Protein AF-0000000074569581 (afdb_homodimer)

Foldseek 3Di:
DPCPCPPDDDPDDDDPPPDPPDPPPVPDDPPDDPDCPDPVVLVQLQLPPPLLVFDFFAFDPLVQVVVVQDDPRHGDGGLVSLLVLLVQLVVLLVVCQVLLQVLCVVSSHQSLLLSLLLCLQCSSVVQADPQQAGVPDRQFGASNGDGVVVDDAFDGRSDSRRSNVSSVQLVVLLSVLCVLCVPDDSSLSNLRSQLCSAQNDDSVLSVDPDDSLCNHPRSRRSRSSSSSSSSVCVVNRGD/DCCPPPDDPPPPPDDPPPPVVDDDDDDDDPDDDPDPPPPVVVPPLQLPPPLLVFDFFAFDPLVQVVVVQDDPRHGDGGLVSLLVLLVQLQVLLVVCQVLLQVLCVVSSHQSLLLSLLLCLQCSSVVQADPQQAGVPDRQFGASNGDGVVVDDAFDGRRDSRRSNVSSVQLVVLLVVLCVLCVPDDSSLSNLRSQLCSAQNDDSVLSVDPDDSLCNHPRSRRSRSSSSSSSSVCVVNRGD

Sequence (478 aa):
MLLIFCVGCFLVVQKRKLLSGLWRKMTALTAGSQRAATEEEEEHFTEYRNLEEMRTTGVSAVTATANNLTREGDLVLGVEGSEILAKKDLKPMSKYRNQIMNVGRKLRLHPALIAAMISKQSNAGQQLKPDGHGMHDANSYGLMQINRKFHAVKGEPFSEDHIDEGSTYLIHLIKTVTNWRPDWSREQHLKGALVCYMVGLEKEKLNYDGELDQQTPTRDFANDVIARAQFYAENGFRVMLLIFCVGCFLVVQKRKLLSGLWRKMTALTAGSQRAATEEEEEHFTEYRNLEEMRTTGVSAVTATANNLTREGDLVLGVEGSEILAKKDLKPMSKYRNQIMNVGRKLRLHPALIAAMISKQSNAGQQLKPDGHGMHDANSYGLMQINRKFHAVKGEPFSEDHIDEGSTYLIHLIKTVTNWRPDWSREQHLKGALVCYMVGLEKEKLNYDGELDQQTPTRDFANDVIARAQFYAENGFRV

Organism: Oryzias latipes (NCBI:txid8090)

Nearest PDB structures (foldseek):
  3mgw-assembly1_A  TM=9.226E-01  e=6.865E-15  Salmo salar
  4g9s-assembly1_A  TM=9.545E-01  e=2.019E-14  Salmo salar
  1lsp-assembly1_A  TM=9.592E-01  e=5.640E-14  Cygnus atratus
  3gxr-assembly3_C  TM=9.230E-01  e=1.100E-13  Gadus morhua
  3gxr-assembly2_B  TM=9.025E-01  e=3.405E-13  Gadus morhua

Secondary structure (DSSP, 8-state):
---------------S-STTSTTSGGGSS---------HHHHHTTTS-TTGGG-----B-HHHHHHTT-EETTEE--HHHHHHHHHHHHHHHHGGGHHHHHHHHHHHT--HHHHHHHHHHHHTTTTTB-TTSBBSS-TTEETTTTEETTTS---S-TTSHHHHHHHHHHHHHHHHHHHHH-TTS-HHHHHHHHHHHHHH---GGGGG-SS-GGGGSTTS-HHHHHHHHHHHHHTTT---/----------GGGS-TTSTT--S-S-S-----------HHHHHTTTT-TTGGG-----B-HHHHHHTT-EETTEE--HHHHHHHHHHHTHHHHGGGHHHHHHHHHHHT--HHHHHHHHHHHHTTTTTB-TTSBBSS-TTEETTTTEETTTS---S-TTSHHHHHHHHHHHHHHHHHHHHH-TTS-HHHHHHHHHHHHHH---GGGGG-SS-GGGGSTTS-HHHHHHHHHHHHHTTT---

Radius of gyration: 30.78 Å; Cα contacts (8 Å, |Δi|>4): 684; chains: 2; bounding box: 85×134×86 Å

pLDDT: mean 83.78, std 27.01, range [18.11, 98.94]

Solvent-accessible surface area (backbone atoms only — not comparable to full-atom values): 26585 Å² total; per-residue (Å²): 138,84,80,78,79,74,85,75,89,70,93,76,76,85,89,89,70,71,87,79,58,78,83,63,61,88,72,62,72,92,67,69,86,74,77,78,78,56,78,72,62,66,74,52,67,63,25,55,88,56,53,78,73,52,88,59,60,9,28,26,69,57,47,18,59,77,63,66,33,59,58,97,86,37,75,38,48,22,45,64,30,18,39,52,55,41,56,70,25,45,68,58,33,57,82,44,44,68,48,41,48,50,42,14,62,75,67,47,30,41,26,11,52,56,51,13,44,20,35,72,58,12,47,38,48,71,49,40,42,94,86,21,26,34,75,86,40,82,49,22,36,26,31,60,38,46,47,50,71,38,37,78,84,46,72,53,41,87,33,53,54,24,54,41,50,45,51,50,50,49,44,25,35,30,31,41,40,35,68,75,40,72,86,54,52,71,63,53,24,48,38,52,18,44,37,24,73,72,70,47,80,47,77,72,65,73,67,50,90,62,67,63,31,66,74,38,98,52,42,15,59,31,28,21,32,50,31,18,12,41,49,29,40,74,62,82,29,57,131,137,83,76,78,77,83,73,78,90,62,74,80,73,67,79,76,65,67,72,70,83,58,84,75,96,83,88,76,69,94,67,75,77,80,76,73,80,56,76,72,68,68,60,66,72,60,26,56,89,57,53,79,75,51,88,60,60,8,27,25,68,58,47,19,58,76,64,68,34,58,58,98,88,36,75,39,48,22,46,63,31,17,37,53,55,42,56,69,25,45,69,58,35,59,81,43,42,67,47,42,47,51,42,15,62,74,67,46,29,40,26,11,52,56,52,14,43,19,35,72,58,12,47,38,48,70,49,40,41,96,85,22,26,36,75,86,39,82,47,23,36,26,32,59,38,48,45,50,70,38,35,78,84,46,70,52,40,88,34,53,54,26,52,40,50,45,51,49,51,49,44,26,35,30,30,42,40,34,69,76,40,73,86,55,53,71,64,53,23,48,39,51,17,44,37,25,72,73,70,47,80,48,76,71,64,74,67,51,90,61,67,65,30,66,73,37,99,49,42,16,59,32,26,22,32,51,29,18,12,41,48,29,40,75,62,81,30,58,134

InterPro domains:
  IPR002152 Glycoside hydrolase, family 23 [PR00749] (47-67)
  IPR002152 Glycoside hydrolase, family 23 [PR00749] (175-191)
  IPR002152 Glycoside hydrolase, family 23 [PR00749] (216-236)
  IPR023346 Lysozyme-like domain superfamily [SSF53955] (61-236)

Structure (mmCIF, N/CA/C/O backbone):
data_AF-0000000074569581-model_v1
#
loop_
_entity.id
_entity.type
_entity.pdbx_description
1 polymer 'Lysozyme g'
#
loop_
_atom_site.group_PDB
_atom_site.id
_atom_site.type_symbol
_atom_site.label_atom_id
_atom_site.label_alt_id
_atom_site.label_comp_id
_atom_site.label_asym_id
_atom_site.label_entity_id
_atom_site.label_seq_id
_atom_site.pdbx_PDB_ins_code
_atom_site.Cartn_x
_atom_site.Cartn_y
_atom_site.Cartn_z
_atom_site.occupancy
_atom_site.B_iso_or_equiv
_atom_site.auth_seq_id
_atom_site.auth_comp_id
_atom_site.auth_asym_id
_atom_site.auth_atom_id
_atom_site.pdbx_PDB_model_num
ATOM 1 N N . MET A 1 1 ? -17.172 -89.312 19.578 1 25.06 1 MET A N 1
ATOM 2 C CA . MET A 1 1 ? -18.453 -88.625 19.719 1 25.06 1 MET A CA 1
ATOM 3 C C . MET A 1 1 ? -18.328 -87.125 19.422 1 25.06 1 MET A C 1
ATOM 5 O O . MET A 1 1 ? -17.922 -86.312 20.281 1 25.06 1 MET A O 1
ATOM 9 N N . LEU A 1 2 ? -17.766 -86.688 18.312 1 29.28 2 LEU A N 1
ATOM 10 C CA . LEU A 1 2 ? -17.078 -85.5 17.672 1 29.28 2 LEU A CA 1
ATOM 11 C C . LEU A 1 2 ? -18.062 -84.375 17.391 1 29.28 2 LEU A C 1
ATOM 13 O O . LEU A 1 2 ? -18.953 -84.5 16.562 1 29.28 2 LEU A O 1
ATOM 17 N N . LEU A 1 3 ? -18.438 -83.562 18.422 1 24.75 3 LEU A N 1
ATOM 18 C CA . LEU A 1 3 ? -19.578 -82.688 18.578 1 24.75 3 LEU A CA 1
ATOM 19 C C . LEU A 1 3 ? -19.422 -81.438 17.703 1 24.75 3 LEU A C 1
ATOM 21 O O . LEU A 1 3 ? -18.469 -80.688 17.859 1 24.75 3 LEU A O 1
ATOM 25 N N . ILE A 1 4 ? -19.797 -81.375 16.406 1 27.77 4 ILE A N 1
ATOM 26 C CA . ILE A 1 4 ? -19.828 -80.5 15.266 1 27.77 4 ILE A CA 1
ATOM 27 C C . ILE A 1 4 ? -20.641 -79.25 15.617 1 27.77 4 ILE A C 1
ATOM 29 O O . ILE A 1 4 ? -21.859 -79.312 15.75 1 27.77 4 ILE A O 1
ATOM 33 N N . PHE A 1 5 ? -20.141 -78.375 16.531 1 22.52 5 PHE A N 1
ATOM 34 C CA . PHE A 1 5 ? -20.969 -77.312 17.172 1 22.52 5 PHE A CA 1
ATOM 35 C C . PHE A 1 5 ? -21.375 -76.25 16.172 1 22.52 5 PHE A C 1
ATOM 37 O O . PHE A 1 5 ? -20.516 -75.625 15.555 1 22.52 5 PHE A O 1
ATOM 44 N N . CYS A 1 6 ? -22.531 -76.25 15.516 1 21.89 6 CYS A N 1
ATOM 45 C CA . CYS A 1 6 ? -23.281 -75.562 14.508 1 21.89 6 CYS A CA 1
ATOM 46 C C . CYS A 1 6 ? -23.625 -74.125 15 1 21.89 6 CYS A C 1
ATOM 48 O O . CYS A 1 6 ? -24.75 -73.875 15.43 1 21.89 6 CYS A O 1
ATOM 50 N N . VAL A 1 7 ? -22.703 -73.5 15.758 1 23.77 7 VAL A N 1
ATOM 51 C CA . VAL A 1 7 ? -23.25 -72.438 16.531 1 23.77 7 VAL A CA 1
ATOM 52 C C . VAL A 1 7 ? -23.828 -71.375 15.586 1 23.77 7 VAL A C 1
ATOM 54 O O . VAL A 1 7 ? -23.125 -70.875 14.727 1 23.77 7 VAL A O 1
ATOM 57 N N . GLY A 1 8 ? -25.125 -71.188 15.477 1 20.27 8 GLY A N 1
ATOM 58 C CA . GLY A 1 8 ? -26.203 -70.625 14.672 1 20.27 8 GLY A CA 1
ATOM 59 C C . GLY A 1 8 ? -26.125 -69.125 14.562 1 20.27 8 GLY A C 1
ATOM 60 O O . GLY A 1 8 ? -26.188 -68.562 13.461 1 20.27 8 GLY A O 1
ATOM 61 N N . CYS A 1 9 ? -26.625 -68.312 15.617 1 19.41 9 CYS A N 1
ATOM 62 C CA . CYS A 1 9 ? -27.828 -67.5 15.508 1 19.41 9 CYS A CA 1
ATOM 63 C C . CYS A 1 9 ? -27.516 -66.188 14.898 1 19.41 9 CYS A C 1
ATOM 65 O O . CYS A 1 9 ? -26.344 -65.75 14.844 1 19.41 9 CYS A O 1
ATOM 67 N N . PHE A 1 10 ? -28.234 -65 15.359 1 20.02 10 PHE A N 1
ATOM 68 C CA . PHE A 1 10 ? -29.297 -64 15.125 1 20.02 10 PHE A CA 1
ATOM 69 C C . PHE A 1 10 ? -28.75 -62.594 15.109 1 20.02 10 PHE A C 1
ATOM 71 O O . PHE A 1 10 ? -29.5 -61.625 15.008 1 20.02 10 PHE A O 1
ATOM 78 N N . LEU A 1 11 ? -27.531 -62.344 15.625 1 22.34 11 LEU A N 1
ATOM 79 C CA . LEU A 1 11 ? -27.484 -61 16.234 1 22.34 11 LEU A CA 1
ATOM 80 C C . LEU A 1 11 ? -27.609 -59.938 15.172 1 22.34 11 LEU A C 1
ATOM 82 O O . LEU A 1 11 ? -26.672 -59.719 14.383 1 22.34 11 LEU A O 1
ATOM 86 N N . VAL A 1 12 ? -28.828 -59.719 14.734 1 21.09 12 VAL A N 1
ATOM 87 C CA . VAL A 1 12 ? -29.406 -59 13.609 1 21.09 12 VAL A CA 1
ATOM 88 C C . VAL A 1 12 ? -28.938 -57.531 13.633 1 21.09 12 VAL A C 1
ATOM 90 O O . VAL A 1 12 ? -28.375 -57.031 12.648 1 21.09 12 VAL A O 1
ATOM 93 N N . VAL A 1 13 ? -29.75 -56.531 13.992 1 20.22 13 VAL A N 1
ATOM 94 C CA . VAL A 1 13 ? -30.469 -55.406 13.383 1 20.22 13 VAL A CA 1
ATOM 95 C C . VAL A 1 13 ? -29.859 -54.094 13.828 1 20.22 13 VAL A C 1
ATOM 97 O O . VAL A 1 13 ? -30.188 -53.031 13.281 1 20.22 13 VAL A O 1
ATOM 100 N N . GLN A 1 14 ? -29.281 -54 14.992 1 18.7 14 GLN A N 1
ATOM 101 C CA . GLN A 1 14 ? -29.547 -52.75 15.68 1 18.7 14 GLN A CA 1
ATOM 102 C C . GLN A 1 14 ? -28.953 -51.562 14.914 1 18.7 14 GLN A C 1
ATOM 104 O O . GLN A 1 14 ? -27.953 -51.719 14.211 1 18.7 14 GLN A O 1
ATOM 109 N N . LYS A 1 15 ? -29.172 -50.062 15.43 1 23.56 15 LYS A N 1
ATOM 110 C CA . LYS A 1 15 ? -29.578 -48.75 14.914 1 23.56 15 LYS A CA 1
ATOM 111 C C . LYS A 1 15 ? -28.438 -48.062 14.195 1 23.56 15 LYS A C 1
ATOM 113 O O . LYS A 1 15 ? -27.281 -48.156 14.609 1 23.56 15 LYS A O 1
ATOM 118 N N . ARG A 1 16 ? -28.656 -47.25 13.055 1 22.89 16 ARG A N 1
ATOM 119 C CA . ARG A 1 16 ? -28.328 -46.25 12.039 1 22.89 16 ARG A CA 1
ATOM 120 C C . ARG A 1 16 ? -27.734 -45 12.68 1 22.89 16 ARG A C 1
ATOM 122 O O . ARG A 1 16 ? -27.297 -44.094 11.977 1 22.89 16 ARG A O 1
ATOM 129 N N . LYS A 1 17 ? -28.312 -44.594 13.914 1 26 17 LYS A N 1
ATOM 130 C CA . LYS A 1 17 ? -28.547 -43.188 14.281 1 26 17 LYS A CA 1
ATOM 131 C C . LYS A 1 17 ? -27.25 -42.5 14.625 1 26 17 LYS A C 1
ATOM 133 O O . LYS A 1 17 ? -27.25 -41.344 15.086 1 26 17 LYS A O 1
ATOM 138 N N . LEU A 1 18 ? -26.219 -43.094 14.898 1 23.47 18 LEU A N 1
ATOM 139 C CA . LEU A 1 18 ? -25.172 -42.5 15.719 1 23.47 18 LEU A CA 1
ATOM 140 C C . LEU A 1 18 ? -24.625 -41.219 15.07 1 23.47 18 LEU A C 1
ATOM 142 O O . LEU A 1 18 ? -24.359 -40.219 15.75 1 23.47 18 LEU A O 1
ATOM 146 N N . LEU A 1 19 ? -23.906 -41.375 13.984 1 24.7 19 LEU A N 1
ATOM 147 C CA . LEU A 1 19 ? -22.812 -40.469 13.68 1 24.7 19 LEU A CA 1
ATOM 148 C C . LEU A 1 19 ? -23.344 -39.125 13.164 1 24.7 19 LEU A C 1
ATOM 150 O O . LEU A 1 19 ? -22.562 -38.25 12.773 1 24.7 19 LEU A O 1
ATOM 154 N N . SER A 1 20 ? -24.625 -39.031 12.781 1 25.5 20 SER A N 1
ATOM 155 C CA . SER A 1 20 ? -25.172 -37.938 11.992 1 25.5 20 SER A CA 1
ATOM 156 C C . SER A 1 20 ? -25.391 -36.688 12.852 1 25.5 20 SER A C 1
ATOM 158 O O . SER A 1 20 ? -25.547 -35.594 12.32 1 25.5 20 SER A O 1
ATOM 160 N N . GLY A 1 21 ? -25.688 -36.781 14.164 1 24.55 21 GLY A N 1
ATOM 161 C CA . GLY A 1 21 ? -26.453 -35.875 14.977 1 24.55 21 GLY A CA 1
ATOM 162 C C . GLY A 1 21 ? -25.656 -34.625 15.391 1 24.55 21 GLY A C 1
ATOM 163 O O . GLY A 1 21 ? -26.234 -33.625 15.75 1 24.55 21 GLY A O 1
ATOM 164 N N . LEU A 1 22 ? -24.469 -34.875 15.93 1 25.2 22 LEU A N 1
ATOM 165 C CA . LEU A 1 22 ? -23.969 -33.938 16.938 1 25.2 22 LEU A CA 1
ATOM 166 C C . LEU A 1 22 ? -23.594 -32.594 16.297 1 25.2 22 LEU A C 1
ATOM 168 O O . LEU A 1 22 ? -23.172 -31.672 17 1 25.2 22 LEU A O 1
ATOM 172 N N . TRP A 1 23 ? -23.359 -32.562 14.969 1 21.59 23 TRP A N 1
ATOM 173 C CA . TRP A 1 23 ? -22.734 -31.375 14.398 1 21.59 23 TRP A CA 1
ATOM 174 C C . TRP A 1 23 ? -23.688 -30.172 14.484 1 21.59 23 TRP A C 1
ATOM 176 O O . TRP A 1 23 ? -23.281 -29.031 14.266 1 21.59 23 TRP A O 1
ATOM 186 N N . ARG A 1 24 ? -24.984 -30.453 14.609 1 22.48 24 ARG A N 1
ATOM 187 C CA . ARG A 1 24 ? -26.016 -29.453 14.336 1 22.48 24 ARG A CA 1
ATOM 188 C C . ARG A 1 24 ? -26.125 -28.453 15.477 1 22.48 24 ARG A C 1
ATOM 190 O O . ARG A 1 24 ? -26.484 -27.297 15.258 1 22.48 24 ARG A O 1
ATOM 197 N N . LYS A 1 25 ? -26.297 -29 16.75 1 25.88 25 LYS A N 1
ATOM 198 C CA . LYS A 1 25 ? -27.078 -28.281 17.75 1 25.88 25 LYS A CA 1
ATOM 199 C C . LYS A 1 25 ? -26.344 -27.031 18.234 1 25.88 25 LYS A C 1
ATOM 201 O O . LYS A 1 25 ? -26.953 -26.094 18.734 1 25.88 25 LYS A O 1
ATOM 206 N N . MET A 1 26 ? -25.078 -27.297 18.531 1 25.58 26 MET A N 1
ATOM 207 C CA . MET A 1 26 ? -24.641 -26.281 19.484 1 25.58 26 MET A CA 1
ATOM 208 C C . MET A 1 26 ? -24.641 -24.891 18.844 1 25.58 26 MET A C 1
ATOM 210 O O . MET A 1 26 ? -23.984 -23.984 19.344 1 25.58 26 MET A O 1
ATOM 214 N N . THR A 1 27 ? -25.031 -24.812 17.547 1 23.28 27 THR A N 1
ATOM 215 C CA . THR A 1 27 ? -24.969 -23.562 16.781 1 23.28 27 THR A CA 1
ATOM 216 C C . THR A 1 27 ? -26.031 -22.578 17.266 1 23.28 27 THR A C 1
ATOM 218 O O . THR A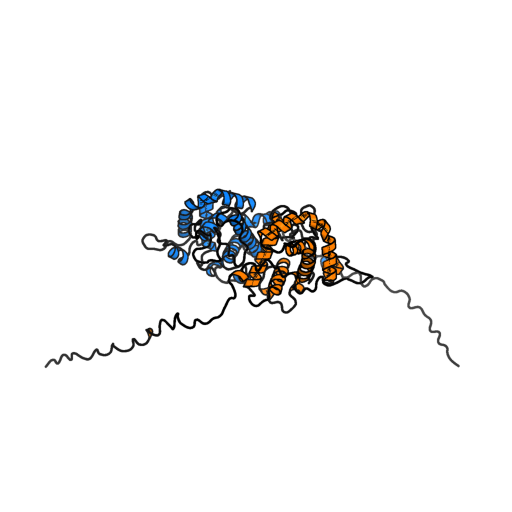 1 27 ? -26.203 -21.516 16.672 1 23.28 27 THR A O 1
ATOM 221 N N . ALA A 1 28 ? -27 -23.062 18.047 1 25.28 28 ALA A N 1
ATOM 222 C CA . ALA A 1 28 ? -28.234 -22.297 18.125 1 25.28 28 ALA A CA 1
ATOM 223 C C . ALA A 1 28 ? -27.984 -20.891 18.672 1 25.28 28 ALA A C 1
ATOM 225 O O . ALA A 1 28 ? -28.5 -19.906 18.141 1 25.28 28 ALA A O 1
ATOM 226 N N . LEU A 1 29 ? -27.906 -20.797 20.016 1 25.7 29 LEU A N 1
ATOM 227 C CA . LEU A 1 29 ? -28.656 -19.859 20.828 1 25.7 29 LEU A CA 1
ATOM 228 C C . LEU A 1 29 ? -28.062 -18.453 20.734 1 25.7 29 LEU A C 1
ATOM 230 O O . LEU A 1 29 ? -28.797 -17.469 20.672 1 25.7 29 LEU A O 1
ATOM 234 N N . THR A 1 30 ? -26.828 -18.234 21.266 1 26.94 30 THR A N 1
ATOM 235 C CA . THR A 1 30 ? -26.578 -16.906 21.797 1 26.94 30 THR A CA 1
ATOM 236 C C . THR A 1 30 ? -26.359 -15.898 20.672 1 26.94 30 THR A C 1
ATOM 238 O O . THR A 1 30 ? -25.25 -15.766 20.156 1 26.94 30 THR A O 1
ATOM 241 N N . ALA A 1 31 ? -27.219 -15.953 19.688 1 29.91 31 ALA A N 1
ATOM 242 C CA . ALA A 1 31 ? -27.406 -15.086 18.516 1 29.91 31 ALA A CA 1
ATOM 243 C C . ALA A 1 31 ? -27.688 -13.648 18.953 1 29.91 31 ALA A C 1
ATOM 245 O O . ALA A 1 31 ? -28.797 -13.141 18.734 1 29.91 31 ALA A O 1
ATOM 246 N N . GLY A 1 32 ? -27.438 -13.219 20.156 1 28.16 32 GLY A N 1
ATOM 247 C CA . GLY A 1 32 ? -28.047 -11.945 20.531 1 28.16 32 GLY A CA 1
ATOM 248 C C . GLY A 1 32 ? -27.781 -10.844 19.531 1 28.16 32 GLY A C 1
ATOM 249 O O . GLY A 1 32 ? -26.953 -11.008 18.625 1 28.16 32 GLY A O 1
ATOM 250 N N . SER A 1 33 ? -28.312 -9.516 19.781 1 28.94 33 SER A N 1
ATOM 251 C CA . SER A 1 33 ? -28.625 -8.258 19.125 1 28.94 33 SER A CA 1
ATOM 252 C C . SER A 1 33 ? -27.359 -7.559 18.641 1 28.94 33 SER A C 1
ATOM 254 O O . SER A 1 33 ? -26.75 -6.793 19.391 1 28.94 33 SER A O 1
ATOM 256 N N . GLN A 1 34 ? -26.312 -8.18 18.234 1 30.66 34 GLN A N 1
ATOM 257 C CA . GLN A 1 34 ? -25.266 -7.254 17.812 1 30.66 34 GLN A CA 1
ATOM 258 C C . GLN A 1 34 ? -25.812 -6.242 16.797 1 30.66 34 GLN A C 1
ATOM 260 O O . GLN A 1 34 ? -26.297 -6.625 15.734 1 30.66 34 GLN A O 1
ATOM 265 N N . ARG A 1 35 ? -26.203 -4.953 17.094 1 34.16 35 ARG A N 1
ATOM 266 C CA . ARG A 1 35 ? -26.484 -3.752 16.312 1 34.16 35 ARG A CA 1
ATOM 267 C C . ARG A 1 35 ? -25.672 -3.742 15.016 1 34.16 35 ARG A C 1
ATOM 269 O O . ARG A 1 35 ? -24.469 -4.027 15.023 1 34.16 35 ARG A O 1
ATOM 276 N N . ALA A 1 36 ? -26.312 -3.641 13.789 1 31.23 36 ALA A N 1
ATOM 277 C CA . ALA A 1 36 ? -26 -3.406 12.383 1 31.23 36 ALA A CA 1
ATOM 278 C C . ALA A 1 36 ? -24.906 -2.34 12.242 1 31.23 36 ALA A C 1
ATOM 280 O O . ALA A 1 36 ? -25.156 -1.157 12.484 1 31.23 36 ALA A O 1
ATOM 281 N N . ALA A 1 37 ? -23.781 -2.352 12.781 1 40.56 37 ALA A N 1
ATOM 282 C CA . ALA A 1 37 ? -22.812 -1.428 12.211 1 40.56 37 ALA A CA 1
ATOM 283 C C . ALA A 1 37 ? -22.984 -1.316 10.703 1 40.56 37 ALA A C 1
ATOM 285 O O . ALA A 1 37 ? -22.703 -2.268 9.969 1 40.56 37 ALA A O 1
ATOM 286 N N . THR A 1 38 ? -23.984 -0.636 9.984 1 36.38 38 THR A N 1
ATOM 287 C CA . THR A 1 38 ? -24.438 -0.593 8.602 1 36.38 38 THR A CA 1
ATOM 288 C C . THR A 1 38 ? -23.266 -0.561 7.637 1 36.38 38 THR A C 1
ATOM 290 O O . THR A 1 38 ? -22.219 0.038 7.938 1 36.38 38 THR A O 1
ATOM 293 N N . GLU A 1 39 ? -23.078 -1.376 6.586 1 40.56 39 GLU A N 1
ATOM 294 C CA . GLU A 1 39 ? -22.328 -1.482 5.34 1 40.56 39 GLU A CA 1
ATOM 295 C C . GLU A 1 39 ? -21.922 -0.106 4.816 1 40.56 39 GLU A C 1
ATOM 297 O O . GLU A 1 39 ? -20.828 0.074 4.301 1 40.56 39 GLU A O 1
ATOM 302 N N . GLU A 1 40 ? -22.875 0.946 4.887 1 43.94 40 GLU A N 1
ATOM 303 C CA . GLU A 1 40 ? -22.734 2.316 4.398 1 43.94 40 GLU A CA 1
ATOM 304 C C . GLU A 1 40 ? -21.688 3.078 5.195 1 43.94 40 GLU A C 1
ATOM 306 O O . GLU A 1 40 ? -20.953 3.902 4.637 1 43.94 40 GLU A O 1
ATOM 311 N N . GLU A 1 41 ? -21.594 2.9 6.441 1 46.44 41 GLU A N 1
ATOM 312 C CA . GLU A 1 41 ? -20.688 3.639 7.309 1 46.44 41 GLU A CA 1
ATOM 313 C C . GLU A 1 41 ? -19.234 3.262 7.031 1 46.44 41 GLU A C 1
ATOM 315 O O . GLU A 1 41 ? -18.344 4.105 7.121 1 46.44 41 GLU A O 1
ATOM 320 N N . GLU A 1 42 ? -18.938 2.053 6.734 1 49.44 42 GLU A N 1
ATOM 321 C CA . GLU A 1 42 ? -17.594 1.55 6.512 1 49.44 42 GLU A CA 1
ATOM 322 C C . GLU A 1 42 ? -16.984 2.135 5.238 1 49.44 42 GLU A C 1
ATOM 324 O O . GLU A 1 42 ? -15.781 2.398 5.184 1 49.44 42 GLU A O 1
ATOM 329 N N . GLU A 1 43 ? -17.875 2.379 4.148 1 52.72 43 GLU A N 1
ATOM 330 C CA . GLU A 1 43 ? -17.391 2.885 2.869 1 52.72 43 GLU A CA 1
ATOM 331 C C . GLU A 1 43 ? -16.828 4.293 3.01 1 52.72 43 GLU A C 1
ATOM 333 O O . GLU A 1 43 ? -15.938 4.691 2.254 1 52.72 43 GLU A O 1
ATOM 338 N N . HIS A 1 44 ? -17.219 5.047 4.148 1 64.31 44 HIS A N 1
ATOM 339 C CA . HIS A 1 44 ? -16.641 6.371 3.943 1 64.31 44 HIS A CA 1
ATOM 340 C C . HIS A 1 44 ? -15.648 6.711 5.047 1 64.31 44 HIS A C 1
ATOM 342 O O . HIS A 1 44 ? -15.68 7.812 5.602 1 64.31 44 HIS A O 1
ATOM 348 N N . PHE A 1 45 ? -14.969 5.715 5.527 1 74.44 45 PHE A N 1
ATOM 349 C CA . PHE A 1 45 ? -14.117 5.883 6.699 1 74.44 45 PHE A CA 1
ATOM 350 C C . PHE A 1 45 ? -12.914 6.77 6.379 1 74.44 45 PHE A C 1
ATOM 352 O O . PHE A 1 45 ? -12.422 7.488 7.246 1 74.44 45 PHE A O 1
ATOM 359 N N . THR A 1 46 ? -12.586 6.961 5.16 1 84.38 46 THR A N 1
ATOM 360 C CA . THR A 1 46 ? -11.375 7.688 4.816 1 84.38 46 THR A CA 1
ATOM 361 C C . THR A 1 46 ? -11.703 9.086 4.301 1 84.38 46 THR A C 1
ATOM 363 O O . THR A 1 46 ? -10.797 9.875 4.023 1 84.38 46 THR A O 1
ATOM 366 N N . GLU A 1 47 ? -12.969 9.445 4.324 1 88.62 47 GLU A N 1
ATOM 367 C CA . GLU A 1 47 ? -13.336 10.734 3.746 1 88.62 47 GLU A CA 1
ATOM 368 C C . GLU A 1 47 ? -13.016 11.883 4.707 1 88.62 47 GLU A C 1
ATOM 370 O O . GLU A 1 47 ? -12.641 12.969 4.273 1 88.62 47 GLU A O 1
ATOM 375 N N . TYR A 1 48 ? -13.125 11.547 6.074 1 89.62 48 TYR A N 1
ATOM 376 C CA . TYR A 1 48 ? -12.828 12.461 7.168 1 89.62 48 TYR A CA 1
ATOM 377 C C . TYR A 1 48 ? -13.5 13.82 6.945 1 89.62 48 TYR A C 1
ATOM 379 O O . TYR A 1 48 ? -12.844 14.859 7.016 1 89.62 48 TYR A O 1
ATOM 387 N N . ARG A 1 49 ? -14.734 13.82 6.887 1 83.81 49 ARG A N 1
ATOM 388 C CA . ARG A 1 49 ? -15.547 15.023 6.75 1 83.81 49 ARG A CA 1
ATOM 389 C C . ARG A 1 49 ? -15.547 15.836 8.039 1 83.81 49 ARG A C 1
ATOM 391 O O . ARG A 1 49 ? -15.883 17.016 8.031 1 83.81 49 ARG A O 1
ATOM 398 N N . ASN A 1 50 ? -15.078 15.258 9.109 1 87.38 50 ASN A N 1
ATOM 399 C CA . ASN A 1 50 ? -15.109 15.906 10.414 1 87.38 50 ASN A CA 1
ATOM 400 C C . ASN A 1 50 ? -13.727 16.391 10.836 1 87.38 50 ASN A C 1
ATOM 402 O O . ASN A 1 50 ? -13.438 16.516 12.023 1 87.38 50 ASN A O 1
ATOM 406 N N . LEU A 1 51 ? -12.859 16.656 9.922 1 92.56 51 LEU A N 1
ATOM 407 C CA . LEU A 1 51 ? -11.492 17.094 10.18 1 92.56 51 LEU A CA 1
ATOM 408 C C . LEU A 1 51 ? -11.469 18.281 11.125 1 92.56 51 LEU A C 1
ATOM 410 O O . LEU A 1 51 ? -10.602 18.375 12 1 92.56 51 LEU A O 1
ATOM 414 N N . GLU A 1 52 ? -12.375 19.156 10.961 1 92.12 52 GLU A N 1
ATOM 415 C CA . GLU A 1 52 ? -12.406 20.406 11.719 1 92.12 52 GLU A CA 1
ATOM 416 C C . GLU A 1 52 ? -12.711 20.156 13.195 1 92.12 52 GLU A C 1
ATOM 418 O O . GLU A 1 52 ? -12.406 20.984 14.047 1 92.12 52 GLU A O 1
ATOM 423 N N . GLU A 1 53 ? -13.219 19.016 13.5 1 94 53 GLU A N 1
ATOM 424 C CA . GLU A 1 53 ? -13.617 18.688 14.867 1 94 53 GLU A CA 1
ATOM 425 C C . GLU A 1 53 ? -12.523 17.906 15.586 1 94 53 GLU A C 1
ATOM 427 O O . GLU A 1 53 ? -12.602 17.672 16.797 1 94 53 GLU A O 1
ATOM 432 N N . MET A 1 54 ? -11.539 17.562 14.906 1 96.38 54 MET A N 1
ATOM 433 C CA . MET A 1 54 ? -10.508 16.734 15.508 1 96.38 54 MET A CA 1
ATOM 434 C C . MET A 1 54 ? -9.578 17.547 16.391 1 96.38 54 MET A C 1
ATOM 436 O O . MET A 1 54 ? -9.234 18.688 16.047 1 96.38 54 MET A O 1
ATOM 440 N N . ARG A 1 55 ? -9.227 16.938 17.5 1 97.56 55 ARG A N 1
ATOM 441 C CA . ARG A 1 55 ? -8.266 17.594 18.391 1 97.56 55 ARG A CA 1
ATOM 442 C C . ARG A 1 55 ? -6.844 17.438 17.859 1 97.56 55 ARG A C 1
ATOM 444 O O . ARG A 1 55 ? -6.477 16.375 17.359 1 97.56 55 ARG A O 1
ATOM 451 N N . THR A 1 56 ? -6.02 18.484 17.984 1 98.5 56 THR A N 1
ATOM 452 C CA . THR A 1 56 ? -4.617 18.453 17.578 1 98.5 56 THR A CA 1
ATOM 453 C C . THR A 1 56 ? -3.787 19.422 18.422 1 98.5 56 THR A C 1
ATOM 455 O O . THR A 1 56 ? -4.277 20.484 18.812 1 98.5 56 THR A O 1
ATOM 458 N N . THR A 1 57 ? -2.523 19.094 18.609 1 98.44 57 THR A N 1
ATOM 459 C CA . THR A 1 57 ? -1.617 19.938 19.375 1 98.44 57 THR A CA 1
ATOM 460 C C . THR A 1 57 ? -0.726 20.766 18.453 1 98.44 57 THR A C 1
ATOM 462 O O . THR A 1 57 ? -0.009 21.656 18.906 1 98.44 57 THR A O 1
ATOM 465 N N . GLY A 1 58 ? -0.786 20.484 17.141 1 98.75 58 GLY A N 1
ATOM 466 C CA . GLY A 1 58 ? -0.036 21.266 16.172 1 98.75 58 GLY A CA 1
ATOM 467 C C . GLY A 1 58 ? 1.46 21.031 16.234 1 98.75 58 GLY A C 1
ATOM 468 O O . GLY A 1 58 ? 1.903 19.922 16.562 1 98.75 58 GLY A O 1
ATOM 469 N N . VAL A 1 59 ? 2.246 22 15.859 1 98.62 59 VAL A N 1
ATOM 470 C CA . VAL A 1 59 ? 3.684 21.844 15.672 1 98.62 59 VAL A CA 1
ATOM 471 C C . VAL A 1 59 ? 4.375 21.719 17.031 1 98.62 59 VAL A C 1
ATOM 473 O O . VAL A 1 59 ? 3.982 22.375 18 1 98.62 59 VAL A O 1
ATOM 476 N N . SER A 1 60 ? 5.371 20.953 17.062 1 98.5 60 SER A N 1
ATOM 477 C CA . SER A 1 60 ? 6.258 20.812 18.203 1 98.5 60 SER A CA 1
ATOM 478 C C . SER A 1 60 ? 7.379 21.844 18.172 1 98.5 60 SER A C 1
ATOM 480 O O . SER A 1 60 ? 7.508 22.594 17.203 1 98.5 60 SER A O 1
ATOM 482 N N . ALA A 1 61 ? 8.156 21.828 19.25 1 97.81 61 ALA A N 1
ATOM 483 C CA . ALA A 1 61 ? 9.32 22.703 19.312 1 97.81 61 ALA A CA 1
ATOM 484 C C . ALA A 1 61 ? 10.352 22.328 18.25 1 97.81 61 ALA A C 1
ATOM 486 O O . ALA A 1 61 ? 11.039 23.188 17.703 1 97.81 61 ALA A O 1
ATOM 487 N N . VAL A 1 62 ? 10.445 21.078 17.953 1 96.94 62 VAL A N 1
ATOM 488 C CA . VAL A 1 62 ? 11.406 20.609 16.953 1 96.94 62 VAL A CA 1
ATOM 489 C C . VAL A 1 62 ? 11.07 21.219 15.594 1 96.94 62 VAL A C 1
ATOM 491 O O . VAL A 1 62 ? 11.938 21.797 14.945 1 96.94 62 VAL A O 1
ATOM 494 N N . THR A 1 63 ? 9.758 21.156 15.195 1 97.88 63 THR A N 1
ATOM 495 C CA . THR A 1 63 ? 9.328 21.703 13.914 1 97.88 63 THR A CA 1
ATOM 496 C C . THR A 1 63 ? 9.453 23.219 13.906 1 97.88 63 THR A C 1
ATOM 498 O O . THR A 1 63 ? 9.922 23.812 12.93 1 97.88 63 THR A O 1
ATOM 501 N N . ALA A 1 64 ? 9.086 23.844 14.984 1 98.31 64 ALA A N 1
ATOM 502 C CA . ALA A 1 64 ? 9.156 25.297 15.055 1 98.31 64 ALA A CA 1
ATOM 503 C C . ALA A 1 64 ? 10.602 25.781 14.93 1 98.31 64 ALA A C 1
ATOM 505 O O . ALA A 1 64 ? 10.883 26.75 14.219 1 98.31 64 ALA A O 1
ATOM 506 N N . THR A 1 65 ? 11.469 25.094 15.609 1 97 65 THR A N 1
ATOM 507 C CA . THR A 1 65 ? 12.883 25.453 15.562 1 97 65 THR A CA 1
ATOM 508 C C . THR A 1 65 ? 13.453 25.25 14.164 1 97 65 THR A C 1
ATOM 510 O O . THR A 1 65 ? 14.125 26.125 13.617 1 97 65 THR A O 1
ATOM 513 N N . ALA A 1 66 ? 13.094 24.125 13.547 1 94.44 66 ALA A N 1
ATOM 514 C CA . ALA A 1 66 ? 13.617 23.781 12.227 1 94.44 66 ALA A CA 1
ATOM 515 C C . ALA A 1 66 ? 13.141 24.766 11.172 1 94.44 66 ALA A C 1
ATOM 517 O O . ALA A 1 66 ? 13.797 24.969 10.148 1 94.44 66 ALA A O 1
ATOM 518 N N . ASN A 1 67 ? 11.992 25.453 11.469 1 96.75 67 ASN A N 1
ATOM 519 C CA . ASN A 1 67 ? 11.406 26.375 10.5 1 96.75 67 ASN A CA 1
ATOM 520 C C . ASN A 1 67 ? 11.586 27.828 10.93 1 96.75 67 ASN A C 1
ATOM 522 O O . ASN A 1 67 ? 10.977 28.734 10.344 1 96.75 67 ASN A O 1
ATOM 526 N N . ASN A 1 68 ? 12.352 28.031 11.977 1 96.19 68 ASN A N 1
ATOM 527 C CA . ASN A 1 68 ? 12.578 29.359 12.523 1 96.19 68 ASN A CA 1
ATOM 528 C C . ASN A 1 68 ? 11.266 30.094 12.781 1 96.19 68 ASN A C 1
ATOM 530 O O . ASN A 1 68 ? 11.109 31.25 12.383 1 96.19 68 ASN A O 1
ATOM 534 N N . LEU A 1 69 ? 10.367 29.391 13.352 1 97.75 69 LEU A N 1
ATOM 535 C CA . LEU A 1 69 ? 9.047 29.953 13.641 1 97.75 69 LEU A CA 1
ATOM 536 C C . LEU A 1 69 ? 9.062 30.703 14.969 1 97.75 69 LEU A C 1
ATOM 538 O O . LEU A 1 69 ? 8.773 30.125 16.016 1 97.75 69 LEU A O 1
ATOM 542 N N . THR A 1 70 ? 9.312 31.984 14.953 1 96.88 70 THR A N 1
ATOM 543 C CA . THR A 1 70 ? 9.414 32.781 16.156 1 96.88 70 THR A CA 1
ATOM 544 C C . THR A 1 70 ? 8.602 34.062 16.031 1 96.88 70 THR A C 1
ATOM 546 O O . THR A 1 70 ? 8.336 34.531 14.922 1 96.88 70 THR A O 1
ATOM 549 N N . ARG A 1 71 ? 8.094 34.531 17.094 1 96.69 71 ARG A N 1
ATOM 550 C CA . ARG A 1 71 ? 7.453 35.812 17.281 1 96.69 71 ARG A CA 1
ATOM 551 C C . ARG A 1 71 ? 7.98 36.531 18.516 1 96.69 71 ARG A C 1
ATOM 553 O O . ARG A 1 71 ? 7.875 36 19.625 1 96.69 71 ARG A O 1
ATOM 560 N N . GLU A 1 72 ? 8.672 37.719 18.297 1 95.56 72 GLU A N 1
ATOM 561 C CA . GLU A 1 72 ? 9.273 38.5 19.359 1 95.56 72 GLU A CA 1
ATOM 562 C C . GLU A 1 72 ? 10.258 37.688 20.172 1 95.56 72 GLU A C 1
ATOM 564 O O . GLU A 1 72 ? 10.234 37.688 21.406 1 95.56 72 GLU A O 1
ATOM 569 N N . GLY A 1 73 ? 10.945 36.719 19.469 1 94 73 GLY A N 1
ATOM 570 C CA . GLY A 1 73 ? 12.047 35.969 20.078 1 94 73 GLY A CA 1
ATOM 571 C C . GLY A 1 73 ? 11.633 34.625 20.625 1 94 73 GLY A C 1
ATOM 572 O O . GLY A 1 73 ? 12.484 33.812 20.953 1 94 73 GLY A O 1
ATOM 573 N N . ASP A 1 74 ? 10.352 34.406 20.672 1 97.38 74 ASP A N 1
ATOM 574 C CA . ASP A 1 74 ? 9.867 33.156 21.219 1 97.38 74 ASP A CA 1
ATOM 575 C C . ASP A 1 74 ? 9.367 32.219 20.109 1 97.38 74 ASP A C 1
ATOM 577 O O . ASP A 1 74 ? 8.805 32.688 19.109 1 97.38 74 ASP A O 1
ATOM 581 N N . LEU A 1 75 ? 9.578 30.891 20.312 1 97.94 75 LEU A N 1
ATOM 582 C CA . LEU A 1 75 ? 9.039 29.922 19.359 1 97.94 75 LEU A CA 1
ATOM 583 C C . LEU A 1 75 ? 7.516 29.984 19.312 1 97.94 75 LEU A C 1
ATOM 585 O O . LEU A 1 75 ? 6.875 30.109 20.359 1 97.94 75 LEU A O 1
ATOM 589 N N . VAL A 1 76 ? 6.898 29.969 18.141 1 98.5 76 VAL A N 1
ATOM 590 C CA . VAL A 1 76 ? 5.457 29.797 18 1 98.5 76 VAL A CA 1
ATOM 591 C C . VAL A 1 76 ? 5.125 28.312 17.844 1 98.5 76 VAL A C 1
ATOM 593 O O . VAL A 1 76 ? 5.5 27.688 16.859 1 98.5 76 VAL A O 1
ATOM 596 N N . LEU A 1 77 ? 4.453 27.734 18.797 1 98.44 77 LEU A N 1
ATOM 597 C CA . LEU A 1 77 ? 4.148 26.312 18.859 1 98.44 77 LEU A CA 1
ATOM 598 C C . LEU A 1 77 ? 2.664 26.062 18.609 1 98.44 77 LEU A C 1
ATOM 600 O O . LEU A 1 77 ? 1.902 27 18.375 1 98.44 77 LEU A O 1
ATOM 604 N N . GLY A 1 78 ? 2.273 24.812 18.562 1 98.5 78 GLY A N 1
ATOM 605 C CA . GLY A 1 78 ? 0.87 24.438 18.578 1 98.5 78 GLY A CA 1
ATOM 606 C C . GLY A 1 78 ? 0.171 24.703 17.25 1 98.5 78 GLY A C 1
ATOM 607 O O . GLY A 1 78 ? 0.811 24.75 16.203 1 98.5 78 GLY A O 1
ATOM 608 N N . VAL A 1 79 ? -1.076 24.75 17.344 1 98.81 79 VAL A N 1
ATOM 609 C CA . VAL A 1 79 ? -1.938 24.922 16.188 1 98.81 79 VAL A CA 1
ATOM 610 C C . VAL A 1 79 ? -1.58 26.219 15.453 1 98.81 79 VAL A C 1
ATOM 612 O O . VAL A 1 79 ? -1.57 26.266 14.227 1 98.81 79 VAL A O 1
ATOM 615 N N . GLU A 1 80 ? -1.263 27.203 16.203 1 98.69 80 GLU A N 1
ATOM 616 C CA . GLU A 1 80 ? -0.879 28.469 15.594 1 98.69 80 GLU A CA 1
ATOM 617 C C . GLU A 1 80 ? 0.346 28.297 14.703 1 98.69 80 GLU A C 1
ATOM 619 O O . GLU A 1 80 ? 0.389 28.828 13.586 1 98.69 80 GLU A O 1
ATOM 624 N N . GLY A 1 81 ? 1.356 27.625 15.195 1 98.88 81 GLY A N 1
ATOM 625 C CA . GLY A 1 81 ? 2.533 27.359 14.383 1 98.88 81 GLY A CA 1
ATOM 626 C C . GLY A 1 81 ? 2.223 26.594 13.109 1 98.88 81 GLY A C 1
ATOM 627 O O . GLY A 1 81 ? 2.73 26.938 12.039 1 98.88 81 GLY A O 1
ATOM 628 N N . SER A 1 82 ? 1.403 25.562 13.18 1 98.94 82 SER A N 1
ATOM 629 C CA . SER A 1 82 ? 0.987 24.797 12.008 1 98.94 82 SER A CA 1
ATOM 630 C C . SER A 1 82 ? 0.314 25.703 10.977 1 98.94 82 SER A C 1
ATOM 632 O O . SER A 1 82 ? 0.57 25.578 9.773 1 98.94 82 SER A O 1
ATOM 634 N N . GLU A 1 83 ? -0.576 26.562 11.492 1 98.81 83 GLU A N 1
ATOM 635 C CA . GLU A 1 83 ? -1.305 27.453 10.602 1 98.81 83 GLU A CA 1
ATOM 636 C C . GLU A 1 83 ? -0.355 28.406 9.867 1 98.81 83 GLU A C 1
ATOM 638 O O . GLU A 1 83 ? -0.534 28.672 8.68 1 98.81 83 GLU A O 1
ATOM 643 N N . ILE A 1 84 ? 0.6 28.906 10.586 1 98.81 84 ILE A N 1
ATOM 644 C CA . ILE A 1 84 ? 1.568 29.812 9.977 1 98.81 84 ILE A CA 1
ATOM 645 C C . ILE A 1 84 ? 2.328 29.078 8.867 1 98.81 84 ILE A C 1
ATOM 647 O 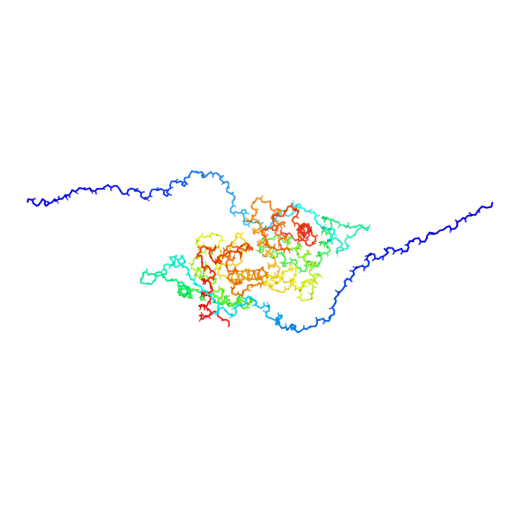O . ILE A 1 84 ? 2.494 29.609 7.766 1 98.81 84 ILE A O 1
ATOM 651 N N . LEU A 1 85 ? 2.762 27.891 9.133 1 98.75 85 LEU A N 1
ATOM 652 C CA . LEU A 1 85 ? 3.508 27.109 8.148 1 98.75 85 LEU A CA 1
ATOM 653 C C . LEU A 1 85 ? 2.621 26.75 6.961 1 98.75 85 LEU A C 1
ATOM 655 O O . LEU A 1 85 ? 3.057 26.812 5.809 1 98.75 85 LEU A O 1
ATOM 659 N N . ALA A 1 86 ? 1.402 26.344 7.219 1 98.88 86 ALA A N 1
ATOM 660 C CA . ALA A 1 86 ? 0.462 26.031 6.145 1 98.88 86 ALA A CA 1
ATOM 661 C C . ALA A 1 86 ? 0.183 27.25 5.285 1 98.88 86 ALA A C 1
ATOM 663 O O . ALA A 1 86 ? 0.084 27.156 4.062 1 98.88 86 ALA A O 1
ATOM 664 N N . LYS A 1 87 ? -0.009 28.359 5.957 1 98.88 87 LYS A N 1
ATOM 665 C CA . LYS A 1 87 ? -0.253 29.609 5.242 1 98.88 87 LYS A CA 1
ATOM 666 C C . LYS A 1 87 ? 0.926 29.969 4.344 1 98.88 87 LYS A C 1
ATOM 668 O O . LYS A 1 87 ? 0.736 30.438 3.217 1 98.88 87 LYS A O 1
ATOM 673 N N . LYS A 1 88 ? 2.09 29.797 4.816 1 98.56 88 LYS A N 1
ATOM 674 C CA . LYS A 1 88 ? 3.289 30.047 4.02 1 98.56 88 LYS A CA 1
ATOM 675 C C . LYS A 1 88 ? 3.287 29.203 2.75 1 98.56 88 LYS A C 1
ATOM 677 O O . LYS A 1 88 ? 3.762 29.656 1.702 1 98.56 88 LYS A O 1
ATOM 682 N N . ASP A 1 89 ? 2.746 28 2.803 1 98.69 89 ASP A N 1
ATOM 683 C CA . ASP A 1 89 ? 2.76 27.047 1.687 1 98.69 89 ASP A CA 1
ATOM 684 C C . ASP A 1 89 ? 1.562 27.281 0.766 1 98.69 89 ASP A C 1
ATOM 686 O O . ASP A 1 89 ? 1.463 26.656 -0.294 1 98.69 89 ASP A O 1
ATOM 690 N N . LEU A 1 90 ? 0.642 28.172 1.156 1 98.69 90 LEU A N 1
ATOM 691 C CA . LEU A 1 90 ? -0.629 28.281 0.451 1 98.69 90 LEU A CA 1
ATOM 692 C C . LEU A 1 90 ? -0.409 28.703 -1 1 98.69 90 LEU A C 1
ATOM 694 O O . LEU A 1 90 ? -1.022 28.141 -1.91 1 98.69 90 LEU A O 1
ATOM 698 N N . LYS A 1 91 ? 0.412 29.641 -1.285 1 98.31 91 LYS A N 1
ATOM 699 C CA . LYS A 1 91 ? 0.629 30.109 -2.648 1 98.31 91 LYS A CA 1
ATOM 700 C C . LYS A 1 91 ? 1.272 29.031 -3.512 1 98.31 91 LYS A C 1
ATOM 702 O O . LYS A 1 91 ? 0.75 28.688 -4.574 1 98.31 91 LYS A O 1
ATOM 707 N N . PRO A 1 92 ? 2.359 28.453 -3.086 1 98.56 92 PRO A N 1
ATOM 708 C CA . PRO A 1 92 ? 2.902 27.344 -3.893 1 98.56 92 PRO A CA 1
ATOM 709 C C . PRO A 1 92 ? 1.922 26.188 -4.047 1 98.56 92 PRO A C 1
ATOM 711 O O . PRO A 1 92 ? 1.922 25.5 -5.074 1 98.56 92 PRO A O 1
ATOM 714 N N . MET A 1 93 ? 1.092 25.984 -3.084 1 98.81 93 MET A N 1
ATOM 715 C CA . MET A 1 93 ? 0.126 24.891 -3.086 1 98.81 93 MET A CA 1
ATOM 716 C C . MET A 1 93 ? -0.905 25.078 -4.191 1 98.81 93 MET A C 1
ATOM 718 O O . MET A 1 93 ? -1.452 24.094 -4.707 1 98.81 93 MET A O 1
ATOM 722 N N . SER A 1 94 ? -1.136 26.312 -4.523 1 98.19 94 SER A N 1
ATOM 723 C CA . SER A 1 94 ? -2.148 26.609 -5.527 1 98.19 94 SER A CA 1
ATOM 724 C C . SER A 1 94 ? -1.819 25.953 -6.859 1 98.19 94 SER A C 1
ATOM 726 O O . SER A 1 94 ? -2.721 25.625 -7.641 1 98.19 94 SER A O 1
ATOM 728 N N . LYS A 1 95 ? -0.533 25.672 -7.141 1 98.06 95 LYS A N 1
ATOM 729 C CA . LYS A 1 95 ? -0.095 25 -8.359 1 98.06 95 LYS A CA 1
ATOM 730 C C . LYS A 1 95 ? -0.683 23.594 -8.453 1 98.06 95 LYS A C 1
ATOM 732 O O . LYS A 1 95 ? -0.825 23.047 -9.547 1 98.06 95 LYS A O 1
ATOM 737 N N . TYR A 1 96 ? -1.034 23.047 -7.312 1 98.69 96 TYR A N 1
ATOM 738 C CA . TYR A 1 96 ? -1.438 21.641 -7.258 1 98.69 96 TYR A CA 1
ATOM 739 C C . TYR A 1 96 ? -2.916 21.516 -6.91 1 98.69 96 TYR A C 1
ATOM 741 O O . TYR A 1 96 ? -3.414 20.406 -6.695 1 98.69 96 TYR A O 1
ATOM 749 N N . ARG A 1 97 ? -3.631 22.594 -6.781 1 98.62 97 ARG A N 1
ATOM 750 C CA . ARG A 1 97 ? -4.992 22.578 -6.262 1 98.62 97 ARG A CA 1
ATOM 751 C C . ARG A 1 97 ? -5.887 21.656 -7.086 1 98.62 97 ARG A C 1
ATOM 753 O O . ARG A 1 97 ? -6.617 20.844 -6.531 1 98.62 97 ARG A O 1
ATOM 760 N N . ASN A 1 98 ? -5.895 21.781 -8.398 1 98.62 98 ASN A N 1
ATOM 761 C CA . ASN A 1 98 ? -6.762 20.953 -9.234 1 98.62 98 ASN A CA 1
ATOM 762 C C . ASN A 1 98 ? -6.434 19.484 -9.086 1 98.62 98 ASN A C 1
ATOM 764 O O . ASN A 1 98 ? -7.332 18.641 -9 1 98.62 98 ASN A O 1
ATOM 768 N N . GLN A 1 99 ? -5.117 19.156 -9.125 1 98.81 99 GLN A N 1
ATOM 769 C CA . GLN A 1 99 ? -4.699 17.766 -8.938 1 98.81 99 GLN A CA 1
ATOM 770 C C . GLN A 1 99 ? -5.18 17.234 -7.594 1 98.81 99 GLN A C 1
ATOM 772 O O . GLN A 1 99 ? -5.684 16.109 -7.516 1 98.81 99 GLN A O 1
ATOM 777 N N . ILE A 1 100 ? -5.066 18.031 -6.539 1 98.88 100 ILE A N 1
ATOM 778 C CA . ILE A 1 100 ? -5.445 17.641 -5.184 1 98.88 100 ILE A CA 1
ATOM 779 C C . ILE A 1 100 ? -6.953 17.406 -5.113 1 98.88 100 ILE A C 1
ATOM 781 O O . ILE A 1 100 ? -7.414 16.406 -4.582 1 98.88 100 ILE A O 1
ATOM 785 N N . MET A 1 101 ? -7.684 18.312 -5.684 1 98.69 101 MET A N 1
ATOM 786 C CA . MET A 1 101 ? -9.141 18.203 -5.676 1 98.69 101 MET A CA 1
ATOM 787 C C . MET A 1 101 ? -9.594 16.969 -6.461 1 98.69 101 MET A C 1
ATOM 789 O O . MET A 1 101 ? -10.5 16.266 -6.031 1 98.69 101 MET A O 1
ATOM 793 N N . ASN A 1 102 ? -9.016 16.75 -7.594 1 98.5 102 ASN A N 1
ATOM 794 C CA . ASN A 1 102 ? -9.367 15.602 -8.414 1 98.5 102 ASN A CA 1
ATOM 795 C C . ASN A 1 102 ? -9.086 14.289 -7.688 1 98.5 102 ASN A C 1
ATOM 797 O O . ASN A 1 102 ? -9.938 13.391 -7.676 1 98.5 102 ASN A O 1
ATOM 801 N N . VAL A 1 103 ? -7.922 14.203 -7.098 1 98.12 103 VAL A N 1
ATOM 802 C CA . VAL A 1 103 ? -7.559 12.984 -6.383 1 98.12 103 VAL A CA 1
ATOM 803 C C . VAL A 1 103 ? -8.484 12.797 -5.18 1 98.12 103 VAL A C 1
ATOM 805 O O . VAL A 1 103 ? -8.945 11.688 -4.914 1 98.12 103 VAL A O 1
ATOM 808 N N . GLY A 1 104 ? -8.734 13.906 -4.445 1 97.62 104 GLY A N 1
ATOM 809 C CA . GLY A 1 104 ? -9.656 13.828 -3.326 1 97.62 104 GLY A CA 1
ATOM 810 C C . GLY A 1 104 ? -11.023 13.289 -3.717 1 97.62 104 GLY A C 1
ATOM 811 O O . GLY A 1 104 ? -11.57 12.414 -3.039 1 97.62 104 GLY A O 1
ATOM 812 N N . ARG A 1 105 ? -11.547 13.75 -4.781 1 96.12 105 ARG A N 1
ATOM 813 C CA . ARG A 1 105 ? -12.844 13.297 -5.27 1 96.12 105 ARG A CA 1
ATOM 814 C C . ARG A 1 105 ? -12.797 11.836 -5.695 1 96.12 105 ARG A C 1
ATOM 816 O O . ARG A 1 105 ? -13.656 11.047 -5.32 1 96.12 105 ARG A O 1
ATOM 823 N N . LYS A 1 106 ? -11.781 11.539 -6.445 1 95.31 106 LYS A N 1
ATOM 824 C CA . LYS A 1 106 ? -11.625 10.188 -6.98 1 95.31 106 LYS A CA 1
ATOM 825 C C . LYS A 1 106 ? -11.531 9.156 -5.859 1 95.31 106 LYS A C 1
ATOM 827 O O . LYS A 1 106 ? -12.117 8.078 -5.949 1 95.31 106 LYS A O 1
ATOM 832 N N . LEU A 1 107 ? -10.82 9.484 -4.82 1 96.25 107 LEU A N 1
ATOM 833 C CA . LEU A 1 107 ? -10.5 8.523 -3.764 1 96.25 107 LEU A CA 1
ATOM 834 C C . LEU A 1 107 ? -11.422 8.719 -2.564 1 96.25 107 LEU A C 1
ATOM 836 O O . LEU A 1 107 ? -11.344 7.969 -1.588 1 96.25 107 LEU A O 1
ATOM 840 N N . ARG A 1 108 ? -12.289 9.711 -2.633 1 94.62 108 ARG A N 1
ATOM 841 C CA . ARG A 1 108 ? -13.125 10.07 -1.496 1 94.62 108 ARG A CA 1
ATOM 842 C C . ARG A 1 108 ? -12.289 10.312 -0.246 1 94.62 108 ARG A C 1
ATOM 844 O O . ARG A 1 108 ? -12.57 9.75 0.815 1 94.62 108 ARG A O 1
ATOM 851 N N . LEU A 1 109 ? -11.25 11.07 -0.412 1 96.75 109 LEU A N 1
ATOM 852 C CA . LEU A 1 109 ? -10.367 11.555 0.642 1 96.75 109 LEU A CA 1
ATOM 853 C C . LEU A 1 109 ? -10.406 13.078 0.729 1 96.75 109 LEU A C 1
ATOM 855 O O . LEU A 1 109 ? -10.328 13.758 -0.292 1 96.75 109 LEU A O 1
ATOM 859 N N . HIS A 1 110 ? -10.594 13.594 1.909 1 97.5 110 HIS A N 1
ATOM 860 C CA . HIS A 1 110 ? -10.703 15.039 2.057 1 97.5 110 HIS A CA 1
ATOM 861 C C . HIS A 1 110 ? -9.508 15.75 1.434 1 97.5 110 HIS A C 1
ATOM 863 O O . HIS A 1 110 ? -8.367 15.516 1.831 1 97.5 110 HIS A O 1
ATOM 869 N N . PRO A 1 111 ? -9.727 16.641 0.512 1 98.25 111 PRO A N 1
ATOM 870 C CA . PRO A 1 111 ? -8.602 17.297 -0.171 1 98.25 111 PRO A CA 1
ATOM 871 C C . PRO A 1 111 ? -7.703 18.078 0.784 1 98.25 111 PRO A C 1
ATOM 873 O O . PRO A 1 111 ? -6.496 18.172 0.557 1 98.25 111 PRO A O 1
ATOM 876 N N . ALA A 1 112 ? -8.258 18.578 1.842 1 98.69 112 ALA A N 1
ATOM 877 C CA . ALA A 1 112 ? -7.461 19.312 2.812 1 98.69 112 ALA A CA 1
ATOM 878 C C . ALA A 1 112 ? -6.41 18.422 3.463 1 98.69 112 ALA A C 1
ATOM 880 O O . ALA A 1 112 ? -5.32 18.891 3.809 1 98.69 112 ALA A O 1
ATOM 881 N N . LEU A 1 113 ? -6.766 17.172 3.645 1 98.69 113 LEU A N 1
ATOM 882 C CA . LEU A 1 113 ? -5.805 16.234 4.207 1 98.69 113 LEU A CA 1
ATOM 883 C C . LEU A 1 113 ? -4.656 15.984 3.234 1 98.69 113 LEU A C 1
ATOM 885 O O . LEU A 1 113 ? -3.496 15.898 3.645 1 98.69 113 LEU A O 1
ATOM 889 N N . ILE A 1 114 ? -4.922 15.898 1.923 1 98.88 114 ILE A N 1
ATOM 890 C CA . ILE A 1 114 ? -3.9 15.727 0.896 1 98.88 114 ILE A CA 1
ATOM 891 C C . ILE A 1 114 ? -2.992 16.953 0.862 1 98.88 114 ILE A C 1
ATOM 893 O O . ILE A 1 114 ? -1.766 16.828 0.864 1 98.88 114 ILE A O 1
ATOM 897 N N . ALA A 1 115 ? -3.604 18.109 0.897 1 98.94 115 ALA A N 1
ATOM 898 C CA . ALA A 1 115 ? -2.834 19.344 0.908 1 98.94 115 ALA A CA 1
ATOM 899 C C . ALA A 1 115 ? -1.928 19.422 2.133 1 98.94 115 ALA A C 1
ATOM 901 O O . ALA A 1 115 ? -0.767 19.812 2.029 1 98.94 115 ALA A O 1
ATOM 902 N N . ALA A 1 116 ? -2.475 19.031 3.244 1 98.94 116 ALA A N 1
ATOM 903 C CA . ALA A 1 116 ? -1.713 19.078 4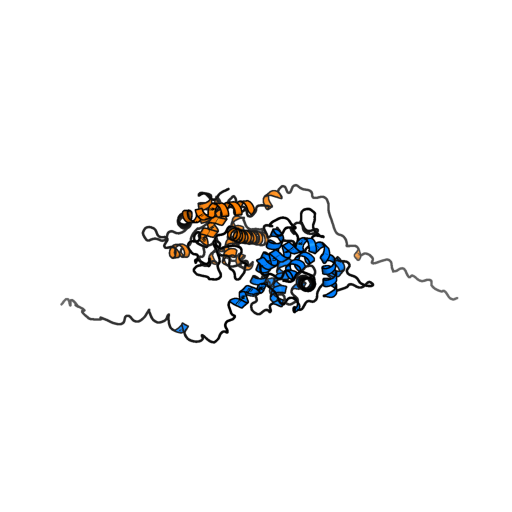.488 1 98.94 116 ALA A CA 1
ATOM 904 C C . ALA A 1 116 ? -0.508 18.141 4.426 1 98.94 116 ALA A C 1
ATOM 906 O O . ALA A 1 116 ? 0.583 18.5 4.883 1 98.94 116 ALA A O 1
ATOM 907 N N . MET A 1 117 ? -0.688 16.953 3.871 1 98.88 117 MET A N 1
ATOM 908 C CA . MET A 1 117 ? 0.416 16.016 3.686 1 98.88 117 MET A CA 1
ATOM 909 C C . MET A 1 117 ? 1.497 16.625 2.795 1 98.88 117 MET A C 1
ATOM 911 O O . MET A 1 117 ? 2.686 16.531 3.107 1 98.88 117 MET A O 1
ATOM 915 N N . ILE A 1 118 ? 1.09 17.219 1.742 1 98.94 118 ILE A N 1
ATOM 916 C CA . ILE A 1 118 ? 2.031 17.828 0.814 1 98.94 118 ILE A CA 1
ATOM 917 C C . ILE A 1 118 ? 2.768 18.969 1.51 1 98.94 118 ILE A C 1
ATOM 919 O O . ILE A 1 118 ? 3.982 19.125 1.356 1 98.94 118 ILE A O 1
ATOM 923 N N . SER A 1 119 ? 2.062 19.734 2.285 1 98.88 119 SER A N 1
ATOM 924 C CA . SER A 1 119 ? 2.66 20.828 3.041 1 98.88 119 SER A CA 1
ATOM 925 C C . SER A 1 119 ? 3.689 20.328 4.043 1 98.88 119 SER A C 1
ATOM 927 O O . SER A 1 119 ? 4.832 20.781 4.062 1 98.88 119 SER A O 1
ATOM 929 N N . LYS A 1 120 ? 3.338 19.312 4.812 1 98.62 120 LYS A N 1
ATOM 930 C CA . LYS A 1 120 ? 4.207 18.781 5.852 1 98.62 120 LYS A CA 1
ATOM 931 C C . LYS A 1 120 ? 5.41 18.062 5.246 1 98.62 120 LYS A C 1
ATOM 933 O O . LYS A 1 120 ? 6.527 18.156 5.766 1 98.62 120 LYS A O 1
ATOM 938 N N . GLN A 1 121 ? 5.199 17.391 4.133 1 97.94 121 GLN A N 1
ATOM 939 C CA . GLN A 1 121 ? 6.203 16.469 3.596 1 97.94 121 GLN A CA 1
ATOM 940 C C . GLN A 1 121 ? 7.207 17.219 2.717 1 97.94 121 GLN A C 1
ATOM 942 O O . GLN A 1 121 ? 8.383 16.844 2.668 1 97.94 121 GLN A O 1
ATOM 947 N N . SER A 1 122 ? 6.762 18.359 2.016 1 98.12 122 SER A N 1
ATOM 948 C CA . SER A 1 122 ? 7.664 18.938 1.024 1 98.12 122 SER A CA 1
ATOM 949 C C . SER A 1 122 ? 7.547 20.453 0.986 1 98.12 122 SER A C 1
ATOM 951 O O . SER A 1 122 ? 8.133 21.109 0.12 1 98.12 122 SER A O 1
ATOM 953 N N . ASN A 1 123 ? 6.773 21.031 1.919 1 98.12 123 ASN A N 1
ATOM 954 C CA . ASN A 1 123 ? 6.48 22.453 1.836 1 98.12 123 ASN A CA 1
ATOM 955 C C . ASN A 1 123 ? 5.957 22.844 0.456 1 98.12 123 ASN A C 1
ATOM 957 O O . ASN A 1 123 ? 6.461 23.781 -0.162 1 98.12 123 ASN A O 1
ATOM 961 N N . ALA A 1 124 ? 4.961 22.078 0.014 1 98.56 124 ALA A N 1
ATOM 962 C CA . ALA A 1 124 ? 4.355 22.281 -1.299 1 98.56 124 ALA A CA 1
ATOM 963 C C . ALA A 1 124 ? 5.41 22.266 -2.398 1 98.56 124 ALA A C 1
ATOM 965 O O . ALA A 1 124 ? 5.395 23.094 -3.299 1 98.56 124 ALA A O 1
ATOM 966 N N . GLY A 1 125 ? 6.352 21.375 -2.301 1 97.81 125 GLY A N 1
ATOM 967 C CA . GLY A 1 125 ? 7.34 21.156 -3.344 1 97.81 125 GLY A CA 1
ATOM 968 C C . GLY A 1 125 ? 8.578 22 -3.186 1 97.81 125 GLY A C 1
ATOM 969 O O . GLY A 1 125 ? 9.586 21.781 -3.867 1 97.81 125 GLY A O 1
ATOM 970 N N . GLN A 1 126 ? 8.594 22.875 -2.275 1 96.88 126 GLN A N 1
ATOM 971 C CA . GLN A 1 126 ? 9.688 23.828 -2.125 1 96.88 126 GLN A CA 1
ATOM 972 C C . GLN A 1 126 ? 10.922 23.156 -1.517 1 96.88 126 GLN A C 1
ATOM 974 O O . GLN A 1 126 ? 12.031 23.688 -1.62 1 96.88 126 GLN A O 1
ATOM 979 N N . GLN A 1 127 ? 10.781 22.062 -0.866 1 95.19 127 GLN A N 1
ATOM 980 C CA . GLN A 1 127 ? 11.898 21.359 -0.24 1 95.19 127 GLN A CA 1
ATOM 981 C C . GLN A 1 127 ? 12.273 20.109 -1.036 1 95.19 127 GLN A C 1
ATOM 983 O O . GLN A 1 127 ? 12.609 19.078 -0.456 1 95.19 127 GLN A O 1
ATOM 988 N N . LEU A 1 128 ? 12.078 20.125 -2.297 1 96.81 128 LEU A N 1
ATOM 989 C CA . LEU A 1 128 ? 12.484 19.047 -3.186 1 96.81 128 LEU A CA 1
ATOM 990 C C . LEU A 1 128 ? 13.656 19.469 -4.062 1 96.81 128 LEU A C 1
ATOM 992 O O . LEU A 1 128 ? 13.742 20.625 -4.484 1 96.81 128 LEU A O 1
ATOM 996 N N . LYS A 1 129 ? 14.523 18.562 -4.316 1 94.88 129 LYS A N 1
ATOM 997 C CA . LYS A 1 129 ? 15.523 18.75 -5.367 1 94.88 129 LYS A CA 1
ATOM 998 C C . LYS A 1 129 ? 14.875 18.75 -6.75 1 94.88 129 LYS A C 1
ATOM 1000 O O . LYS A 1 129 ? 13.734 18.328 -6.906 1 94.88 129 LYS A O 1
ATOM 1005 N N . PRO A 1 130 ? 15.625 19.219 -7.723 1 91.81 130 PRO A N 1
ATOM 1006 C CA . PRO A 1 130 ? 15.047 19.297 -9.07 1 91.81 130 PRO A CA 1
ATOM 1007 C C . PRO A 1 130 ? 14.594 17.938 -9.594 1 91.81 130 PRO A C 1
ATOM 1009 O O . PRO A 1 130 ? 13.641 17.859 -10.375 1 91.81 130 PRO A O 1
ATOM 1012 N N . ASP A 1 131 ? 15.227 16.906 -9.094 1 92.81 131 ASP A N 1
ATOM 1013 C CA . ASP A 1 131 ? 14.883 15.578 -9.578 1 92.81 131 ASP A CA 1
ATOM 1014 C C . ASP A 1 131 ? 13.719 14.984 -8.781 1 92.81 131 ASP A C 1
ATOM 1016 O O . ASP A 1 131 ? 13.336 13.836 -8.984 1 92.81 131 ASP A O 1
ATOM 1020 N N . GLY A 1 132 ? 13.227 15.672 -7.898 1 95.38 132 GLY A N 1
ATOM 1021 C CA . GLY A 1 132 ? 12.016 15.281 -7.191 1 95.38 132 GLY A CA 1
ATOM 1022 C C . GLY A 1 132 ? 12.289 14.602 -5.867 1 95.38 132 GLY A C 1
ATOM 1023 O O . GLY A 1 132 ? 11.367 14.32 -5.098 1 95.38 132 GLY A O 1
ATOM 1024 N N . HIS A 1 133 ? 13.555 14.336 -5.574 1 94.62 133 HIS A N 1
ATOM 1025 C CA . HIS A 1 133 ? 13.906 13.703 -4.309 1 94.62 133 HIS A CA 1
ATOM 1026 C C . HIS A 1 133 ? 13.938 14.719 -3.174 1 94.62 133 HIS A C 1
ATOM 1028 O O . HIS A 1 133 ? 14.094 15.922 -3.414 1 94.62 133 HIS A O 1
ATOM 1034 N N . GLY A 1 134 ? 13.711 14.227 -1.964 1 93.5 134 GLY A N 1
ATOM 1035 C CA . GLY A 1 134 ? 13.805 15.086 -0.795 1 93.5 134 GLY A CA 1
ATOM 1036 C C . GLY A 1 134 ? 15.188 15.672 -0.596 1 93.5 134 GLY A C 1
ATOM 1037 O O . GLY A 1 134 ? 16.172 15.117 -1.083 1 93.5 134 GLY A O 1
ATOM 1038 N N . MET A 1 135 ? 15.211 16.672 0.158 1 89 135 MET A N 1
ATOM 1039 C CA . MET A 1 135 ? 16.469 17.391 0.389 1 89 135 MET A CA 1
ATOM 1040 C C . MET A 1 135 ? 17.375 16.594 1.328 1 89 135 MET A C 1
ATOM 1042 O O . MET A 1 135 ? 18.594 16.609 1.177 1 89 135 MET A O 1
ATOM 1046 N N . HIS A 1 136 ? 16.75 15.828 2.193 1 85 136 HIS A N 1
ATOM 1047 C CA . HIS A 1 136 ? 17.547 15.234 3.258 1 85 136 HIS A CA 1
ATOM 1048 C C . HIS A 1 136 ? 17.594 13.719 3.133 1 85 136 HIS A C 1
ATOM 1050 O O . HIS A 1 136 ? 18.391 13.062 3.812 1 85 136 HIS A O 1
ATOM 1056 N N . ASP A 1 137 ? 16.797 13.125 2.398 1 88.94 137 ASP A N 1
ATOM 1057 C CA . ASP A 1 137 ? 16.75 11.68 2.209 1 88.94 137 ASP A CA 1
ATOM 1058 C C . ASP A 1 137 ? 16.531 11.32 0.739 1 88.94 137 ASP A C 1
ATOM 1060 O O . ASP A 1 137 ? 15.445 11.531 0.194 1 88.94 137 ASP A O 1
ATOM 1064 N N . ALA A 1 138 ? 17.453 10.695 0.187 1 90.31 138 ALA A N 1
ATOM 1065 C CA . ALA A 1 138 ? 17.438 10.391 -1.241 1 90.31 138 ALA A CA 1
ATOM 1066 C C . ALA A 1 138 ? 16.375 9.344 -1.565 1 90.31 138 ALA A C 1
ATOM 1068 O O . ALA A 1 138 ? 15.992 9.172 -2.727 1 90.31 138 ALA A O 1
ATOM 1069 N N . ASN A 1 139 ? 15.898 8.68 -0.553 1 93.81 139 ASN A N 1
ATOM 1070 C CA . ASN A 1 139 ? 14.883 7.664 -0.803 1 93.81 139 ASN A CA 1
ATOM 1071 C C . ASN A 1 139 ? 13.477 8.273 -0.82 1 93.81 139 ASN A C 1
ATOM 1073 O O . ASN A 1 139 ? 12.523 7.621 -1.253 1 93.81 139 ASN A O 1
ATOM 1077 N N . SER A 1 140 ? 13.359 9.484 -0.346 1 95.81 140 SER A N 1
ATOM 1078 C CA . SER A 1 140 ? 12.062 10.164 -0.327 1 95.81 140 SER A CA 1
ATOM 1079 C C . SER A 1 140 ? 11.789 10.867 -1.652 1 95.81 140 SER A C 1
ATOM 1081 O O . SER A 1 140 ? 12.648 11.57 -2.178 1 95.81 140 SER A O 1
ATOM 1083 N N . TYR A 1 141 ? 10.555 10.68 -2.207 1 97.69 141 TYR A N 1
ATOM 1084 C CA . TYR A 1 141 ? 10.312 11.109 -3.58 1 97.69 141 TYR A CA 1
ATOM 1085 C C . TYR A 1 141 ? 9 11.867 -3.688 1 97.69 141 TYR A C 1
ATOM 1087 O O . TYR A 1 141 ? 7.961 11.391 -3.213 1 97.69 141 TYR A O 1
ATOM 1095 N N . GLY A 1 142 ? 9.031 13.109 -4.254 1 98.44 142 GLY A N 1
ATOM 1096 C CA . GLY A 1 142 ? 7.859 13.828 -4.727 1 98.44 142 GLY A CA 1
ATOM 1097 C C . GLY A 1 142 ? 7.168 14.625 -3.635 1 98.44 142 GLY A C 1
ATOM 1098 O O . GLY A 1 142 ? 7.68 14.734 -2.52 1 98.44 142 GLY A O 1
ATOM 1099 N N . LEU A 1 143 ? 6.023 15.156 -3.992 1 98.62 143 LEU A N 1
ATOM 1100 C CA . LEU A 1 143 ? 5.25 16.062 -3.154 1 98.62 143 LEU A CA 1
ATOM 1101 C C . LEU A 1 143 ? 4.867 15.398 -1.837 1 98.62 143 LEU A C 1
ATOM 1103 O O . LEU A 1 143 ? 4.863 16.047 -0.787 1 98.62 143 LEU A O 1
ATOM 1107 N N . MET A 1 144 ? 4.578 14.078 -1.935 1 98.62 144 MET A N 1
ATOM 1108 C CA . MET A 1 144 ? 4.113 13.398 -0.728 1 98.62 144 MET A CA 1
ATOM 1109 C C . MET A 1 144 ? 5.211 12.508 -0.148 1 98.62 144 MET A C 1
ATOM 1111 O O . MET A 1 144 ? 4.941 11.672 0.716 1 98.62 144 MET A O 1
ATOM 1115 N N . GLN A 1 145 ? 6.41 12.672 -0.69 1 97.75 145 GLN A N 1
ATOM 1116 C CA . GLN A 1 145 ? 7.645 12.078 -0.188 1 97.75 145 GLN A CA 1
ATOM 1117 C C . GLN A 1 145 ? 7.48 10.578 0.039 1 97.75 145 GLN A C 1
ATOM 1119 O O . GLN A 1 145 ? 7.801 10.07 1.116 1 97.75 145 GLN A O 1
ATOM 1124 N N . ILE A 1 146 ? 7.074 9.883 -0.986 1 97.56 146 ILE A N 1
ATOM 1125 C CA . ILE A 1 146 ? 6.977 8.422 -0.979 1 97.56 146 ILE A CA 1
ATOM 1126 C C . ILE A 1 146 ? 8.375 7.812 -0.908 1 97.56 146 ILE A C 1
ATOM 1128 O O . ILE A 1 146 ? 9.281 8.234 -1.631 1 97.56 146 ILE A O 1
ATOM 1132 N N . ASN A 1 147 ? 8.617 6.863 0.014 1 96.12 147 ASN A N 1
ATOM 1133 C CA . ASN A 1 147 ? 9.922 6.238 0.213 1 96.12 147 ASN A CA 1
ATOM 1134 C C . ASN A 1 147 ? 10.164 5.125 -0.802 1 96.12 147 ASN A C 1
ATOM 1136 O O . ASN A 1 147 ? 9.516 4.078 -0.753 1 96.12 147 ASN A O 1
ATOM 1140 N N . ARG A 1 148 ? 11.055 5.273 -1.641 1 94.62 148 ARG A N 1
ATOM 1141 C CA . ARG A 1 148 ? 11.305 4.391 -2.773 1 94.62 148 ARG A CA 1
ATOM 1142 C C . ARG A 1 148 ? 11.867 3.053 -2.309 1 94.62 148 ARG A C 1
ATOM 1144 O O . ARG A 1 148 ? 11.867 2.076 -3.061 1 94.62 148 ARG A O 1
ATOM 1151 N N . LYS A 1 149 ? 12.375 2.965 -1.104 1 93.5 149 LYS A N 1
ATOM 1152 C CA . LYS A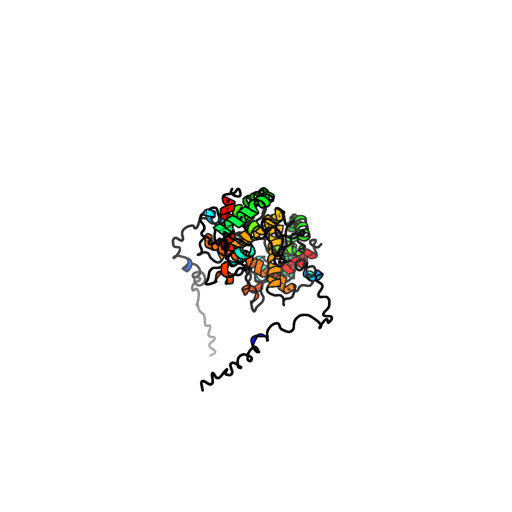 1 149 ? 12.844 1.691 -0.569 1 93.5 149 LYS A CA 1
ATOM 1153 C C . LYS A 1 149 ? 11.688 0.71 -0.395 1 93.5 149 LYS A C 1
ATOM 1155 O O . LYS A 1 149 ? 11.891 -0.506 -0.433 1 93.5 149 LYS A O 1
ATOM 1160 N N . PHE A 1 150 ? 10.469 1.254 -0.294 1 95.56 150 PHE A N 1
ATOM 1161 C CA . PHE A 1 150 ? 9.328 0.409 0.056 1 95.56 150 PHE A CA 1
ATOM 1162 C C . PHE A 1 150 ? 8.258 0.467 -1.026 1 95.56 150 PHE A C 1
ATOM 1164 O O . PHE A 1 150 ? 7.309 -0.32 -1.011 1 95.56 150 PHE A O 1
ATOM 1171 N N . HIS A 1 151 ? 8.414 1.424 -1.932 1 95.88 151 HIS A N 1
ATOM 1172 C CA . HIS A 1 151 ? 7.359 1.642 -2.916 1 95.88 151 HIS A CA 1
ATOM 1173 C C . HIS A 1 151 ? 7.938 1.773 -4.32 1 95.88 151 HIS A C 1
ATOM 1175 O O . HIS A 1 151 ? 9.039 2.301 -4.5 1 95.88 151 HIS A O 1
ATOM 1181 N N . ALA A 1 152 ? 7.195 1.297 -5.328 1 93.75 152 ALA A N 1
ATOM 1182 C CA . ALA A 1 152 ? 7.406 1.744 -6.699 1 93.75 152 ALA A CA 1
ATOM 1183 C C . ALA A 1 152 ? 6.809 3.129 -6.926 1 93.75 152 ALA A C 1
ATOM 1185 O O . ALA A 1 152 ? 5.594 3.312 -6.816 1 93.75 152 ALA A O 1
ATOM 1186 N N . VAL A 1 153 ? 7.59 4.07 -7.23 1 93.69 153 VAL A N 1
ATOM 1187 C CA . VAL A 1 153 ? 7.09 5.434 -7.363 1 93.69 153 VAL A CA 1
ATOM 1188 C C . VAL A 1 153 ? 6.332 5.582 -8.68 1 93.69 153 VAL A C 1
ATOM 1190 O O . VAL A 1 153 ? 6.73 5.012 -9.695 1 93.69 153 VAL A O 1
ATOM 1193 N N . LYS A 1 154 ? 5.262 6.367 -8.633 1 94.19 154 LYS A N 1
ATOM 1194 C CA . LYS A 1 154 ? 4.406 6.562 -9.805 1 94.19 154 LYS A CA 1
ATOM 1195 C C . LYS A 1 154 ? 4.402 8.023 -10.242 1 94.19 154 LYS A C 1
ATOM 1197 O O . LYS A 1 154 ? 4.18 8.922 -9.422 1 94.19 154 LYS A O 1
ATOM 1202 N N . GLY A 1 155 ? 4.613 8.227 -11.57 1 93.94 155 GLY A N 1
ATOM 1203 C CA . GLY A 1 155 ? 4.52 9.562 -12.141 1 93.94 155 GLY A CA 1
ATOM 1204 C C . GLY A 1 155 ? 5.695 10.453 -11.773 1 93.94 155 GLY A C 1
ATOM 1205 O O . GLY A 1 155 ? 6.602 10.031 -11.055 1 93.94 155 GLY A O 1
ATOM 1206 N N . GLU A 1 156 ? 5.656 11.672 -12.297 1 97 156 GLU A N 1
ATOM 1207 C CA . GLU A 1 156 ? 6.629 12.695 -11.953 1 97 156 GLU A CA 1
ATOM 1208 C C . GLU A 1 156 ? 6.387 13.234 -10.547 1 97 156 GLU A C 1
ATOM 1210 O O . GLU A 1 156 ? 5.281 13.125 -10.016 1 97 156 GLU A O 1
ATOM 1215 N N . PRO A 1 157 ? 7.395 13.781 -9.938 1 97.44 157 PRO A N 1
ATOM 1216 C CA . PRO A 1 157 ? 7.328 14.148 -8.523 1 97.44 157 PRO A CA 1
ATOM 1217 C C . PRO A 1 157 ? 6.227 15.164 -8.227 1 97.44 157 PRO A C 1
ATOM 1219 O O . PRO A 1 157 ? 5.734 15.242 -7.098 1 97.44 157 PRO A O 1
ATOM 1222 N N . PHE A 1 158 ? 5.758 15.953 -9.234 1 97.75 158 PHE A N 1
ATOM 1223 C CA . PHE A 1 158 ? 4.762 17 -9.016 1 97.75 158 PHE A CA 1
ATOM 1224 C C . PHE A 1 158 ? 3.439 16.625 -9.68 1 97.75 158 PHE A C 1
ATOM 1226 O O . PHE A 1 158 ? 2.529 17.453 -9.766 1 97.75 158 PHE A O 1
ATOM 1233 N N . SER A 1 159 ? 3.268 15.422 -10.055 1 98.12 159 SER A N 1
ATOM 1234 C CA . SER A 1 159 ? 2.168 15.008 -10.922 1 98.12 159 SER A CA 1
ATOM 1235 C C . SER A 1 159 ? 0.972 14.531 -10.102 1 98.12 159 SER A C 1
ATOM 1237 O O . SER A 1 159 ? 1.113 14.195 -8.93 1 98.12 159 SER A O 1
ATOM 1239 N N . GLU A 1 160 ? -0.146 14.516 -10.734 1 98.62 160 GLU A N 1
ATOM 1240 C CA . GLU A 1 160 ? -1.366 13.969 -10.148 1 98.62 160 GLU A CA 1
ATOM 1241 C C . GLU A 1 160 ? -1.203 12.484 -9.828 1 98.62 160 GLU A C 1
ATOM 1243 O O . GLU A 1 160 ? -1.712 12.008 -8.812 1 98.62 160 GLU A O 1
ATOM 1248 N N . ASP A 1 161 ? -0.479 11.758 -10.711 1 97.44 161 ASP A N 1
ATOM 1249 C CA . ASP A 1 161 ? -0.225 10.336 -10.469 1 97.44 161 ASP A CA 1
ATOM 1250 C C . ASP A 1 161 ? 0.524 10.133 -9.156 1 97.44 161 ASP A C 1
ATOM 1252 O O . ASP A 1 161 ? 0.245 9.188 -8.414 1 97.44 161 ASP A O 1
ATOM 1256 N N . HIS A 1 162 ? 1.465 10.984 -8.875 1 97.94 162 HIS A N 1
ATOM 1257 C CA . HIS A 1 162 ? 2.213 10.891 -7.621 1 97.94 162 HIS A CA 1
ATOM 1258 C C . HIS A 1 162 ? 1.315 11.18 -6.422 1 97.94 162 HIS A C 1
ATOM 1260 O O . HIS A 1 162 ? 1.363 10.461 -5.422 1 97.94 162 HIS A O 1
ATOM 1266 N N . ILE A 1 163 ? 0.497 12.219 -6.551 1 98.75 163 ILE A N 1
ATOM 1267 C CA . ILE A 1 163 ? -0.425 12.562 -5.473 1 98.75 163 ILE A CA 1
ATOM 1268 C C . ILE A 1 163 ? -1.409 11.414 -5.246 1 98.75 163 ILE A C 1
ATOM 1270 O O . ILE A 1 163 ? -1.717 11.07 -4.105 1 98.75 163 ILE A O 1
ATOM 1274 N N . ASP A 1 164 ? -1.888 10.828 -6.336 1 98.31 164 ASP A N 1
ATOM 1275 C CA . ASP A 1 164 ? -2.781 9.68 -6.25 1 98.31 164 ASP A CA 1
ATOM 1276 C C . ASP A 1 164 ? -2.109 8.516 -5.523 1 98.31 164 ASP A C 1
ATOM 1278 O O . ASP A 1 164 ? -2.723 7.875 -4.668 1 98.31 164 ASP A O 1
ATOM 1282 N N . GLU A 1 165 ? -0.852 8.234 -5.832 1 97.44 165 GLU A N 1
ATOM 1283 C CA . GLU A 1 165 ? -0.106 7.164 -5.18 1 97.44 165 GLU A CA 1
ATOM 1284 C C . GLU A 1 165 ? -0.005 7.398 -3.674 1 97.44 165 GLU A C 1
ATOM 1286 O O . GLU A 1 165 ? -0.334 6.512 -2.881 1 97.44 165 GLU A O 1
ATOM 1291 N N . GLY A 1 166 ? 0.454 8.602 -3.307 1 98.38 166 GLY A N 1
ATOM 1292 C CA . GLY A 1 166 ? 0.594 8.922 -1.894 1 98.38 166 GLY A CA 1
ATOM 1293 C C . GLY A 1 166 ? -0.719 8.859 -1.136 1 98.38 166 GLY A C 1
ATOM 1294 O O . GLY A 1 166 ? -0.771 8.359 -0.012 1 98.38 166 GLY A O 1
ATOM 1295 N N . SER A 1 167 ? -1.808 9.32 -1.735 1 98.56 167 SER A N 1
ATOM 1296 C CA . SER A 1 167 ? -3.127 9.32 -1.111 1 98.56 167 SER A CA 1
ATOM 1297 C C . SER A 1 167 ? -3.674 7.898 -0.983 1 98.56 167 SER A C 1
ATOM 1299 O O . SER A 1 167 ? -4.293 7.559 0.026 1 98.56 167 SER A O 1
ATOM 1301 N N . THR A 1 168 ? -3.418 7.109 -1.991 1 97.62 168 THR A N 1
ATOM 1302 C CA . THR A 1 168 ? -3.83 5.711 -1.947 1 97.62 168 THR A CA 1
ATOM 1303 C C . THR A 1 168 ? -3.119 4.973 -0.815 1 97.62 168 THR A C 1
ATOM 1305 O O . THR A 1 168 ? -3.736 4.18 -0.102 1 97.62 168 THR A O 1
ATOM 1308 N N . TYR A 1 169 ? -1.837 5.23 -0.655 1 98.19 169 TYR A N 1
ATOM 1309 C CA . TYR A 1 169 ? -1.095 4.613 0.438 1 98.19 169 TYR A CA 1
ATOM 1310 C C . TYR A 1 169 ? -1.637 5.062 1.788 1 98.19 169 TYR A C 1
ATOM 1312 O O . TYR A 1 169 ? -1.798 4.25 2.701 1 98.19 169 TYR A O 1
ATOM 1320 N N . LEU A 1 170 ? -1.92 6.371 1.926 1 98.5 170 LEU A N 1
ATOM 1321 C CA . LEU A 1 170 ? -2.494 6.883 3.166 1 98.5 170 LEU A CA 1
ATOM 1322 C C . LEU A 1 170 ? -3.807 6.176 3.488 1 98.5 170 LEU A C 1
ATOM 1324 O O . LEU A 1 170 ? -4.047 5.789 4.637 1 98.5 170 LEU A O 1
ATOM 1328 N N . ILE A 1 171 ? -4.68 5.984 2.52 1 98.12 171 ILE A N 1
ATOM 1329 C CA . ILE A 1 171 ? -5.945 5.289 2.723 1 98.12 171 ILE A CA 1
ATOM 1330 C C . ILE A 1 171 ? -5.676 3.859 3.191 1 98.12 171 ILE A C 1
ATOM 1332 O O . ILE A 1 171 ? -6.344 3.361 4.102 1 98.12 171 ILE A O 1
ATOM 1336 N N . HIS A 1 172 ? -4.672 3.201 2.57 1 97.69 172 HIS A N 1
ATOM 1337 C CA . HIS A 1 172 ? -4.301 1.862 3.012 1 97.69 172 HIS A CA 1
ATOM 1338 C C . HIS A 1 172 ? -3.916 1.856 4.488 1 97.69 172 HIS A C 1
ATOM 1340 O O . HIS A 1 172 ? -4.32 0.964 5.234 1 97.69 172 HIS A O 1
ATOM 1346 N N . LEU A 1 173 ? -3.148 2.85 4.902 1 98.25 173 LEU A N 1
ATOM 1347 C CA . LEU A 1 173 ? -2.75 2.957 6.305 1 98.25 173 LEU A CA 1
ATOM 1348 C C . LEU A 1 173 ? -3.965 3.17 7.199 1 98.25 173 LEU A C 1
ATOM 1350 O O . LEU A 1 173 ? -4.098 2.523 8.242 1 98.25 173 LEU A O 1
ATOM 1354 N N . ILE A 1 174 ? -4.855 4.055 6.84 1 98.12 174 ILE A N 1
ATOM 1355 C CA . ILE A 1 174 ? -6.043 4.359 7.633 1 98.12 174 ILE A CA 1
ATOM 1356 C C . ILE A 1 174 ? -6.898 3.104 7.785 1 98.12 174 ILE A C 1
ATOM 1358 O O . ILE A 1 174 ? -7.285 2.74 8.898 1 98.12 174 ILE A O 1
ATOM 1362 N N . LYS A 1 175 ? -7.133 2.445 6.738 1 97.25 175 LYS A N 1
ATOM 1363 C CA . LYS A 1 175 ? -7.98 1.257 6.77 1 97.25 175 LYS A CA 1
ATOM 1364 C C . LYS A 1 175 ? -7.332 0.138 7.578 1 97.25 175 LYS A C 1
ATOM 1366 O O . LYS A 1 175 ? -8.008 -0.564 8.336 1 97.25 175 LYS A O 1
ATOM 1371 N N . THR A 1 176 ? -6.059 -0.046 7.43 1 97.19 176 THR A N 1
ATOM 1372 C CA . THR A 1 176 ? -5.352 -1.093 8.164 1 97.19 176 THR A CA 1
ATOM 1373 C C . THR A 1 176 ? -5.371 -0.808 9.664 1 97.19 176 THR A C 1
ATOM 1375 O O . THR A 1 176 ? -5.707 -1.684 10.461 1 97.19 176 THR A O 1
ATOM 1378 N N . VAL A 1 177 ? -5.078 0.439 10.055 1 97.5 177 VAL A N 1
ATOM 1379 C CA . VAL A 1 177 ? -5.094 0.83 11.461 1 97.5 177 VAL A CA 1
ATOM 1380 C C . VAL A 1 177 ? -6.5 0.663 12.031 1 97.5 177 VAL A C 1
ATOM 1382 O O . VAL A 1 177 ? -6.668 0.214 13.164 1 97.5 177 VAL A O 1
ATOM 1385 N N . THR A 1 178 ? -7.492 1.013 11.273 1 96.88 178 THR A N 1
ATOM 1386 C CA . THR A 1 178 ? -8.883 0.854 11.695 1 96.88 178 THR A CA 1
ATOM 1387 C C . THR A 1 178 ? -9.195 -0.613 11.969 1 96.88 178 THR A C 1
ATOM 1389 O O . THR A 1 178 ? -9.828 -0.94 12.969 1 96.88 178 THR A O 1
ATOM 1392 N N . ASN A 1 179 ? -8.734 -1.472 11.109 1 95.06 179 ASN A N 1
ATOM 1393 C CA . ASN A 1 179 ? -9 -2.895 11.281 1 95.06 179 ASN A CA 1
ATOM 1394 C C . ASN A 1 179 ? -8.211 -3.471 12.453 1 95.06 179 ASN A C 1
ATOM 1396 O O . ASN A 1 179 ? -8.688 -4.371 13.148 1 95.06 179 ASN A O 1
ATOM 1400 N N . TRP A 1 180 ? -7.008 -2.953 12.664 1 95.5 180 TRP A N 1
ATOM 1401 C CA . TRP A 1 180 ? -6.176 -3.426 13.766 1 95.5 180 TRP A CA 1
ATOM 1402 C C . TRP A 1 180 ? -6.711 -2.926 15.102 1 95.5 180 TRP A C 1
ATOM 1404 O O . TRP A 1 180 ? -6.531 -3.582 16.125 1 95.5 180 TRP A O 1
ATOM 1414 N N . ARG A 1 181 ? -7.301 -1.709 15.086 1 96.94 181 ARG A N 1
ATOM 1415 C CA . ARG A 1 181 ? -7.785 -1.06 16.297 1 96.94 181 ARG A CA 1
ATOM 1416 C C . ARG A 1 181 ? -9.258 -0.67 16.156 1 96.94 181 ARG A C 1
ATOM 1418 O O . ARG A 1 181 ? -9.594 0.516 16.188 1 96.94 181 ARG A O 1
ATOM 1425 N N . PRO A 1 182 ? -10.156 -1.657 16.203 1 95.69 182 PRO A N 1
ATOM 1426 C CA . PRO A 1 182 ? -11.57 -1.359 15.984 1 95.69 182 PRO A CA 1
ATOM 1427 C C . PRO A 1 182 ? -12.195 -0.583 17.141 1 95.69 182 PRO A C 1
ATOM 1429 O O . PRO A 1 182 ? -13.266 0.007 16.984 1 95.69 182 PRO A O 1
ATOM 1432 N N . ASP A 1 183 ? -11.484 -0.472 18.266 1 96.75 183 ASP A N 1
ATOM 1433 C CA . ASP A 1 183 ? -11.992 0.193 19.453 1 96.75 183 ASP A CA 1
ATOM 1434 C C . ASP A 1 183 ? -11.609 1.671 19.469 1 96.75 183 ASP A C 1
ATOM 1436 O O . ASP A 1 183 ? -12.07 2.428 20.328 1 96.75 183 ASP A O 1
ATOM 1440 N N . TRP A 1 184 ? -10.82 2.145 18.562 1 96 184 TRP A N 1
ATOM 1441 C CA . TRP A 1 184 ? -10.367 3.531 18.5 1 96 184 TRP A CA 1
ATOM 1442 C C . TRP A 1 184 ? -11.406 4.422 17.828 1 96 184 TRP A C 1
ATOM 1444 O O . TRP A 1 184 ? -12.234 3.941 17.062 1 96 184 TRP A O 1
ATOM 1454 N N . SER A 1 185 ? -11.266 5.73 18.203 1 95.12 185 SER A N 1
ATOM 1455 C CA . SER A 1 185 ? -12.062 6.73 17.5 1 95.12 185 SER A CA 1
ATOM 1456 C C . SER A 1 185 ? -11.5 7 16.109 1 95.12 185 SER A C 1
ATOM 1458 O O . SER A 1 185 ? -10.359 6.637 15.812 1 95.12 185 SER A O 1
ATOM 1460 N N . ARG A 1 186 ? -12.234 7.691 15.273 1 94.81 186 ARG A N 1
ATOM 1461 C CA . ARG A 1 186 ? -11.797 8.078 13.945 1 94.81 186 ARG A CA 1
ATOM 1462 C C . ARG A 1 186 ? -10.555 8.961 14.016 1 94.81 186 ARG A C 1
ATOM 1464 O O . ARG A 1 186 ? -9.656 8.852 13.18 1 94.81 186 ARG A O 1
ATOM 1471 N N . GLU A 1 187 ? -10.57 9.828 14.945 1 96.19 187 GLU A N 1
ATOM 1472 C CA . GLU A 1 187 ? -9.406 10.672 15.18 1 96.19 187 GLU A CA 1
ATOM 1473 C C . GLU A 1 187 ? -8.164 9.844 15.484 1 96.19 187 GLU A C 1
ATOM 1475 O O . GLU A 1 187 ? -7.098 10.078 14.914 1 96.19 187 GLU A O 1
ATOM 1480 N N . GLN A 1 188 ? -8.344 8.875 16.344 1 96.5 188 GLN A N 1
ATOM 1481 C CA . GLN A 1 188 ? -7.234 7.996 16.703 1 96.5 188 GLN A CA 1
ATOM 1482 C C . GLN A 1 188 ? -6.777 7.172 15.5 1 96.5 188 GLN A C 1
ATOM 1484 O O . GLN A 1 188 ? -5.578 6.949 15.312 1 96.5 188 GLN A O 1
ATOM 1489 N N . HIS A 1 189 ? -7.691 6.742 14.695 1 97.25 189 HIS A N 1
ATOM 1490 C CA . HIS A 1 189 ? -7.359 6.008 13.484 1 97.25 189 HIS A CA 1
ATOM 1491 C C . HIS A 1 189 ? -6.512 6.852 12.539 1 97.25 189 HIS A C 1
ATOM 1493 O O . HIS A 1 189 ? -5.496 6.383 12.023 1 97.25 189 HIS A O 1
ATOM 1499 N N . LEU A 1 190 ? -6.922 8.094 12.312 1 98.25 190 LEU A N 1
ATOM 1500 C CA . LEU A 1 190 ? -6.176 8.969 11.414 1 98.25 190 LEU A CA 1
ATOM 1501 C C . LEU A 1 190 ? -4.785 9.258 11.977 1 98.25 190 LEU A C 1
ATOM 1503 O O . LEU A 1 190 ? -3.793 9.188 11.25 1 98.25 190 LEU A O 1
ATOM 1507 N N . LYS A 1 191 ? -4.723 9.539 13.25 1 98.38 191 LYS A N 1
ATOM 1508 C CA . LYS A 1 191 ? -3.428 9.836 13.859 1 98.38 191 LYS A CA 1
ATOM 1509 C C . LYS A 1 191 ? -2.496 8.633 13.789 1 98.38 191 LYS A C 1
ATOM 1511 O O . LYS A 1 191 ? -1.308 8.773 13.492 1 98.38 191 LYS A O 1
ATOM 1516 N N . GLY A 1 192 ? -3.041 7.449 14.102 1 98.38 192 GLY A N 1
ATOM 1517 C CA . GLY A 1 192 ? -2.244 6.242 13.953 1 98.38 192 GLY A CA 1
ATOM 1518 C C . GLY A 1 192 ? -1.723 6.035 12.547 1 98.38 192 GLY A C 1
ATOM 1519 O O . GLY A 1 192 ? -0.552 5.699 12.352 1 98.38 192 GLY A O 1
ATOM 1520 N N . ALA A 1 193 ? -2.57 6.266 11.547 1 98.56 193 ALA A N 1
ATOM 1521 C CA . ALA A 1 193 ? -2.191 6.105 10.148 1 98.56 193 ALA A CA 1
ATOM 1522 C C . ALA A 1 193 ? -1.103 7.102 9.758 1 98.56 193 ALA A C 1
ATOM 1524 O O . ALA A 1 193 ? -0.144 6.742 9.07 1 98.56 193 ALA A O 1
ATOM 1525 N N . LEU A 1 194 ? -1.25 8.305 10.188 1 98.75 194 LEU A N 1
ATOM 1526 C CA . LEU A 1 194 ? -0.277 9.344 9.875 1 98.75 194 LEU A CA 1
ATOM 1527 C C . LEU A 1 194 ? 1.076 9.031 10.5 1 98.75 194 LEU A C 1
ATOM 1529 O O . LEU A 1 194 ? 2.117 9.219 9.867 1 98.75 194 LEU A O 1
ATOM 1533 N N . VAL A 1 195 ? 1.064 8.547 11.727 1 98.62 195 VAL A N 1
ATOM 1534 C CA . VAL A 1 195 ? 2.312 8.133 12.359 1 98.62 195 VAL A CA 1
ATOM 1535 C C . VAL A 1 195 ? 2.93 6.973 11.578 1 98.62 195 VAL A C 1
ATOM 1537 O O . VAL A 1 195 ? 4.133 6.973 11.305 1 98.62 195 VAL A O 1
ATOM 1540 N N . CYS A 1 196 ? 2.139 6.047 11.18 1 97.94 196 CYS A N 1
ATOM 1541 C CA . CYS A 1 196 ? 2.633 4.91 10.406 1 97.94 196 CYS A CA 1
ATOM 1542 C C . CYS A 1 196 ? 3.172 5.359 9.055 1 97.94 196 CYS A C 1
ATOM 1544 O O . CYS A 1 196 ? 4.125 4.777 8.539 1 97.94 196 CYS A O 1
ATOM 1546 N N . TYR A 1 197 ? 2.596 6.391 8.469 1 98.06 197 TYR A N 1
ATOM 1547 C CA . TYR A 1 197 ? 3.119 6.953 7.227 1 98.06 197 TYR A CA 1
ATOM 1548 C C . TYR A 1 197 ? 4.578 7.359 7.387 1 98.06 197 TYR A C 1
ATOM 1550 O O . TYR A 1 197 ? 5.383 7.195 6.465 1 98.06 197 TYR A O 1
ATOM 1558 N N . MET A 1 198 ? 4.898 7.766 8.547 1 96.62 198 MET A N 1
ATOM 1559 C CA . MET A 1 198 ? 6.223 8.336 8.797 1 96.62 198 MET A CA 1
ATOM 1560 C C . MET A 1 198 ? 7.191 7.266 9.289 1 96.62 198 MET A C 1
ATOM 1562 O O . MET A 1 198 ? 8.367 7.277 8.93 1 96.62 198 MET A O 1
ATOM 1566 N N . VAL A 1 199 ? 6.703 6.355 10.062 1 95.75 199 VAL A N 1
ATOM 1567 C CA . VAL A 1 199 ? 7.664 5.504 10.758 1 95.75 199 VAL A CA 1
ATOM 1568 C C . VAL A 1 199 ? 7.52 4.062 10.281 1 95.75 199 VAL A C 1
ATOM 1570 O O . VAL A 1 199 ? 8.281 3.184 10.703 1 95.75 199 VAL A O 1
ATOM 1573 N N . GLY A 1 200 ? 6.512 3.803 9.477 1 94 200 GLY A N 1
ATOM 1574 C CA . GLY A 1 200 ? 6.289 2.457 8.969 1 94 200 GLY A CA 1
ATOM 1575 C C . GLY A 1 200 ? 5.059 1.795 9.562 1 94 200 GLY A C 1
ATOM 1576 O O . GLY A 1 200 ? 4.715 2.031 10.727 1 94 200 GLY A O 1
ATOM 1577 N N . LEU A 1 201 ? 4.391 0.933 8.75 1 94.56 201 LEU A N 1
ATOM 1578 C CA . LEU A 1 201 ? 3.184 0.215 9.141 1 94.56 201 LEU A CA 1
ATOM 1579 C C . LEU A 1 201 ? 3.529 -1.056 9.906 1 94.56 201 LEU A C 1
ATOM 1581 O O . LEU A 1 201 ? 3.691 -2.123 9.312 1 94.56 201 LEU A O 1
ATOM 1585 N N . GLU A 1 202 ? 3.625 -0.923 11.172 1 92.19 202 GLU A N 1
ATOM 1586 C CA . GLU A 1 202 ? 3.836 -2.027 12.102 1 92.19 202 GLU A CA 1
ATOM 1587 C C . GLU A 1 202 ? 2.857 -1.956 13.273 1 92.19 202 GLU A C 1
ATOM 1589 O O . GLU A 1 202 ? 2.744 -0.921 13.93 1 92.19 202 GLU A O 1
ATOM 1594 N N . LYS A 1 203 ? 2.246 -3.064 13.523 1 92.12 203 LYS A N 1
ATOM 1595 C CA . LYS A 1 203 ? 1.215 -3.102 14.555 1 92.12 203 LYS A CA 1
ATOM 1596 C C . LYS A 1 203 ? 1.776 -2.674 15.906 1 92.12 203 LYS A C 1
ATOM 1598 O O . LYS A 1 203 ? 1.084 -2.027 16.688 1 92.12 203 LYS A O 1
ATOM 1603 N N . GLU A 1 204 ? 2.998 -3 16.172 1 91.94 204 GLU A N 1
ATOM 1604 C CA . GLU A 1 204 ? 3.641 -2.711 17.453 1 91.94 204 GLU A CA 1
ATOM 1605 C C . GLU A 1 204 ? 3.736 -1.208 17.688 1 91.94 204 GLU A C 1
ATOM 1607 O O . GLU A 1 204 ? 3.754 -0.759 18.844 1 91.94 204 GLU A O 1
ATOM 1612 N N . LYS A 1 205 ? 3.799 -0.418 16.672 1 93.69 205 LYS A N 1
ATOM 1613 C CA . LYS A 1 205 ? 3.887 1.033 16.797 1 93.69 205 LYS A CA 1
ATOM 1614 C C . LYS A 1 205 ? 2.615 1.608 17.422 1 93.69 205 LYS A C 1
ATOM 1616 O O . LYS A 1 205 ? 2.652 2.664 18.047 1 93.69 205 LYS A O 1
ATOM 1621 N N . LEU A 1 206 ? 1.496 0.931 17.266 1 96.5 206 LEU A N 1
ATOM 1622 C CA . LEU A 1 206 ? 0.213 1.42 17.75 1 96.5 206 LEU A CA 1
ATOM 1623 C C . LEU A 1 206 ? 0.036 1.087 19.234 1 96.5 206 LEU A C 1
ATOM 1625 O O . LEU A 1 206 ? -0.863 1.618 19.891 1 96.5 206 LEU A O 1
ATOM 1629 N N . ASN A 1 207 ? 0.91 0.216 19.719 1 93.31 207 ASN A N 1
ATOM 1630 C CA . ASN A 1 207 ? 0.84 -0.167 21.125 1 93.31 207 ASN A CA 1
ATOM 1631 C C . ASN A 1 207 ? 1.703 0.741 22 1 93.31 207 ASN A C 1
ATOM 1633 O O . ASN A 1 207 ? 1.889 0.475 23.188 1 93.31 207 ASN A O 1
ATOM 1637 N N . TYR A 1 208 ? 2.08 1.776 21.578 1 90.69 208 TYR A N 1
ATOM 1638 C CA . TYR A 1 208 ? 2.918 2.74 22.281 1 90.69 208 TYR A CA 1
ATOM 1639 C C . TYR A 1 208 ? 2.162 3.369 23.438 1 90.69 208 TYR A C 1
ATOM 1641 O O . TYR A 1 208 ? 1.011 3.783 23.297 1 90.69 208 TYR A O 1
ATOM 1649 N N . ASP A 1 209 ? 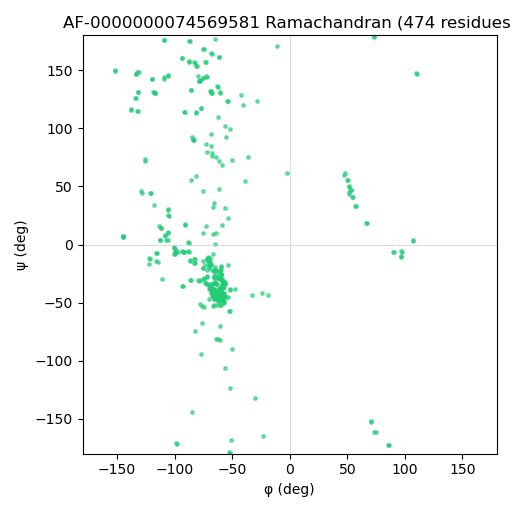2.699 3.455 24.641 1 89.94 209 ASP A N 1
ATOM 1650 C CA . ASP A 1 209 ? 2.057 3.951 25.844 1 89.94 209 ASP A CA 1
ATOM 1651 C C . ASP A 1 209 ? 1.883 5.465 25.797 1 89.94 209 ASP A C 1
ATOM 1653 O O . ASP A 1 209 ? 0.963 6.012 26.406 1 89.94 209 ASP A O 1
ATOM 1657 N N . GLY A 1 210 ? 2.697 6.148 25.125 1 91.81 210 GLY A N 1
ATOM 1658 C CA . GLY A 1 210 ? 2.617 7.598 25.031 1 91.81 210 GLY A CA 1
ATOM 1659 C C . GLY A 1 210 ? 1.91 8.078 23.766 1 91.81 210 GLY A C 1
ATOM 1660 O O . GLY A 1 210 ? 1.127 7.336 23.172 1 91.81 210 GLY A O 1
ATOM 1661 N N . GLU A 1 211 ? 2.014 9.367 23.625 1 95.81 211 GLU A N 1
ATOM 1662 C CA . GLU A 1 211 ? 1.479 9.922 22.391 1 95.81 211 GLU A CA 1
ATOM 1663 C C . GLU A 1 211 ? 2.186 9.336 21.172 1 95.81 211 GLU A C 1
ATOM 1665 O O . GLU A 1 211 ? 3.416 9.336 21.094 1 95.81 211 GLU A O 1
ATOM 1670 N N . LEU A 1 212 ? 1.432 8.883 20.203 1 97.31 212 LEU A N 1
ATOM 1671 C CA . LEU A 1 212 ? 1.985 8.172 19.047 1 97.31 212 LEU A CA 1
ATOM 1672 C C . LEU A 1 212 ? 3.023 9.031 18.328 1 97.31 212 LEU A C 1
ATOM 1674 O O . LEU A 1 212 ? 4.027 8.508 17.844 1 97.31 212 LEU A O 1
ATOM 1678 N N . ASP A 1 213 ? 2.801 10.289 18.344 1 97.81 213 ASP A N 1
ATOM 1679 C CA . ASP A 1 213 ? 3.662 11.211 17.609 1 97.81 213 ASP A CA 1
ATOM 1680 C C . ASP A 1 213 ? 5.078 11.219 18.172 1 97.81 213 ASP A C 1
ATOM 1682 O O . ASP A 1 213 ? 6.023 11.633 17.5 1 97.81 213 ASP A O 1
ATOM 1686 N N . GLN A 1 214 ? 5.262 10.82 19.391 1 97.19 214 GLN A N 1
ATOM 1687 C CA . GLN A 1 214 ? 6.594 10.781 19.984 1 97.19 214 GLN A CA 1
ATOM 1688 C C . GLN A 1 214 ? 7.527 9.867 19.203 1 97.19 214 GLN A C 1
ATOM 1690 O O . GLN A 1 214 ? 8.75 9.992 19.281 1 97.19 214 GLN A O 1
ATOM 1695 N N . GLN A 1 215 ? 6.941 9.016 18.438 1 96.88 215 GLN A N 1
ATOM 1696 C CA . GLN A 1 215 ? 7.727 8.062 17.656 1 96.88 215 GLN A CA 1
ATOM 1697 C C . GLN A 1 215 ? 8.234 8.688 16.359 1 96.88 215 GLN A C 1
ATOM 1699 O O . GLN A 1 215 ? 9.078 8.109 15.672 1 96.88 215 GLN A O 1
ATOM 1704 N N . THR A 1 216 ? 7.672 9.828 15.945 1 97.12 216 THR A N 1
ATOM 1705 C CA . THR A 1 216 ? 8.086 10.477 14.703 1 97.12 216 THR A CA 1
ATOM 1706 C C . THR A 1 216 ? 9.266 11.406 14.953 1 97.12 216 THR A C 1
ATOM 1708 O O . THR A 1 216 ? 9.469 11.883 16.062 1 97.12 216 THR A O 1
ATOM 1711 N N . PRO A 1 217 ? 10.055 11.727 13.922 1 94.06 217 PRO A N 1
ATOM 1712 C CA . PRO A 1 217 ? 11.266 12.523 14.102 1 94.06 217 PRO A CA 1
ATOM 1713 C C . PRO A 1 217 ? 10.984 13.898 14.711 1 94.06 217 PRO A C 1
ATOM 1715 O O . PRO A 1 217 ? 11.773 14.398 15.508 1 94.06 217 PRO A O 1
ATOM 1718 N N . THR A 1 218 ? 9.844 14.477 14.352 1 97 218 THR A N 1
ATOM 1719 C CA . THR A 1 218 ? 9.555 15.82 14.828 1 97 218 THR A CA 1
ATOM 1720 C C . THR A 1 218 ? 8.602 15.773 16.031 1 97 218 THR A C 1
ATOM 1722 O O . THR A 1 218 ? 8.25 16.812 16.578 1 97 218 THR A O 1
ATOM 1725 N N . ARG A 1 219 ? 8.133 14.594 16.312 1 97.62 219 ARG A N 1
ATOM 1726 C CA . ARG A 1 219 ? 7.277 14.328 17.469 1 97.62 219 ARG A CA 1
ATOM 1727 C C . ARG A 1 219 ? 5.926 15.016 17.312 1 97.62 219 ARG A C 1
ATOM 1729 O O . ARG A 1 219 ? 5.238 15.273 18.297 1 97.62 219 ARG A O 1
ATOM 1736 N N . ASP A 1 220 ? 5.578 15.398 16.094 1 98.69 220 ASP A N 1
ATOM 1737 C CA . ASP A 1 220 ? 4.344 16.156 15.906 1 98.69 220 ASP A CA 1
ATOM 1738 C C . ASP A 1 220 ? 3.664 15.797 14.586 1 98.69 220 ASP A C 1
ATOM 1740 O O . ASP A 1 220 ? 2.713 16.453 14.172 1 98.69 220 ASP A O 1
ATOM 1744 N N . PHE A 1 221 ? 4.133 14.828 13.891 1 98.75 221 PHE A N 1
ATOM 1745 C CA . PHE A 1 221 ? 3.742 14.633 12.5 1 98.75 221 PHE A CA 1
ATOM 1746 C C . PHE A 1 221 ? 2.225 14.609 12.367 1 98.75 221 PHE A C 1
ATOM 1748 O O . PHE A 1 221 ? 1.654 15.398 11.609 1 98.75 221 PHE A O 1
ATOM 1755 N N . ALA A 1 222 ? 1.557 13.711 13.07 1 98.88 222 ALA A N 1
ATOM 1756 C CA . ALA A 1 222 ? 0.108 13.562 12.945 1 98.88 222 ALA A CA 1
ATOM 1757 C C . ALA A 1 222 ? -0.609 14.844 13.375 1 98.88 222 ALA A C 1
ATOM 1759 O O . ALA A 1 222 ? -1.495 15.336 12.672 1 98.88 222 ALA A O 1
ATOM 1760 N N . ASN A 1 223 ? -0.2 15.398 14.469 1 98.81 223 ASN A N 1
ATOM 1761 C CA . ASN A 1 223 ? -0.863 16.594 14.984 1 98.81 223 ASN A CA 1
ATOM 1762 C C . ASN A 1 223 ? -0.64 17.797 14.078 1 98.81 223 ASN A C 1
ATOM 1764 O O . ASN A 1 223 ? -1.56 18.594 13.852 1 98.81 223 ASN A O 1
ATOM 1768 N N . ASP A 1 224 ? 0.561 17.938 13.578 1 98.94 224 ASP A N 1
ATOM 1769 C CA . ASP A 1 224 ? 0.834 19.031 12.656 1 98.94 224 ASP A CA 1
ATOM 1770 C C . ASP A 1 224 ? 0.031 18.875 11.367 1 98.94 224 ASP A C 1
ATOM 1772 O O . ASP A 1 224 ? -0.562 19.844 10.875 1 98.94 224 ASP A O 1
ATOM 1776 N N . VAL A 1 225 ? -0.037 17.672 10.812 1 98.94 225 VAL A N 1
ATOM 1777 C CA . VAL A 1 225 ? -0.777 17.438 9.586 1 98.94 225 VAL A CA 1
ATOM 1778 C C . VAL A 1 225 ? -2.254 17.75 9.797 1 98.94 225 VAL A C 1
ATOM 1780 O O . VAL A 1 225 ? -2.881 18.406 8.953 1 98.94 225 VAL A O 1
ATOM 1783 N N . ILE A 1 226 ? -2.82 17.297 10.891 1 98.81 226 ILE A N 1
ATOM 1784 C CA . ILE A 1 226 ? -4.238 17.531 11.141 1 98.81 226 ILE A CA 1
ATOM 1785 C C . ILE A 1 226 ? -4.488 19.031 11.273 1 98.81 226 ILE A C 1
ATOM 1787 O O . ILE A 1 226 ? -5.453 19.562 10.719 1 98.81 226 ILE A O 1
ATOM 1791 N N . ALA A 1 227 ? -3.609 19.781 11.977 1 98.88 227 ALA A N 1
ATOM 1792 C CA . ALA A 1 227 ? -3.773 21.219 12.117 1 98.88 227 ALA A CA 1
ATOM 1793 C C . ALA A 1 227 ? -3.67 21.922 10.758 1 98.88 227 ALA A C 1
ATOM 1795 O O . ALA A 1 227 ? -4.453 22.812 10.453 1 98.88 227 ALA A O 1
ATOM 1796 N N . ARG A 1 228 ? -2.713 21.516 9.945 1 98.88 228 ARG A N 1
ATOM 1797 C CA . ARG A 1 228 ? -2.588 22.078 8.602 1 98.88 228 ARG A CA 1
ATOM 1798 C C . ARG A 1 228 ? -3.822 21.766 7.766 1 98.88 228 ARG A C 1
ATOM 1800 O O . ARG A 1 228 ? -4.27 22.594 6.977 1 98.88 228 ARG A O 1
ATOM 1807 N N . ALA A 1 229 ? -4.301 20.562 7.895 1 98.81 229 ALA A N 1
ATOM 1808 C CA . ALA A 1 229 ? -5.488 20.172 7.141 1 98.81 229 ALA A CA 1
ATOM 1809 C C . ALA A 1 229 ? -6.676 21.062 7.48 1 98.81 229 ALA A C 1
ATOM 1811 O O . ALA A 1 229 ? -7.449 21.438 6.598 1 98.81 229 ALA A O 1
ATOM 1812 N N . GLN A 1 230 ? -6.828 21.344 8.727 1 98.62 230 GLN A N 1
ATOM 1813 C CA . GLN A 1 230 ? -7.906 22.234 9.148 1 98.62 230 GLN A CA 1
ATOM 1814 C C . GLN A 1 230 ? -7.754 23.625 8.516 1 98.62 230 GLN A C 1
ATOM 1816 O O . GLN A 1 230 ? -8.734 24.203 8.062 1 98.62 230 GLN A O 1
ATOM 1821 N N . PHE A 1 231 ? -6.559 24.125 8.5 1 98.62 231 PHE A N 1
ATOM 1822 C CA . PHE A 1 231 ? -6.293 25.375 7.82 1 98.62 231 PHE A CA 1
ATOM 1823 C C . PHE A 1 231 ? -6.688 25.297 6.352 1 98.62 231 PHE A C 1
ATOM 1825 O O . PHE A 1 231 ? -7.379 26.188 5.836 1 98.62 231 PHE A O 1
ATOM 1832 N N . TYR A 1 232 ? -6.262 24.234 5.645 1 98.62 232 TYR A N 1
ATOM 1833 C CA . TYR A 1 232 ? -6.5 24.109 4.211 1 98.62 232 TYR A CA 1
ATOM 1834 C C . TYR A 1 232 ? -7.98 23.922 3.916 1 98.62 232 TYR A C 1
ATOM 1836 O O . TYR A 1 232 ? -8.484 24.375 2.887 1 98.62 232 TYR A O 1
ATOM 1844 N N . ALA A 1 233 ? -8.641 23.234 4.812 1 97.88 233 ALA A N 1
ATOM 1845 C CA . ALA A 1 233 ? -10.086 23.078 4.652 1 97.88 233 ALA A CA 1
ATOM 1846 C C . ALA A 1 233 ? -10.781 24.438 4.598 1 97.88 233 ALA A C 1
ATOM 1848 O O . ALA A 1 233 ? -11.758 24.609 3.867 1 97.88 233 ALA A O 1
ATOM 1849 N N . GLU A 1 234 ? -10.258 25.391 5.262 1 97.25 234 GLU A N 1
ATOM 1850 C CA . GLU A 1 234 ? -10.852 26.719 5.32 1 97.25 234 GLU A CA 1
ATOM 1851 C C . GLU A 1 234 ? -10.266 27.625 4.246 1 97.25 234 GLU A C 1
ATOM 1853 O O . GLU A 1 234 ? -10.711 28.766 4.082 1 97.25 234 GLU A O 1
ATOM 1858 N N . ASN A 1 235 ? -9.336 27.109 3.604 1 97.88 235 ASN A N 1
ATOM 1859 C CA . ASN A 1 235 ? -8.641 27.969 2.654 1 97.88 235 ASN A CA 1
ATOM 1860 C C . ASN A 1 235 ? -8.539 27.312 1.276 1 97.88 235 ASN A C 1
ATOM 1862 O O . ASN A 1 235 ? -7.461 27.266 0.686 1 97.88 235 ASN A O 1
ATOM 1866 N N . GLY A 1 236 ? -9.625 26.734 0.778 1 96.06 236 GLY A N 1
ATOM 1867 C CA . GLY A 1 236 ? -9.742 26.453 -0.644 1 96.06 236 GLY A CA 1
ATOM 1868 C C . GLY A 1 236 ? -9.617 24.969 -0.975 1 96.06 236 GLY A C 1
ATOM 1869 O O . GLY A 1 236 ? -9.641 24.594 -2.146 1 96.06 236 GLY A O 1
ATOM 1870 N N . PHE A 1 237 ? -9.477 24.109 0.034 1 97.38 237 PHE A N 1
ATOM 1871 C CA . PHE A 1 237 ? -9.305 22.688 -0.245 1 97.38 237 PHE A CA 1
ATOM 1872 C C . PHE A 1 237 ? -10.414 21.875 0.406 1 97.38 237 PHE A C 1
ATOM 1874 O O . PHE A 1 237 ? -10.141 20.859 1.054 1 97.38 237 PHE A O 1
ATOM 1881 N N . ARG A 1 238 ? -11.586 22.312 0.292 1 90.06 238 ARG A N 1
ATOM 1882 C CA . ARG A 1 238 ? -12.773 21.594 0.754 1 90.06 238 ARG A CA 1
ATOM 1883 C C . ARG A 1 238 ? -13.727 21.312 -0.404 1 90.06 238 ARG A C 1
ATOM 1885 O O . ARG A 1 238 ? -13.766 22.062 -1.382 1 90.06 238 ARG A O 1
ATOM 1892 N N . VAL A 1 239 ? -14.312 20.094 -0.265 1 80.19 239 VAL A N 1
ATOM 1893 C CA . VAL A 1 239 ? -15.336 19.781 -1.261 1 80.19 239 VAL A CA 1
ATOM 1894 C C . VAL A 1 239 ? -16.656 20.422 -0.855 1 80.19 239 VAL A C 1
ATOM 1896 O O . VAL A 1 239 ? -16.953 20.562 0.335 1 80.19 239 VAL A O 1
ATOM 1899 N N . MET B 1 1 ? 53.531 45.75 63.219 1 25.3 1 MET B N 1
ATOM 1900 C CA . MET B 1 1 ? 54.375 45.25 62.156 1 25.3 1 MET B CA 1
ATOM 1901 C C . MET B 1 1 ? 53.625 44.281 61.25 1 25.3 1 MET B C 1
ATOM 1903 O O . MET B 1 1 ? 53.344 43.125 61.656 1 25.3 1 MET B O 1
ATOM 1907 N N . LEU B 1 2 ? 52.562 44.688 60.531 1 25.45 2 LEU B N 1
ATOM 1908 C CA . LEU B 1 2 ? 51.25 44.281 60.031 1 25.45 2 LEU B CA 1
ATOM 1909 C C . LEU B 1 2 ? 51.406 43.438 58.75 1 25.45 2 LEU B C 1
ATOM 1911 O O . LEU B 1 2 ? 51.688 44 57.688 1 25.45 2 LEU B O 1
ATOM 1915 N N . LEU B 1 3 ? 52.156 42.281 58.844 1 24.03 3 LEU B N 1
ATOM 1916 C CA . LEU B 1 3 ? 52.719 41.5 57.75 1 24.03 3 LEU B CA 1
ATOM 1917 C C . LEU B 1 3 ? 51.625 40.906 56.875 1 24.03 3 LEU B C 1
ATOM 1919 O O . LEU B 1 3 ? 50.812 40.125 57.344 1 24.03 3 LEU B O 1
ATOM 1923 N N . ILE B 1 4 ? 50.938 41.688 56 1 25.27 4 ILE B N 1
ATOM 1924 C CA . ILE B 1 4 ? 49.781 41.406 55.156 1 25.27 4 ILE B CA 1
ATOM 1925 C C . ILE B 1 4 ? 50.125 40.281 54.156 1 25.27 4 ILE B C 1
ATOM 1927 O O . ILE B 1 4 ? 51 40.469 53.312 1 25.27 4 ILE B O 1
ATOM 1931 N N . PHE B 1 5 ? 50.25 39.031 54.688 1 22.41 5 PHE B N 1
ATOM 1932 C CA . PHE B 1 5 ? 50.75 37.844 53.969 1 22.41 5 PHE B CA 1
ATOM 1933 C C . PHE B 1 5 ? 49.938 37.594 52.719 1 22.41 5 PHE B C 1
ATOM 1935 O O . PHE B 1 5 ? 48.688 37.625 52.75 1 22.41 5 PHE B O 1
ATOM 1942 N N . CYS B 1 6 ? 50.375 37.938 51.438 1 22.47 6 CYS B N 1
ATOM 1943 C CA . CYS B 1 6 ? 50.031 37.906 50 1 22.47 6 CYS B CA 1
ATOM 1944 C C . CYS B 1 6 ? 49.75 36.469 49.562 1 22.47 6 CYS B C 1
ATOM 1946 O O . CYS B 1 6 ? 50.531 35.875 48.844 1 22.47 6 CYS B O 1
ATOM 1948 N N . VAL B 1 7 ? 49.188 35.656 50.594 1 22.25 7 VAL B N 1
ATOM 1949 C CA . VAL B 1 7 ? 49.406 34.25 50.375 1 22.25 7 VAL B CA 1
ATOM 1950 C C . VAL B 1 7 ? 48.969 33.875 48.969 1 22.25 7 VAL B C 1
ATOM 1952 O O . VAL B 1 7 ? 48.25 34.625 48.312 1 22.25 7 VAL B O 1
ATOM 1955 N N . GLY B 1 8 ? 48.844 32.469 48.594 1 21.95 8 GLY B N 1
ATOM 1956 C CA . GLY B 1 8 ? 49.281 31.297 47.906 1 21.95 8 GLY B CA 1
ATOM 1957 C C . GLY B 1 8 ? 48.344 30.828 46.812 1 21.95 8 GLY B C 1
ATOM 1958 O O . GLY B 1 8 ? 48.125 29.625 46.656 1 21.95 8 GLY B O 1
ATOM 1959 N N . CYS B 1 9 ? 47.312 31.766 46.312 1 21.03 9 CYS B N 1
ATOM 1960 C CA . CYS B 1 9 ? 46.125 31.172 45.75 1 21.03 9 CYS B CA 1
ATOM 1961 C C . CYS B 1 9 ? 46.469 30.328 44.531 1 21.03 9 CYS B C 1
ATOM 1963 O O . CYS B 1 9 ? 46.625 30.844 43.406 1 21.03 9 CYS B O 1
ATOM 1965 N N . PHE B 1 10 ? 47.5 29.469 44.656 1 22.27 10 PHE B N 1
ATOM 1966 C CA . PHE B 1 10 ? 48.156 28.75 43.562 1 22.27 10 PHE B CA 1
ATOM 1967 C C . PHE B 1 10 ? 47.156 27.875 42.812 1 22.27 10 PHE B C 1
ATOM 1969 O O . PHE B 1 10 ? 47.406 27.422 41.719 1 22.27 10 PHE B O 1
ATOM 1976 N N . LEU B 1 11 ? 46.094 27.391 43.562 1 23.02 11 LEU B N 1
ATOM 1977 C CA . LEU B 1 11 ? 45.875 25.969 43.344 1 23.02 11 LEU B CA 1
ATOM 1978 C C . LEU B 1 11 ? 45.281 25.75 41.938 1 23.02 11 LEU B C 1
ATOM 1980 O O . LEU B 1 11 ? 44.906 24.625 41.594 1 23.02 11 LEU B O 1
ATOM 1984 N N . VAL B 1 12 ? 44.844 26.797 41.281 1 21.8 12 VAL B N 1
ATOM 1985 C CA . VAL B 1 12 ? 43.688 26.578 40.438 1 21.8 12 VAL B CA 1
ATOM 1986 C C . VAL B 1 12 ? 44.031 25.656 39.281 1 21.8 12 VAL B C 1
ATOM 1988 O O . VAL B 1 12 ? 43.219 25.422 38.375 1 21.8 12 VAL B O 1
ATOM 1991 N N . VAL B 1 13 ? 45.344 25.328 39.094 1 22.52 13 VAL B N 1
ATOM 1992 C CA . VAL B 1 13 ? 45.719 25.031 37.719 1 22.52 13 VAL B CA 1
ATOM 1993 C C . VAL B 1 13 ? 45.125 23.688 37.312 1 22.52 13 VAL B C 1
ATOM 1995 O O . VAL B 1 13 ? 45.219 23.297 36.125 1 22.52 13 VAL B O 1
ATOM 1998 N N . GLN B 1 14 ? 44.812 22.875 38.312 1 19.53 14 GLN B N 1
ATOM 1999 C CA . GLN B 1 14 ? 45.031 21.469 37.969 1 19.53 14 GLN B CA 1
ATOM 2000 C C . GLN B 1 14 ? 44.156 21.031 36.812 1 19.53 14 GLN B C 1
ATOM 2002 O O . GLN B 1 14 ? 44.625 20.328 35.906 1 19.53 14 GLN B O 1
ATOM 2007 N N . LYS B 1 15 ? 42.812 20.688 37.188 1 23.59 15 LYS B N 1
ATOM 2008 C CA . LYS B 1 15 ? 42.062 19.469 36.844 1 23.59 15 LYS B CA 1
ATOM 2009 C C . LYS B 1 15 ? 41.594 19.531 35.375 1 23.59 15 LYS B C 1
ATOM 2011 O O . LYS B 1 15 ? 40.406 19.625 35.125 1 23.59 15 LYS B O 1
ATOM 2016 N N . ARG B 1 16 ? 42 20.422 34.594 1 20.52 16 ARG B N 1
ATOM 2017 C CA . ARG B 1 16 ? 41.344 20.594 33.312 1 20.52 16 ARG B CA 1
ATOM 2018 C C . ARG B 1 16 ? 41.531 19.344 32.438 1 20.52 16 ARG B C 1
ATOM 2020 O O . ARG B 1 16 ? 42.094 19.406 31.359 1 20.52 16 ARG B O 1
ATOM 2027 N N . LYS B 1 17 ? 42.062 18.281 33.094 1 24.55 17 LYS B N 1
ATOM 2028 C CA . LYS B 1 17 ? 42.344 17.078 32.312 1 24.55 17 LYS B CA 1
ATOM 2029 C C . LYS B 1 17 ? 41.094 16.578 31.609 1 24.55 17 LYS B C 1
ATOM 2031 O O . LYS B 1 17 ? 41.156 15.742 30.703 1 24.55 17 LYS B O 1
ATOM 2036 N N . LEU B 1 18 ? 40 16.656 32.438 1 23.31 18 LEU B N 1
ATOM 2037 C CA . LEU B 1 18 ? 38.969 15.625 32.219 1 23.31 18 LEU B CA 1
ATOM 2038 C C . LEU B 1 18 ? 38.375 15.766 30.812 1 23.31 18 LEU B C 1
ATOM 2040 O O . LEU B 1 18 ? 37.906 14.781 30.219 1 23.31 18 LEU B O 1
ATOM 2044 N N . LEU B 1 19 ? 37.969 16.984 30.594 1 23.41 19 LEU B N 1
ATOM 2045 C CA . LEU B 1 19 ? 36.906 17.047 29.609 1 23.41 19 LEU B CA 1
ATOM 2046 C C . LEU B 1 19 ? 37.375 16.578 28.25 1 23.41 19 LEU B C 1
ATOM 2048 O O . LEU B 1 19 ? 36.594 16.453 27.312 1 23.41 19 LEU B O 1
ATOM 2052 N N . SER B 1 20 ? 38.625 16.812 28.094 1 22.42 20 SER B N 1
ATOM 2053 C CA . SER B 1 20 ? 39.094 16.891 26.719 1 22.42 20 SER B CA 1
ATOM 2054 C C . SER B 1 20 ? 39.062 15.531 26.031 1 22.42 20 SER B C 1
ATOM 2056 O O . SER B 1 20 ? 39.656 15.352 24.969 1 22.42 20 SER B O 1
ATOM 2058 N N . GLY B 1 21 ? 38.906 14.477 26.828 1 23.48 21 GLY B N 1
ATOM 2059 C CA . GLY B 1 21 ? 38.781 13.148 26.25 1 23.48 21 GLY B CA 1
ATOM 2060 C C . GLY B 1 21 ? 37.688 13.047 25.203 1 23.48 21 GLY B C 1
ATOM 2061 O O . GLY B 1 21 ? 37.062 12 25.047 1 23.48 21 GLY B O 1
ATOM 2062 N N . LEU B 1 22 ? 37.25 14.094 24.562 1 22.17 22 LEU B N 1
ATOM 2063 C CA . LEU B 1 22 ? 36.25 14.492 23.547 1 22.17 22 LEU B CA 1
ATOM 2064 C C . LEU B 1 22 ? 36.375 13.617 22.297 1 22.17 22 LEU B C 1
ATOM 2066 O O . LEU B 1 22 ? 35.375 13.062 21.828 1 22.17 22 LEU B O 1
ATOM 2070 N N . TRP B 1 23 ? 36.594 14.445 21.062 1 18.11 23 TRP B N 1
ATOM 2071 C CA . TRP B 1 23 ? 36.312 14.156 19.656 1 18.11 23 TRP B CA 1
ATOM 2072 C C . TRP B 1 23 ? 37.219 13.047 19.141 1 18.11 23 TRP B C 1
ATOM 2074 O O . TRP B 1 23 ? 38.469 13.164 19.172 1 18.11 23 TRP B O 1
ATOM 2084 N N . ARG B 1 24 ? 36.906 11.797 19.531 1 19.28 24 ARG B N 1
ATOM 2085 C CA . ARG B 1 24 ? 37.469 10.602 18.906 1 19.28 24 ARG B CA 1
ATOM 2086 C C . ARG B 1 24 ? 38.219 10.953 17.625 1 19.28 24 ARG B C 1
ATOM 2088 O O . ARG B 1 24 ? 38 12.008 17.031 1 19.28 24 ARG B O 1
ATOM 2095 N N . LYS B 1 25 ? 39.094 9.766 16.953 1 21.72 25 LYS B N 1
ATOM 2096 C CA . LYS B 1 25 ? 39.438 8.781 15.93 1 21.72 25 LYS B CA 1
ATOM 2097 C C . LYS B 1 25 ? 38.406 8.773 14.797 1 21.72 25 LYS B C 1
ATOM 2099 O O . LYS B 1 25 ? 37.312 8.227 14.953 1 21.72 25 LYS B O 1
ATOM 2104 N N . MET B 1 26 ? 38.031 9.68 13.961 1 21.78 26 MET B N 1
ATOM 2105 C CA . MET B 1 26 ? 37.438 10.211 12.742 1 21.78 26 MET B CA 1
ATOM 2106 C C . MET B 1 26 ? 37.594 9.227 11.586 1 21.78 26 MET B C 1
ATOM 2108 O O . MET B 1 26 ? 38.344 8.273 11.68 1 21.78 26 MET B O 1
ATOM 2112 N N . THR B 1 27 ? 38.156 9.82 10.141 1 20.75 27 THR B N 1
ATOM 2113 C CA . THR B 1 27 ? 38.031 9.766 8.695 1 20.75 27 THR B CA 1
ATOM 2114 C C . THR B 1 27 ? 38.812 8.602 8.117 1 20.75 27 THR B C 1
ATOM 2116 O O . THR B 1 27 ? 38.375 7.914 7.203 1 20.75 27 THR B O 1
ATOM 2119 N N . ALA B 1 28 ? 40.219 8.648 8.039 1 21.19 28 ALA B N 1
ATOM 2120 C CA . ALA B 1 28 ? 41.031 8.547 6.824 1 21.19 28 ALA B CA 1
ATOM 2121 C C . ALA B 1 28 ? 41.125 7.098 6.352 1 21.19 28 ALA B C 1
ATOM 2123 O O . ALA B 1 28 ? 41 6.816 5.16 1 21.19 28 ALA B O 1
ATOM 2124 N N . LEU B 1 29 ? 42.156 6.398 6.75 1 23.72 29 LEU B N 1
ATOM 2125 C CA . LEU B 1 29 ? 43 5.668 5.809 1 23.72 29 LEU B CA 1
ATOM 2126 C C . LEU B 1 29 ? 42.281 4.41 5.309 1 23.72 29 LEU B C 1
ATOM 2128 O O . LEU B 1 29 ? 42.594 3.896 4.238 1 23.72 29 LEU B O 1
ATOM 2132 N N . THR B 1 30 ? 41.875 3.672 6.188 1 23.36 30 THR B N 1
ATOM 2133 C CA . THR B 1 30 ? 41.812 2.311 5.668 1 23.36 30 THR B CA 1
ATOM 2134 C C . THR B 1 30 ? 40.719 2.186 4.605 1 23.36 30 THR B C 1
ATOM 2136 O O . THR B 1 30 ? 39.531 2.301 4.91 1 23.36 30 THR B O 1
ATOM 2139 N N . ALA B 1 31 ? 41.094 2.547 3.283 1 26.02 31 ALA B N 1
ATOM 2140 C CA . ALA B 1 31 ? 40.875 2.467 1.843 1 26.02 31 ALA B CA 1
ATOM 2141 C C . ALA B 1 31 ? 40.312 1.108 1.451 1 26.02 31 ALA B C 1
ATOM 2143 O O . ALA B 1 31 ? 39.875 0.913 0.31 1 26.02 31 ALA B O 1
ATOM 2144 N N . GLY B 1 32 ? 40.812 0.039 1.983 1 25.33 32 GLY B N 1
ATOM 2145 C CA . GLY B 1 32 ? 40.938 -0.978 0.95 1 25.33 32 GLY B CA 1
ATOM 2146 C C . GLY B 1 32 ? 39.656 -1.218 0.202 1 25.33 32 GLY B C 1
ATOM 2147 O O . GLY B 1 32 ? 38.562 -0.782 0.643 1 25.33 32 GLY B O 1
ATOM 2148 N N . SER B 1 33 ? 39.719 -2.225 -0.802 1 26.67 33 SER B N 1
ATOM 2149 C CA . SER B 1 33 ? 39.031 -2.682 -2.016 1 26.67 33 SER B CA 1
ATOM 2150 C C . SER B 1 33 ? 37.625 -3.207 -1.709 1 26.67 33 SER B C 1
ATOM 2152 O O . SER B 1 33 ? 37.375 -4.402 -1.852 1 26.67 33 SER B O 1
ATOM 2154 N N . GLN B 1 34 ? 37.125 -3.061 -0.566 1 28.16 34 GLN B N 1
ATOM 2155 C CA . GLN B 1 34 ? 35.938 -3.893 -0.731 1 28.16 34 GLN B CA 1
ATOM 2156 C C . GLN B 1 34 ? 35.125 -3.438 -1.93 1 28.16 34 GLN B C 1
ATOM 2158 O O . GLN B 1 34 ? 34.562 -2.34 -1.922 1 28.16 34 GLN B O 1
ATOM 2163 N N . ARG B 1 35 ? 35.281 -3.953 -3.188 1 27.2 35 ARG B N 1
ATOM 2164 C CA . ARG B 1 35 ? 34.625 -3.938 -4.484 1 27.2 35 ARG B CA 1
ATOM 2165 C C . ARG B 1 35 ? 33.156 -3.6 -4.336 1 27.2 35 ARG B C 1
ATOM 2167 O O . ARG B 1 35 ? 32.594 -3.754 -3.252 1 27.2 35 ARG B O 1
ATOM 2174 N N . ALA B 1 36 ? 32.438 -3.916 -5.5 1 29.48 36 ALA B N 1
ATOM 2175 C CA . ALA B 1 36 ? 31.328 -3.727 -6.438 1 29.48 36 ALA B CA 1
ATOM 2176 C C . ALA B 1 36 ? 30.016 -4.227 -5.844 1 29.48 36 ALA B C 1
ATOM 2178 O O . ALA B 1 36 ? 29.688 -5.41 -5.957 1 29.48 36 ALA B O 1
ATOM 2179 N N . ALA B 1 37 ? 29.734 -4.488 -4.688 1 37.62 37 ALA B N 1
ATOM 2180 C CA . ALA B 1 37 ? 28.297 -4.785 -4.789 1 37.62 37 ALA B CA 1
ATOM 2181 C C . ALA B 1 37 ? 27.562 -3.68 -5.531 1 37.62 37 ALA B C 1
ATOM 2183 O O . ALA B 1 37 ? 27.438 -2.561 -5.031 1 37.62 37 ALA B O 1
ATOM 2184 N N . THR B 1 38 ? 27.625 -3.455 -6.84 1 34.31 38 THR B N 1
ATOM 2185 C CA . THR B 1 38 ? 27.219 -2.348 -7.703 1 34.31 38 THR B CA 1
ATOM 2186 C C . THR B 1 38 ? 25.875 -1.785 -7.277 1 34.31 38 THR B C 1
ATOM 2188 O O . THR B 1 38 ? 24.969 -2.537 -6.887 1 34.31 38 THR B O 1
ATOM 2191 N N . GLU B 1 39 ? 25.609 -0.585 -6.906 1 39.09 39 GLU B N 1
ATOM 2192 C CA . GLU B 1 39 ? 24.5 0.357 -6.859 1 39.09 39 GLU B CA 1
ATOM 2193 C C . GLU B 1 39 ? 23.391 -0.059 -7.816 1 39.09 39 GLU B C 1
ATOM 2195 O O . GLU B 1 39 ? 22.203 0.095 -7.5 1 39.09 39 GLU B O 1
ATOM 2200 N N . GLU B 1 40 ? 23.719 -0.492 -9.078 1 41.97 40 GLU B N 1
ATOM 2201 C CA . GLU B 1 40 ? 22.891 -0.894 -10.211 1 41.97 40 GLU B CA 1
ATOM 2202 C C . GLU B 1 40 ? 22.062 -2.135 -9.883 1 41.97 40 GLU B C 1
ATOM 2204 O O . GLU B 1 40 ? 20.922 -2.258 -10.32 1 41.97 40 GLU B O 1
ATOM 2209 N N . GLU B 1 41 ? 22.641 -3.113 -9.234 1 44.28 41 GLU B N 1
ATOM 2210 C CA . GLU B 1 41 ? 21.953 -4.367 -8.906 1 44.28 41 GLU B CA 1
ATOM 2211 C C . GLU B 1 41 ? 20.828 -4.141 -7.902 1 44.28 41 GLU B C 1
ATOM 2213 O O . GLU B 1 41 ? 19.891 -4.93 -7.836 1 44.28 41 GLU B O 1
ATOM 2218 N N . GLU B 1 42 ? 20.969 -3.355 -6.973 1 47.22 42 GLU B N 1
ATOM 2219 C CA . GLU B 1 42 ? 20.016 -3.031 -5.914 1 47.22 42 GLU B CA 1
ATOM 2220 C C . GLU B 1 42 ? 18.703 -2.516 -6.488 1 47.22 42 GLU B C 1
ATOM 2222 O O . GLU B 1 42 ? 17.641 -2.711 -5.891 1 47.22 42 GLU B O 1
ATOM 2227 N N . GLU B 1 43 ? 18.828 -1.818 -7.602 1 49.88 43 GLU B N 1
ATOM 2228 C CA . GLU B 1 43 ? 17.578 -1.368 -8.227 1 49.88 43 GLU B CA 1
ATOM 2229 C C . GLU B 1 43 ? 16.594 -2.52 -8.375 1 49.88 43 GLU B C 1
ATOM 2231 O O . GLU B 1 43 ? 15.461 -2.439 -7.891 1 49.88 43 GLU B O 1
ATOM 2236 N N . HIS B 1 44 ? 16.531 -3.459 -9.641 1 64.12 44 HIS B N 1
ATOM 2237 C CA . HIS B 1 44 ? 15.18 -3.893 -9.984 1 64.12 44 HIS B CA 1
ATOM 2238 C C . HIS B 1 44 ? 14.789 -5.141 -9.195 1 64.12 44 HIS B C 1
ATOM 2240 O O . HIS B 1 44 ? 14.633 -6.219 -9.773 1 64.12 44 HIS B O 1
ATOM 2246 N N . PHE B 1 45 ? 14.867 -5.07 -7.922 1 74.19 45 PHE B N 1
ATOM 2247 C CA . PHE B 1 45 ? 14.609 -6.16 -6.988 1 74.19 45 PHE B CA 1
ATOM 2248 C C . PHE B 1 45 ? 13.242 -6.781 -7.242 1 74.19 45 PHE B C 1
ATOM 2250 O O . PHE B 1 45 ? 13.031 -7.969 -6.984 1 74.19 45 PHE B O 1
ATOM 2257 N N . THR B 1 46 ? 12.398 -6.137 -7.922 1 85.19 46 THR B N 1
ATOM 2258 C CA . THR B 1 46 ? 11.039 -6.629 -8.094 1 85.19 46 THR B CA 1
ATOM 2259 C C . THR B 1 46 ? 10.82 -7.148 -9.508 1 85.19 46 THR B C 1
ATOM 2261 O O . THR B 1 46 ? 9.758 -7.688 -9.82 1 85.19 46 THR B O 1
ATOM 2264 N N . GLU B 1 47 ? 11.859 -7.16 -10.32 1 89.19 47 GLU B N 1
ATOM 2265 C CA . GLU B 1 47 ? 11.656 -7.555 -11.711 1 89.19 47 GLU B CA 1
ATOM 2266 C C . GLU B 1 47 ? 11.594 -9.07 -11.852 1 89.19 47 GLU B C 1
ATOM 2268 O O . GLU B 1 47 ? 10.875 -9.594 -12.703 1 89.19 47 GLU B O 1
ATOM 2273 N N . TYR B 1 48 ? 12.359 -9.773 -10.906 1 89.88 48 TYR B N 1
ATOM 2274 C CA . TYR B 1 48 ? 12.398 -11.227 -10.812 1 89.88 48 TYR B CA 1
ATOM 2275 C C . TYR B 1 48 ? 12.602 -11.859 -12.188 1 89.88 48 TYR B C 1
ATOM 2277 O O . TYR B 1 48 ? 11.844 -12.75 -12.586 1 89.88 48 TYR B O 1
ATOM 2285 N N . ARG B 1 49 ? 13.633 -11.562 -12.805 1 84.44 49 ARG B N 1
ATOM 2286 C CA . ARG B 1 49 ? 14.023 -12.125 -14.094 1 84.44 49 ARG B CA 1
ATOM 2287 C C . ARG B 1 49 ? 14.453 -13.578 -13.945 1 84.44 49 ARG B C 1
ATOM 2289 O O . ARG B 1 49 ? 14.516 -14.32 -14.938 1 84.44 49 ARG B O 1
ATOM 2296 N N . ASN B 1 50 ? 14.648 -14.039 -12.727 1 87.56 50 ASN B N 1
ATOM 2297 C CA . ASN B 1 50 ? 15.133 -15.383 -12.461 1 87.56 50 ASN B CA 1
ATOM 2298 C C . ASN B 1 50 ? 14.016 -16.297 -11.961 1 87.56 50 ASN B C 1
ATOM 2300 O O . ASN B 1 50 ? 14.273 -17.281 -11.266 1 87.56 50 ASN B O 1
ATOM 2304 N N . LEU B 1 51 ? 12.797 -16.016 -12.258 1 92.69 51 LEU B N 1
ATOM 2305 C CA . LEU B 1 51 ? 11.633 -16.766 -11.805 1 92.69 51 LEU B CA 1
ATOM 2306 C C . LEU B 1 51 ? 11.789 -18.25 -12.109 1 92.69 51 LEU B C 1
ATOM 2308 O O . LEU B 1 51 ? 11.414 -19.109 -11.297 1 92.69 51 LEU B O 1
ATOM 2312 N N . GLU B 1 52 ? 12.344 -18.547 -13.219 1 92.25 52 GLU B N 1
ATOM 2313 C CA . GLU B 1 52 ? 12.453 -19.922 -13.688 1 92.25 52 GLU B CA 1
ATOM 2314 C C . GLU B 1 52 ? 13.43 -20.719 -12.828 1 92.25 52 GLU B C 1
ATOM 2316 O O . GLU B 1 52 ? 13.367 -21.953 -12.797 1 92.25 52 GLU B O 1
ATOM 2321 N N . GLU B 1 53 ? 14.242 -20.062 -12.07 1 94.12 53 GLU B N 1
ATOM 2322 C CA . GLU B 1 53 ? 15.258 -20.734 -11.266 1 94.12 53 GLU B CA 1
ATOM 2323 C C . GLU B 1 53 ? 14.789 -20.906 -9.82 1 94.12 53 GLU B C 1
ATOM 2325 O O . GLU B 1 53 ? 15.445 -21.594 -9.031 1 94.12 53 GLU B O 1
ATOM 2330 N N . MET B 1 54 ? 13.695 -20.391 -9.539 1 96.44 54 MET B N 1
ATOM 2331 C CA . MET B 1 54 ? 13.234 -20.438 -8.148 1 96.44 54 MET B CA 1
ATOM 2332 C C . MET B 1 54 ? 12.656 -21.812 -7.82 1 96.44 54 MET B C 1
ATOM 2334 O O . MET B 1 54 ? 11.969 -22.422 -8.648 1 96.44 54 MET B O 1
ATOM 2338 N N . ARG B 1 55 ? 12.969 -22.234 -6.609 1 97.56 55 ARG B N 1
ATOM 2339 C CA . ARG B 1 55 ? 12.406 -23.5 -6.148 1 97.56 55 ARG B CA 1
ATOM 2340 C C . ARG B 1 55 ? 10.961 -23.312 -5.691 1 97.56 55 ARG B C 1
ATOM 2342 O O . ARG B 1 55 ? 10.625 -22.312 -5.059 1 97.56 55 ARG B O 1
ATOM 2349 N N . THR B 1 56 ? 10.094 -24.281 -5.996 1 98.56 56 THR B N 1
ATOM 2350 C CA . THR B 1 56 ? 8.695 -24.266 -5.578 1 98.56 56 THR B CA 1
ATOM 2351 C C . THR B 1 56 ? 8.148 -25.672 -5.426 1 98.56 56 THR B C 1
ATOM 2353 O O . THR B 1 56 ? 8.539 -26.578 -6.168 1 98.56 56 THR B O 1
ATOM 2356 N N . THR B 1 57 ? 7.199 -25.844 -4.516 1 98.44 57 THR B N 1
ATOM 2357 C CA . THR B 1 57 ? 6.582 -27.141 -4.277 1 98.44 57 THR B CA 1
ATOM 2358 C C . THR B 1 57 ? 5.23 -27.234 -4.977 1 98.44 57 THR B C 1
ATOM 2360 O O . THR B 1 57 ? 4.629 -28.312 -5.039 1 98.44 57 THR B O 1
ATOM 2363 N N . GLY B 1 58 ? 4.754 -26.125 -5.535 1 98.75 58 GLY B N 1
ATOM 2364 C CA . GLY B 1 58 ? 3.51 -26.125 -6.285 1 98.75 58 GLY B CA 1
ATOM 2365 C C . GLY B 1 58 ? 2.285 -26.312 -5.414 1 98.75 58 GLY B C 1
ATOM 2366 O O . GLY B 1 58 ? 2.266 -25.891 -4.258 1 98.75 58 GLY B O 1
ATOM 2367 N N . VAL B 1 59 ? 1.23 -26.859 -5.949 1 98.62 59 VAL B N 1
ATOM 2368 C CA . VAL B 1 59 ? -0.08 -26.922 -5.309 1 98.62 59 VAL B CA 1
ATOM 2369 C C . VAL B 1 59 ? -0.05 -27.922 -4.16 1 98.62 59 VAL B C 1
ATOM 2371 O O . VAL B 1 59 ? 0.595 -28.969 -4.258 1 98.62 59 VAL B O 1
ATOM 2374 N N . SER B 1 60 ? -0.743 -27.625 -3.16 1 98.5 60 SER B N 1
ATOM 2375 C CA . SER B 1 60 ? -0.974 -28.516 -2.027 1 98.5 60 SER B CA 1
ATOM 2376 C C . SER B 1 60 ? -2.168 -29.422 -2.277 1 98.5 60 SER B C 1
ATOM 2378 O O . SER B 1 60 ? -2.865 -29.281 -3.283 1 98.5 60 SER B O 1
ATOM 2380 N N . ALA B 1 61 ? -2.363 -30.312 -1.322 1 97.81 61 ALA B N 1
ATOM 2381 C CA . ALA B 1 61 ? -3.525 -31.188 -1.384 1 97.81 61 ALA B CA 1
ATOM 2382 C C . ALA B 1 61 ? -4.824 -30.406 -1.244 1 97.81 61 ALA B C 1
ATOM 2384 O O . ALA B 1 61 ? -5.84 -30.75 -1.849 1 97.81 61 ALA B O 1
ATOM 2385 N N . VAL B 1 62 ? -4.789 -29.375 -0.493 1 96.88 62 VAL B N 1
ATOM 2386 C CA . VAL B 1 62 ? -5.973 -28.547 -0.286 1 96.88 62 VAL B CA 1
ATOM 2387 C C . VAL B 1 62 ? -6.418 -27.938 -1.614 1 96.88 62 VAL B C 1
ATOM 2389 O O . VAL B 1 62 ? -7.582 -28.062 -2.002 1 96.88 62 VAL B O 1
ATOM 2392 N N . THR B 1 63 ? -5.445 -27.344 -2.361 1 97.88 63 THR B N 1
ATOM 2393 C CA . THR B 1 63 ? -5.758 -26.719 -3.648 1 97.88 63 THR B CA 1
ATOM 2394 C C . THR B 1 63 ? -6.168 -27.781 -4.668 1 97.88 63 THR B C 1
ATOM 2396 O O . THR B 1 63 ? -7.133 -27.594 -5.41 1 97.88 63 THR B O 1
ATOM 2399 N N . ALA B 1 64 ? -5.477 -28.891 -4.68 1 98.38 64 ALA B N 1
ATOM 2400 C CA . ALA B 1 64 ? -5.797 -29.953 -5.629 1 98.38 64 ALA B CA 1
ATOM 2401 C C . ALA B 1 64 ? -7.207 -30.484 -5.391 1 98.38 64 ALA B C 1
ATOM 2403 O O . ALA B 1 64 ? -7.961 -30.703 -6.344 1 98.38 64 ALA B O 1
ATOM 2404 N N . THR B 1 65 ? -7.543 -30.672 -4.152 1 96.94 65 THR B N 1
ATOM 2405 C CA . THR B 1 65 ? -8.867 -31.172 -3.795 1 96.94 65 THR B CA 1
ATOM 2406 C C . THR B 1 65 ? -9.945 -30.172 -4.172 1 96.94 65 THR B C 1
ATOM 2408 O O . THR B 1 65 ? -10.945 -30.531 -4.797 1 96.94 65 THR B O 1
ATOM 2411 N N . ALA B 1 66 ? -9.68 -28.891 -3.883 1 94.38 66 ALA B N 1
ATOM 2412 C CA . ALA B 1 66 ? -10.656 -27.844 -4.141 1 94.38 66 ALA B CA 1
ATOM 2413 C C . ALA B 1 66 ? -10.906 -27.688 -5.637 1 94.38 66 ALA B C 1
ATOM 2415 O O . ALA B 1 66 ? -11.977 -27.234 -6.047 1 94.38 66 ALA B O 1
ATOM 2416 N N . ASN B 1 67 ? -9.93 -28.125 -6.465 1 96.69 67 ASN B N 1
ATOM 2417 C CA . ASN B 1 67 ? -10.031 -27.953 -7.91 1 96.69 67 ASN B CA 1
ATOM 2418 C C . ASN B 1 67 ? -10.289 -29.281 -8.617 1 96.69 67 ASN B C 1
ATOM 2420 O O . ASN B 1 67 ? -10.203 -29.359 -9.844 1 96.69 67 ASN B O 1
ATOM 2424 N N . ASN B 1 68 ? -10.531 -30.312 -7.844 1 96.19 68 ASN B N 1
ATOM 2425 C CA . ASN B 1 68 ? -10.75 -31.656 -8.383 1 96.19 68 ASN B CA 1
ATOM 2426 C C . ASN B 1 68 ? -9.641 -32.062 -9.336 1 96.19 68 ASN B C 1
ATOM 2428 O O . ASN B 1 68 ? -9.906 -32.531 -10.445 1 96.19 68 ASN B O 1
ATOM 2432 N N . LEU B 1 69 ? -8.43 -31.781 -8.938 1 97.75 69 LEU B N 1
ATOM 2433 C CA . LEU B 1 69 ? -7.273 -32.094 -9.758 1 97.75 69 LEU B CA 1
ATOM 2434 C C . LEU B 1 69 ? -6.832 -33.562 -9.547 1 97.75 69 LEU B C 1
ATOM 2436 O O . LEU B 1 69 ? -6.004 -33.844 -8.68 1 97.75 69 LEU B O 1
ATOM 2440 N N . THR B 1 70 ? -7.34 -34.469 -10.328 1 96.88 70 THR B N 1
ATOM 2441 C CA . THR B 1 70 ? -7.051 -35.875 -10.18 1 96.88 70 THR B CA 1
ATOM 2442 C C . THR B 1 70 ? -6.652 -36.5 -11.516 1 96.88 70 THR B C 1
ATOM 2444 O O . THR B 1 70 ? -7.012 -36 -12.57 1 96.88 70 THR B O 1
ATOM 2447 N N . ARG B 1 71 ? -5.828 -37.469 -11.477 1 96.62 71 ARG B N 1
ATOM 2448 C CA . ARG B 1 71 ? -5.441 -38.344 -12.57 1 96.62 71 ARG B CA 1
ATOM 2449 C C . ARG B 1 71 ? -5.484 -39.812 -12.148 1 96.62 71 ARG B C 1
ATOM 2451 O O . ARG B 1 71 ? -4.789 -40.219 -11.211 1 96.62 71 ARG B O 1
ATOM 2458 N N . GLU B 1 72 ? -6.434 -40.594 -12.805 1 95.62 72 GLU B N 1
ATOM 2459 C CA . GLU B 1 72 ? -6.629 -42.031 -12.5 1 95.62 72 GLU B CA 1
ATOM 2460 C C . GLU B 1 72 ? -6.961 -42.219 -11.023 1 95.62 72 GLU B C 1
ATOM 2462 O O . GLU B 1 72 ? -6.383 -43.094 -10.367 1 95.62 72 GLU B O 1
ATOM 2467 N N . GLY B 1 73 ? -7.688 -41.219 -10.438 1 94 73 GLY B N 1
ATOM 2468 C CA . GLY B 1 73 ? -8.227 -41.375 -9.102 1 94 73 GLY B CA 1
ATOM 2469 C C . GLY B 1 73 ? -7.355 -40.75 -8.023 1 94 73 GLY B C 1
ATOM 2470 O O . GLY B 1 73 ? -7.781 -40.594 -6.879 1 94 73 GLY B O 1
ATOM 2471 N N . ASP B 1 74 ? -6.176 -40.375 -8.414 1 97.38 74 ASP B N 1
ATOM 2472 C CA . ASP B 1 74 ? -5.258 -39.781 -7.438 1 97.38 74 ASP B CA 1
ATOM 2473 C C . ASP B 1 74 ? -5.137 -38.281 -7.625 1 97.38 74 ASP B C 1
ATOM 2475 O O . ASP B 1 74 ? -5.195 -37.781 -8.75 1 97.38 74 ASP B O 1
ATOM 2479 N N . LEU B 1 75 ? -4.965 -37.562 -6.48 1 97.94 75 LEU B N 1
ATOM 2480 C CA . LEU B 1 75 ? -4.734 -36.125 -6.574 1 97.94 75 LEU B CA 1
ATOM 2481 C C . LEU B 1 75 ? -3.432 -35.812 -7.309 1 97.94 75 LEU B C 1
ATOM 2483 O O . LEU B 1 75 ? -2.432 -36.5 -7.109 1 97.94 75 LEU B O 1
ATOM 2487 N N . VAL B 1 76 ? -3.416 -34.844 -8.219 1 98.5 76 VAL B N 1
ATOM 2488 C CA . VAL B 1 76 ? -2.191 -34.344 -8.82 1 98.5 76 VAL B CA 1
ATOM 2489 C C . VAL B 1 76 ? -1.672 -33.156 -8.008 1 98.5 76 VAL B C 1
ATOM 2491 O O . VAL B 1 76 ? -2.322 -32.125 -7.934 1 98.5 76 VAL B O 1
ATOM 2494 N N . LEU B 1 77 ? -0.545 -33.281 -7.371 1 98.44 77 LEU B N 1
ATOM 2495 C CA . LEU B 1 77 ? 0.028 -32.312 -6.477 1 98.44 77 LEU B CA 1
ATOM 2496 C C . LEU B 1 77 ? 1.263 -31.656 -7.098 1 98.44 77 LEU B C 1
ATOM 2498 O O . LEU B 1 77 ? 1.636 -31.984 -8.227 1 98.44 77 LEU B O 1
ATOM 2502 N N . GLY B 1 78 ? 1.842 -30.703 -6.43 1 98.5 78 GLY B N 1
ATOM 2503 C CA . GLY B 1 78 ? 3.145 -30.156 -6.781 1 98.5 78 GLY B CA 1
ATOM 2504 C C . GLY B 1 78 ? 3.111 -29.281 -8.016 1 98.5 78 GLY B C 1
ATOM 2505 O O . GLY B 1 78 ? 2.074 -28.688 -8.336 1 98.5 78 GLY B O 1
ATOM 2506 N N . VAL B 1 79 ? 4.242 -29.109 -8.555 1 98.81 79 VAL B N 1
ATOM 2507 C CA . VAL B 1 79 ? 4.438 -28.234 -9.703 1 98.81 79 VAL B CA 1
ATOM 2508 C C . VAL B 1 79 ? 3.545 -28.672 -10.859 1 98.81 79 VAL B C 1
ATOM 2510 O O . VAL B 1 79 ? 2.975 -27.844 -11.562 1 98.81 79 VAL B O 1
ATOM 2513 N N . GLU B 1 80 ? 3.4 -29.953 -10.984 1 98.69 80 GLU B N 1
ATOM 2514 C CA . GLU B 1 80 ? 2.537 -30.453 -12.047 1 98.69 80 GLU B CA 1
ATOM 2515 C C . GLU B 1 80 ? 1.104 -29.969 -11.875 1 98.69 80 GLU B C 1
ATOM 2517 O O . GLU B 1 80 ? 0.464 -29.547 -12.852 1 98.69 80 GLU B O 1
ATOM 2522 N N . GLY B 1 81 ? 0.583 -30.062 -10.672 1 98.88 81 GLY B N 1
ATOM 2523 C CA . GLY B 1 81 ? -0.753 -29.547 -10.406 1 98.88 81 GLY B CA 1
ATOM 2524 C C . GLY B 1 81 ? -0.901 -28.078 -10.727 1 98.88 81 GLY B C 1
ATOM 2525 O O . GLY B 1 81 ? -1.892 -27.656 -11.328 1 98.88 81 GLY B O 1
ATOM 2526 N N . SER B 1 82 ? 0.055 -27.25 -10.328 1 98.94 82 SER B N 1
ATOM 2527 C CA . SER B 1 82 ? 0.045 -25.812 -10.625 1 98.94 82 SER B CA 1
ATOM 2528 C C . SER B 1 82 ? -0.008 -25.562 -12.133 1 98.94 82 SER B C 1
ATOM 2530 O O . SER B 1 82 ? -0.744 -24.703 -12.594 1 98.94 82 SER B O 1
ATOM 2532 N N . GLU B 1 83 ? 0.809 -26.328 -12.844 1 98.81 83 GLU B N 1
ATOM 2533 C CA . GLU B 1 83 ? 0.867 -26.172 -14.297 1 98.81 83 GLU B CA 1
ATOM 2534 C C . GLU B 1 83 ? -0.477 -26.5 -14.945 1 98.81 83 GLU B C 1
ATOM 2536 O O . GLU B 1 83 ? -0.907 -25.812 -15.867 1 98.81 83 GLU B O 1
ATOM 2541 N N . ILE B 1 84 ? -1.087 -27.547 -14.477 1 98.81 84 ILE B N 1
ATOM 2542 C CA . ILE B 1 84 ? -2.387 -27.922 -15.016 1 98.81 84 ILE B CA 1
ATOM 2543 C C . ILE B 1 84 ? -3.396 -26.812 -14.781 1 98.81 84 ILE B C 1
ATOM 2545 O O . ILE B 1 84 ? -4.137 -26.422 -15.688 1 98.81 84 ILE B O 1
ATOM 2549 N N . LEU B 1 85 ? -3.41 -26.266 -13.594 1 98.75 85 LEU B N 1
ATOM 2550 C CA . LEU B 1 85 ? -4.348 -25.188 -13.273 1 98.75 85 LEU B CA 1
ATOM 2551 C C . LEU B 1 85 ? -4.031 -23.938 -14.07 1 98.75 85 LEU B C 1
ATOM 2553 O O . LEU B 1 85 ? -4.938 -23.25 -14.555 1 98.75 85 LEU B O 1
ATOM 2557 N N . ALA B 1 86 ? -2.758 -23.578 -14.172 1 98.88 86 ALA B N 1
ATOM 2558 C CA . ALA B 1 86 ? -2.354 -22.422 -14.969 1 98.88 86 ALA B CA 1
ATOM 2559 C C . ALA B 1 86 ? -2.742 -22.594 -16.438 1 98.88 86 ALA B C 1
ATOM 2561 O O . ALA B 1 86 ? -3.191 -21.641 -17.078 1 98.88 86 ALA B O 1
ATOM 2562 N N . LYS B 1 87 ? -2.514 -23.781 -16.922 1 98.88 87 LYS B N 1
ATOM 2563 C CA . LYS B 1 87 ? -2.873 -24.078 -18.312 1 98.88 87 LYS B CA 1
ATOM 2564 C C . LYS B 1 87 ? -4.375 -23.938 -18.531 1 98.88 87 LYS B C 1
ATOM 2566 O O . LYS B 1 87 ? -4.809 -23.422 -19.562 1 98.88 87 LYS B O 1
ATOM 2571 N N . LYS B 1 88 ? -5.137 -24.391 -17.625 1 98.56 88 LYS B N 1
ATOM 2572 C CA . LYS B 1 88 ? -6.586 -24.25 -17.703 1 98.56 88 LYS B CA 1
ATOM 2573 C C . LYS B 1 88 ? -6.984 -22.781 -17.812 1 98.56 88 LYS B C 1
ATOM 2575 O O . LYS B 1 88 ? -7.957 -22.438 -18.5 1 98.56 88 LYS B O 1
ATOM 2580 N N . ASP B 1 89 ? -6.246 -21.875 -17.188 1 98.69 89 ASP B N 1
ATOM 2581 C CA . ASP B 1 89 ? -6.57 -20.453 -17.125 1 98.69 89 ASP B CA 1
ATOM 2582 C C . ASP B 1 89 ? -5.98 -19.703 -18.328 1 98.69 89 ASP B C 1
ATOM 2584 O O . ASP B 1 89 ? -6.238 -18.516 -18.516 1 98.69 89 ASP B O 1
ATOM 2588 N N . LEU B 1 90 ? -5.188 -20.406 -19.156 1 98.69 90 LEU B N 1
ATOM 2589 C CA . LEU B 1 90 ? -4.422 -19.734 -20.203 1 98.69 90 LEU B CA 1
ATOM 2590 C C . LEU B 1 90 ? -5.348 -19.047 -21.203 1 98.69 90 LEU B C 1
ATOM 2592 O O . LEU B 1 90 ? -5.109 -17.906 -21.578 1 98.69 90 LEU B O 1
ATOM 2596 N N . LYS B 1 91 ? -6.375 -19.641 -21.641 1 98.31 91 LYS B N 1
ATOM 2597 C CA . LYS B 1 91 ? -7.27 -19.062 -22.625 1 98.31 91 LYS B CA 1
ATOM 2598 C C . LYS B 1 91 ? -8 -17.844 -22.062 1 98.31 91 LYS B C 1
ATOM 2600 O O . LYS B 1 91 ? -7.945 -16.75 -22.641 1 98.31 91 LYS B O 1
ATOM 2605 N N . PRO B 1 92 ? -8.648 -17.969 -20.938 1 98.56 92 PRO B N 1
ATOM 2606 C CA . PRO B 1 92 ? -9.258 -16.766 -20.375 1 98.56 92 PRO B CA 1
ATOM 2607 C C . PRO B 1 92 ? -8.242 -15.664 -20.078 1 98.56 92 PRO B C 1
ATOM 2609 O O . PRO B 1 92 ? -8.562 -14.477 -20.172 1 98.56 92 PRO B O 1
ATOM 2612 N N . MET B 1 93 ? -7.043 -16.031 -19.766 1 98.81 93 MET B N 1
ATOM 2613 C CA . MET B 1 93 ? -5.984 -15.094 -19.422 1 98.81 93 MET B CA 1
ATOM 2614 C C . MET B 1 93 ? -5.617 -14.227 -20.625 1 98.81 93 MET B C 1
ATOM 2616 O O . MET B 1 93 ? -5.172 -13.094 -20.469 1 98.81 93 MET B O 1
ATOM 2620 N N . SER B 1 94 ? -5.809 -14.789 -21.781 1 98.25 94 SER B N 1
ATOM 2621 C CA . SER B 1 94 ? -5.438 -14.086 -23 1 98.25 94 SER B CA 1
ATOM 2622 C C . SER B 1 94 ? -6.184 -12.758 -23.125 1 98.25 94 SER B C 1
ATOM 2624 O O . SER B 1 94 ? -5.688 -11.812 -23.734 1 98.25 94 SER B O 1
ATOM 2626 N N . LYS B 1 95 ? -7.375 -12.633 -22.516 1 98.06 95 LYS B N 1
ATOM 2627 C CA . LYS B 1 95 ? -8.164 -11.406 -22.516 1 98.06 95 LYS B CA 1
ATOM 2628 C C . LYS B 1 95 ? -7.41 -10.258 -21.844 1 98.06 95 LYS B C 1
ATOM 2630 O O . LYS B 1 95 ? -7.668 -9.086 -22.141 1 98.06 95 LYS B O 1
ATOM 2635 N N . TYR B 1 96 ? -6.492 -10.633 -21 1 98.62 96 TYR B N 1
ATOM 2636 C CA . TYR B 1 96 ? -5.832 -9.633 -20.156 1 98.62 96 TYR B CA 1
ATOM 2637 C C . TYR B 1 96 ? -4.363 -9.492 -20.531 1 98.62 96 TYR B C 1
ATOM 2639 O O . TYR B 1 96 ? -3.609 -8.789 -19.859 1 98.62 96 TYR B O 1
ATOM 2647 N N . ARG B 1 97 ? -3.895 -10.156 -21.531 1 98.56 97 ARG B N 1
ATOM 2648 C CA . ARG B 1 97 ? -2.471 -10.242 -21.844 1 98.56 97 ARG B CA 1
ATOM 2649 C C . ARG B 1 97 ? -1.873 -8.852 -22.062 1 98.56 97 ARG B C 1
ATOM 2651 O O . ARG B 1 97 ? -0.823 -8.531 -21.5 1 98.56 97 ARG B O 1
ATOM 2658 N N . ASN B 1 98 ? -2.48 -8.008 -22.875 1 98.62 98 ASN B N 1
ATOM 2659 C CA . ASN B 1 98 ? -1.933 -6.684 -23.141 1 98.62 98 ASN B CA 1
ATOM 2660 C C . ASN B 1 98 ? -1.852 -5.848 -21.875 1 98.62 98 ASN B C 1
ATOM 2662 O O . ASN B 1 98 ? -0.856 -5.16 -21.641 1 98.62 98 ASN B O 1
ATOM 2666 N N . GLN B 1 99 ? -2.953 -5.871 -21.078 1 98.81 99 GLN B N 1
ATOM 2667 C CA . GLN B 1 99 ? -2.953 -5.145 -19.812 1 98.81 99 GLN B CA 1
ATOM 2668 C C . GLN B 1 99 ? -1.823 -5.625 -18.906 1 98.81 99 GLN B C 1
ATOM 2670 O O . GLN B 1 99 ? -1.124 -4.812 -18.297 1 98.81 99 GLN B O 1
ATOM 2675 N N . ILE B 1 100 ? -1.611 -6.934 -18.828 1 98.88 100 ILE B N 1
ATOM 2676 C CA . ILE B 1 100 ? -0.599 -7.543 -17.984 1 98.88 100 ILE B CA 1
ATOM 2677 C C . ILE B 1 100 ? 0.793 -7.137 -18.453 1 98.88 100 ILE B C 1
ATOM 2679 O O . ILE B 1 100 ? 1.637 -6.727 -17.656 1 98.88 100 ILE B O 1
ATOM 2683 N N . MET B 1 101 ? 0.994 -7.199 -19.734 1 98.69 101 MET B N 1
ATOM 2684 C CA . MET B 1 101 ? 2.289 -6.832 -20.297 1 98.69 101 MET B CA 1
ATOM 2685 C C . MET B 1 101 ? 2.582 -5.355 -20.078 1 98.69 101 MET B C 1
ATOM 2687 O O . MET B 1 101 ? 3.709 -4.984 -19.734 1 98.69 101 MET B O 1
ATOM 2691 N N . ASN B 1 102 ? 1.616 -4.527 -20.281 1 98.5 102 ASN B N 1
ATOM 2692 C CA . ASN B 1 102 ? 1.783 -3.092 -20.078 1 98.5 102 ASN B CA 1
ATOM 2693 C C . ASN B 1 102 ? 2.137 -2.766 -18.625 1 98.5 102 ASN B C 1
ATOM 2695 O O . ASN B 1 102 ? 3.062 -1.995 -18.375 1 98.5 102 ASN B O 1
ATOM 2699 N N . VAL B 1 103 ? 1.399 -3.363 -17.734 1 98.25 103 VAL B N 1
ATOM 2700 C CA . VAL B 1 103 ? 1.649 -3.113 -16.312 1 98.25 103 VAL B CA 1
ATOM 2701 C C . VAL B 1 103 ? 3.029 -3.646 -15.938 1 98.25 103 VAL B C 1
ATOM 2703 O O . VAL B 1 103 ? 3.777 -2.984 -15.211 1 98.25 103 VAL B O 1
ATOM 2706 N N . GLY B 1 104 ? 3.361 -4.867 -16.406 1 97.69 104 GLY B N 1
ATOM 2707 C CA . GLY B 1 104 ? 4.684 -5.414 -16.156 1 97.69 104 GLY B CA 1
ATOM 2708 C C . GLY B 1 104 ? 5.809 -4.5 -16.594 1 97.69 104 GLY B C 1
ATOM 2709 O O . GLY B 1 104 ? 6.762 -4.273 -15.852 1 97.69 104 GLY B O 1
ATOM 2710 N N . ARG B 1 105 ? 5.695 -3.955 -17.75 1 96.12 105 ARG B N 1
ATOM 2711 C CA . ARG B 1 105 ? 6.699 -3.043 -18.281 1 96.12 105 ARG B CA 1
ATOM 2712 C C . ARG B 1 105 ? 6.762 -1.756 -17.469 1 96.12 105 ARG B C 1
ATOM 2714 O O . ARG B 1 105 ? 7.844 -1.31 -17.094 1 96.12 105 ARG B O 1
ATOM 2721 N N . LYS B 1 106 ? 5.602 -1.237 -17.219 1 95.5 106 LYS B N 1
ATOM 2722 C CA . LYS B 1 106 ? 5.5 0.029 -16.5 1 95.5 106 LYS B CA 1
ATOM 2723 C C . LYS B 1 106 ? 6.125 -0.077 -15.109 1 95.5 106 LYS B C 1
ATOM 2725 O O . LYS B 1 106 ? 6.816 0.84 -14.664 1 95.5 106 LYS B O 1
ATOM 2730 N N . LEU B 1 107 ? 5.902 -1.175 -14.453 1 96.31 107 LEU B N 1
ATOM 2731 C CA . LEU B 1 107 ? 6.293 -1.324 -13.055 1 96.31 107 LEU B CA 1
ATOM 2732 C C . LEU B 1 107 ? 7.59 -2.117 -12.938 1 96.31 107 LEU B C 1
ATOM 2734 O O . LEU B 1 107 ? 8.102 -2.318 -11.828 1 96.31 107 LEU B O 1
ATOM 2738 N N . ARG B 1 108 ? 8.109 -2.564 -14.055 1 94.69 108 ARG B N 1
ATOM 2739 C CA . ARG B 1 108 ? 9.273 -3.441 -14.047 1 94.69 108 ARG B CA 1
ATOM 2740 C C . ARG B 1 108 ? 9.047 -4.652 -13.148 1 94.69 108 ARG B C 1
ATOM 2742 O O . ARG B 1 108 ? 9.883 -4.961 -12.297 1 94.69 108 ARG B O 1
ATOM 2749 N N . LEU B 1 109 ? 7.926 -5.258 -13.305 1 96.81 109 LEU B N 1
ATOM 2750 C CA . LEU B 1 109 ? 7.52 -6.504 -12.672 1 96.81 109 LEU B CA 1
ATOM 2751 C C . LEU B 1 109 ? 7.285 -7.598 -13.703 1 96.81 109 LEU B C 1
ATOM 2753 O O . LEU B 1 109 ? 6.625 -7.359 -14.727 1 96.81 109 LEU B O 1
ATOM 2757 N N . HIS B 1 110 ? 7.859 -8.742 -13.492 1 97.5 110 HIS B N 1
ATOM 2758 C CA . HIS B 1 110 ? 7.734 -9.805 -14.477 1 97.5 110 HIS B CA 1
ATOM 2759 C C . HIS B 1 110 ? 6.27 -10.094 -14.789 1 97.5 110 HIS B C 1
ATOM 2761 O O . HIS B 1 110 ? 5.496 -10.445 -13.898 1 97.5 110 HIS B O 1
ATOM 2767 N N . PRO B 1 111 ? 5.879 -10.008 -16.047 1 98.31 111 PRO B N 1
ATOM 2768 C CA . PRO B 1 111 ? 4.465 -10.195 -16.375 1 98.31 111 PRO B CA 1
ATOM 2769 C C . PRO B 1 111 ? 3.945 -11.586 -15.992 1 98.31 111 PRO B C 1
ATOM 2771 O O . PRO B 1 111 ? 2.77 -11.734 -15.648 1 98.31 111 PRO B O 1
ATOM 2774 N N . ALA B 1 112 ? 4.789 -12.562 -16 1 98.69 112 ALA B N 1
ATOM 2775 C CA . ALA B 1 112 ? 4.375 -13.906 -15.633 1 98.69 112 ALA B CA 1
ATOM 2776 C C . ALA B 1 112 ? 3.934 -13.969 -14.172 1 98.69 112 ALA B C 1
ATOM 2778 O O . ALA B 1 112 ? 3.045 -14.75 -13.812 1 98.69 112 ALA B O 1
ATOM 2779 N N . LEU B 1 113 ? 4.582 -13.18 -13.352 1 98.69 113 LEU B N 1
ATOM 2780 C CA . LEU B 1 113 ? 4.184 -13.125 -11.945 1 98.69 113 LEU B CA 1
ATOM 2781 C C . LEU B 1 113 ? 2.801 -12.5 -11.797 1 98.69 113 LEU B C 1
ATOM 2783 O O . LEU B 1 113 ? 1.991 -12.969 -10.992 1 98.69 113 LEU B O 1
ATOM 2787 N N . ILE B 1 114 ? 2.463 -11.469 -12.578 1 98.88 114 ILE B N 1
ATOM 2788 C CA . ILE B 1 114 ? 1.147 -10.836 -12.57 1 98.88 114 ILE B CA 1
ATOM 2789 C C . ILE B 1 114 ? 0.094 -11.836 -13.047 1 98.88 114 ILE B C 1
ATOM 2791 O O . ILE B 1 114 ? -0.949 -12 -12.414 1 98.88 114 ILE B O 1
ATOM 2795 N N . ALA B 1 115 ? 0.418 -12.516 -14.109 1 98.94 115 ALA B N 1
ATOM 2796 C CA . ALA B 1 115 ? -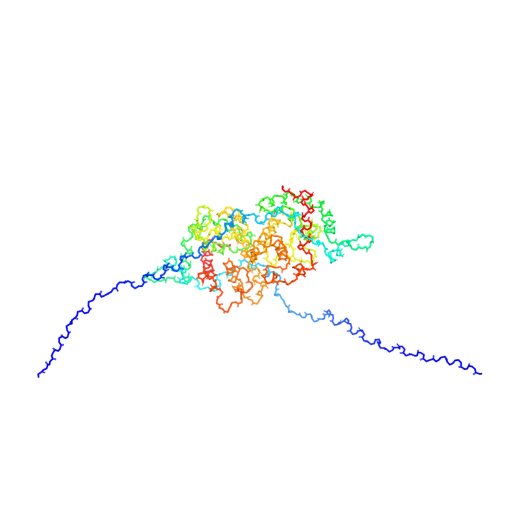0.498 -13.523 -14.633 1 98.94 115 ALA B CA 1
ATOM 2797 C C . ALA B 1 115 ? -0.755 -14.625 -13.602 1 98.94 115 ALA B C 1
ATOM 2799 O O . ALA B 1 115 ? -1.894 -15.062 -13.422 1 98.94 115 ALA B O 1
ATOM 2800 N N . ALA B 1 116 ? 0.29 -15.031 -12.969 1 98.94 116 ALA B N 1
ATOM 2801 C CA . ALA B 1 116 ? 0.174 -16.094 -11.969 1 98.94 116 ALA B CA 1
ATOM 2802 C C . ALA B 1 116 ? -0.715 -15.648 -10.805 1 98.94 116 ALA B C 1
ATOM 2804 O O . ALA B 1 116 ? -1.532 -16.438 -10.312 1 98.94 116 ALA B O 1
ATOM 2805 N N . MET B 1 117 ? -0.562 -14.422 -10.359 1 98.88 117 MET B N 1
ATOM 2806 C CA . MET B 1 117 ? -1.419 -13.867 -9.312 1 98.88 117 MET B CA 1
ATOM 2807 C C . MET B 1 117 ? -2.881 -13.875 -9.742 1 98.88 117 MET B C 1
ATOM 2809 O O . MET B 1 117 ? -3.76 -14.273 -8.977 1 98.88 117 MET B O 1
ATOM 2813 N N . ILE B 1 118 ? -3.113 -13.453 -10.93 1 98.88 118 ILE B N 1
ATOM 2814 C CA . ILE B 1 118 ? -4.473 -13.414 -11.461 1 98.88 118 ILE B CA 1
ATOM 2815 C C . ILE B 1 118 ? -5.031 -14.836 -11.547 1 98.88 118 ILE B C 1
ATOM 2817 O O . ILE B 1 118 ? -6.188 -15.07 -11.195 1 98.88 118 ILE B O 1
ATOM 2821 N N . SER B 1 119 ? -4.23 -15.758 -11.977 1 98.88 119 SER B N 1
ATOM 2822 C CA . SER B 1 119 ? -4.633 -17.156 -12.055 1 98.88 119 SER B CA 1
ATOM 2823 C C . SER B 1 119 ? -4.98 -17.719 -10.68 1 98.88 119 SER B C 1
ATOM 2825 O O . SER B 1 119 ? -6.059 -18.281 -10.484 1 98.88 119 SER B O 1
ATOM 2827 N N . LYS B 1 120 ? -4.133 -17.5 -9.703 1 98.62 120 LYS B N 1
ATOM 2828 C CA . LYS B 1 120 ? -4.316 -18.031 -8.359 1 98.62 120 LYS B CA 1
ATOM 2829 C C . LYS B 1 120 ? -5.492 -17.375 -7.652 1 98.62 120 LYS B C 1
ATOM 2831 O O . LYS B 1 120 ? -6.254 -18.031 -6.945 1 98.62 120 LYS B O 1
ATOM 2836 N N . GLN B 1 121 ? -5.668 -16.078 -7.891 1 97.88 121 GLN B N 1
ATOM 2837 C CA . GLN B 1 121 ? -6.602 -15.289 -7.102 1 97.88 121 GLN B CA 1
ATOM 2838 C C . GLN B 1 121 ? -8.016 -15.383 -7.66 1 97.88 121 GLN B C 1
ATOM 2840 O O . GLN B 1 121 ? -8.992 -15.344 -6.906 1 97.88 121 GLN B O 1
ATOM 2845 N N . SER B 1 122 ? -8.156 -15.578 -9.062 1 98.12 122 SER B N 1
ATOM 2846 C CA . SER B 1 122 ? -9.508 -15.453 -9.609 1 98.12 122 SER B CA 1
ATOM 2847 C C . SER B 1 122 ? -9.727 -16.438 -10.75 1 98.12 122 SER B C 1
ATOM 2849 O O . SER B 1 122 ? -10.758 -16.391 -11.43 1 98.12 122 SER B O 1
ATOM 2851 N N . ASN B 1 123 ? -8.75 -17.328 -10.977 1 98.12 123 ASN B N 1
ATOM 2852 C CA . ASN B 1 123 ? -8.82 -18.188 -12.156 1 98.12 123 ASN B CA 1
ATOM 2853 C C . ASN B 1 123 ? -9.062 -17.375 -13.43 1 98.12 123 ASN B C 1
ATOM 2855 O O . ASN B 1 123 ? -9.969 -17.688 -14.203 1 98.12 123 ASN B O 1
ATOM 2859 N N . ALA B 1 124 ? -8.234 -16.328 -13.578 1 98.5 124 ALA B N 1
ATOM 2860 C CA . ALA B 1 124 ? -8.336 -15.43 -14.719 1 98.5 124 ALA B CA 1
ATOM 2861 C C . ALA B 1 124 ? -9.742 -14.859 -14.852 1 98.5 124 ALA B C 1
ATOM 2863 O O . ALA B 1 124 ? -10.297 -14.805 -15.945 1 98.5 124 ALA B O 1
ATOM 2864 N N . GLY B 1 125 ? -10.344 -14.508 -13.75 1 97.75 125 GLY B N 1
ATOM 2865 C CA . GLY B 1 125 ? -11.625 -13.828 -13.727 1 97.75 125 GLY B CA 1
ATOM 2866 C C . GLY B 1 125 ? -12.805 -14.773 -13.688 1 97.75 125 GLY B C 1
ATOM 2867 O O . GLY B 1 125 ? -13.945 -14.352 -13.469 1 97.75 125 GLY B O 1
ATOM 2868 N N . GLN B 1 126 ? -12.578 -16.016 -13.797 1 96.81 126 GLN B N 1
ATOM 2869 C CA . GLN B 1 126 ? -13.656 -16.984 -13.891 1 96.81 126 GLN B CA 1
ATOM 2870 C C . GLN B 1 126 ? -14.32 -17.203 -12.539 1 96.81 126 GLN B C 1
ATOM 2872 O O . GLN B 1 126 ? -15.438 -17.719 -12.469 1 96.81 126 GLN B O 1
ATOM 2877 N N . GLN B 1 127 ? -13.703 -16.891 -11.453 1 95.12 127 GLN B N 1
ATOM 2878 C CA . GLN B 1 127 ? -14.25 -17.078 -10.117 1 95.12 127 GLN B CA 1
ATOM 2879 C C . GLN B 1 127 ? -14.688 -15.742 -9.516 1 95.12 127 GLN B C 1
ATOM 2881 O O . GLN B 1 127 ? -14.531 -15.516 -8.312 1 95.12 127 GLN B O 1
ATOM 2886 N N . LEU B 1 128 ? -15.078 -14.828 -10.32 1 96.69 128 LEU B N 1
ATOM 2887 C CA . LEU B 1 128 ? -15.609 -13.547 -9.875 1 96.69 128 LEU B CA 1
ATOM 2888 C C . LEU B 1 128 ? -17.109 -13.453 -10.133 1 96.69 128 LEU B C 1
ATOM 2890 O O . LEU B 1 128 ? -17.594 -13.969 -11.141 1 96.69 128 LEU B O 1
ATOM 2894 N N . LYS B 1 129 ? -17.797 -12.844 -9.234 1 94.88 129 LYS B N 1
ATOM 2895 C CA . LYS B 1 129 ? -19.172 -12.43 -9.5 1 94.88 129 LYS B CA 1
ATOM 2896 C C . LYS B 1 129 ? -19.234 -11.336 -10.555 1 94.88 129 LYS B C 1
ATOM 2898 O O . LYS B 1 129 ? -18.219 -10.703 -10.859 1 94.88 129 LYS B O 1
ATOM 2903 N N . PRO B 1 130 ? -20.406 -11.117 -11.102 1 91.81 130 PRO B N 1
ATOM 2904 C CA . PRO B 1 130 ? -20.516 -10.109 -12.156 1 91.81 130 PRO B CA 1
ATOM 2905 C C . PRO B 1 130 ? -20.094 -8.719 -11.695 1 91.81 130 PRO B C 1
ATOM 2907 O O . PRO B 1 130 ? -19.594 -7.918 -12.492 1 91.81 130 PRO B O 1
ATOM 2910 N N . ASP B 1 131 ? -20.203 -8.5 -10.414 1 92.75 131 ASP B N 1
ATOM 2911 C CA . ASP B 1 131 ? -19.859 -7.18 -9.898 1 92.75 131 ASP B CA 1
ATOM 2912 C C . ASP B 1 131 ? -18.375 -7.102 -9.555 1 92.75 131 ASP B C 1
ATOM 2914 O O . ASP B 1 131 ? -17.906 -6.094 -9.023 1 92.75 131 ASP B O 1
ATOM 2918 N N . GLY B 1 132 ? -17.672 -8.102 -9.781 1 95.19 132 GLY B N 1
ATOM 2919 C CA . GLY B 1 132 ? -16.219 -8.078 -9.656 1 95.19 132 GLY B CA 1
ATOM 2920 C C . GLY B 1 132 ? -15.734 -8.594 -8.32 1 95.19 132 GLY B C 1
ATOM 2921 O O . GLY B 1 132 ? -14.531 -8.75 -8.109 1 95.19 132 GLY B O 1
ATOM 2922 N N . HIS B 1 133 ? -16.656 -8.883 -7.406 1 94.56 133 HIS B N 1
ATOM 2923 C CA . HIS B 1 133 ? -16.266 -9.406 -6.102 1 94.56 133 HIS B CA 1
ATOM 2924 C C . HIS B 1 133 ? -15.992 -10.906 -6.172 1 94.56 133 HIS B C 1
ATOM 2926 O O . HIS B 1 133 ? -16.469 -11.586 -7.078 1 94.56 133 HIS B O 1
ATOM 2932 N N . GLY B 1 134 ? -15.148 -11.359 -5.254 1 93.62 134 GLY B N 1
ATOM 2933 C CA . GLY B 1 134 ? -14.875 -12.789 -5.172 1 93.62 134 GLY B CA 1
ATOM 2934 C C . GLY B 1 134 ? -16.109 -13.609 -4.859 1 93.62 134 GLY B C 1
ATOM 2935 O O . GLY B 1 134 ? -17.078 -13.094 -4.301 1 93.62 134 GLY B O 1
ATOM 2936 N N . MET B 1 135 ? -16.016 -14.836 -5.137 1 88.94 135 MET B N 1
ATOM 2937 C CA . MET B 1 135 ? -17.141 -15.734 -4.949 1 88.94 135 MET B CA 1
ATOM 2938 C C . MET B 1 135 ? -17.359 -16.047 -3.471 1 88.94 135 MET B C 1
ATOM 2940 O O . MET B 1 135 ? -18.5 -16.188 -3.023 1 88.94 135 MET B O 1
ATOM 2944 N N . HIS B 1 136 ? -16.266 -16 -2.717 1 85.06 136 HIS B N 1
ATOM 2945 C CA . HIS B 1 136 ? -16.391 -16.516 -1.353 1 85.06 136 HIS B CA 1
ATOM 2946 C C . HIS B 1 136 ? -16.172 -15.398 -0.333 1 85.06 136 HIS B C 1
ATOM 2948 O O . HIS B 1 136 ? -16.438 -15.586 0.859 1 85.06 136 HIS B O 1
ATOM 2954 N N . ASP B 1 137 ? -15.68 -14.312 -0.682 1 89.12 137 ASP B N 1
ATOM 2955 C CA . ASP B 1 137 ? -15.43 -13.18 0.206 1 89.12 137 ASP B CA 1
ATOM 2956 C C . ASP B 1 137 ? -15.828 -11.867 -0.458 1 89.12 137 ASP B C 1
ATOM 2958 O O . ASP B 1 137 ? -15.164 -11.406 -1.385 1 89.12 137 ASP B O 1
ATOM 2962 N N . ALA B 1 138 ? -16.766 -11.234 0.087 1 90.44 138 ALA B N 1
ATOM 2963 C CA . ALA B 1 138 ? -17.312 -10.023 -0.503 1 90.44 138 ALA B CA 1
ATOM 2964 C C . ALA B 1 138 ? -16.328 -8.867 -0.421 1 90.44 138 ALA B C 1
ATOM 2966 O O . ALA B 1 138 ? -16.484 -7.855 -1.112 1 90.44 138 ALA B O 1
ATOM 2967 N N . ASN B 1 139 ? -15.328 -9.031 0.396 1 93.69 139 ASN B N 1
ATOM 2968 C CA . ASN B 1 139 ? -14.352 -7.957 0.52 1 93.69 139 ASN B CA 1
ATOM 2969 C C . ASN B 1 139 ? -13.25 -8.07 -0.536 1 93.69 139 ASN B C 1
ATOM 2971 O O . ASN B 1 139 ? -12.484 -7.133 -0.743 1 93.69 139 ASN B O 1
ATOM 2975 N N . SER B 1 140 ? -13.188 -9.211 -1.177 1 95.75 140 SER B N 1
ATOM 2976 C CA . SER B 1 140 ? -12.18 -9.422 -2.215 1 95.75 140 SER B CA 1
ATOM 2977 C C . SER B 1 140 ? -12.672 -8.914 -3.566 1 95.75 140 SER B C 1
ATOM 2979 O O . SER B 1 140 ? -13.797 -9.203 -3.977 1 95.75 140 SER B O 1
ATOM 2981 N N . TYR B 1 141 ? -11.805 -8.141 -4.293 1 97.62 141 TYR B N 1
ATOM 2982 C CA . TYR B 1 141 ? -12.289 -7.418 -5.465 1 97.62 141 TYR B CA 1
ATOM 2983 C C . TYR B 1 141 ? -11.344 -7.594 -6.645 1 97.62 141 TYR B C 1
ATOM 2985 O O . TYR B 1 141 ? -10.133 -7.398 -6.512 1 97.62 141 TYR B O 1
ATOM 2993 N N . GLY B 1 142 ? -11.883 -8.047 -7.824 1 98.38 142 GLY B N 1
ATOM 2994 C CA . GLY B 1 142 ? -11.219 -7.965 -9.117 1 98.38 142 GLY B CA 1
ATOM 2995 C C . GLY B 1 142 ? -10.289 -9.133 -9.375 1 98.38 142 GLY B C 1
ATOM 2996 O O . GLY B 1 142 ? -10.258 -10.094 -8.609 1 98.38 142 GLY B O 1
ATOM 2997 N N . LEU B 1 143 ? -9.555 -9.023 -10.461 1 98.62 143 LEU B N 1
ATOM 2998 C CA . LEU B 1 143 ? -8.688 -10.078 -10.984 1 98.62 143 LEU B CA 1
ATOM 2999 C C . LEU B 1 143 ? -7.637 -10.469 -9.953 1 98.62 143 LEU B C 1
ATOM 3001 O O . LEU B 1 143 ? -7.297 -11.648 -9.828 1 98.62 143 LEU B O 1
ATOM 3005 N N . MET B 1 144 ? -7.16 -9.438 -9.203 1 98.62 144 MET B N 1
ATOM 3006 C CA . MET B 1 144 ? -6.082 -9.727 -8.266 1 98.62 144 MET B CA 1
ATOM 3007 C C . MET B 1 144 ? -6.598 -9.75 -6.828 1 98.62 144 MET B C 1
ATOM 3009 O O . MET B 1 144 ? -5.812 -9.742 -5.879 1 98.62 144 MET B O 1
ATOM 3013 N N . GLN B 1 145 ? -7.91 -9.727 -6.703 1 97.75 145 GLN B N 1
ATOM 3014 C CA . GLN B 1 145 ? -8.648 -9.922 -5.457 1 97.75 145 GLN B CA 1
ATOM 3015 C C . GLN B 1 145 ? -8.102 -9.031 -4.348 1 97.75 145 GLN B C 1
ATOM 3017 O O . GLN B 1 145 ? -7.797 -9.508 -3.254 1 97.75 145 GLN B O 1
ATOM 3022 N N . ILE B 1 146 ? -8.055 -7.754 -4.609 1 97.5 146 ILE B N 1
ATOM 3023 C CA . ILE B 1 146 ? -7.672 -6.746 -3.627 1 97.5 146 ILE B CA 1
ATOM 3024 C C . ILE B 1 146 ? -8.742 -6.664 -2.535 1 97.5 146 ILE B C 1
ATOM 3026 O O . ILE B 1 146 ? -9.938 -6.629 -2.828 1 97.5 146 ILE B O 1
ATOM 3030 N N . ASN B 1 147 ? -8.352 -6.703 -1.244 1 96.06 147 ASN B N 1
ATOM 3031 C CA . ASN B 1 147 ? -9.273 -6.68 -0.111 1 96.06 147 ASN B CA 1
ATOM 3032 C C . ASN B 1 147 ? -9.719 -5.258 0.22 1 96.06 147 ASN B C 1
ATOM 3034 O O . ASN B 1 147 ? -8.914 -4.449 0.694 1 96.06 147 ASN B O 1
ATOM 3038 N N . ARG B 1 148 ? -10.891 -4.961 0.045 1 94.5 148 ARG B N 1
ATOM 3039 C CA . ARG B 1 148 ? -11.445 -3.613 0.154 1 94.5 148 ARG B CA 1
ATOM 3040 C C . ARG B 1 148 ? -11.453 -3.141 1.604 1 94.5 148 ARG B C 1
ATOM 3042 O O . ARG B 1 148 ? -11.594 -1.946 1.872 1 94.5 148 ARG B O 1
ATOM 3049 N N . LYS B 1 149 ? -11.344 -4.023 2.557 1 93.31 149 LYS B N 1
ATOM 3050 C CA . LYS B 1 149 ? -11.25 -3.629 3.959 1 93.31 149 LYS B CA 1
ATOM 3051 C C . LYS B 1 149 ? -9.969 -2.854 4.23 1 93.31 149 LYS B C 1
ATOM 3053 O O . LYS B 1 149 ? -9.906 -2.045 5.16 1 93.31 149 LYS B O 1
ATOM 3058 N N . PHE B 1 150 ? -8.961 -3.047 3.348 1 95.44 150 PHE B N 1
ATOM 3059 C CA . PHE B 1 150 ? -7.641 -2.492 3.629 1 95.44 150 PHE B CA 1
ATOM 3060 C C . PHE B 1 150 ? -7.203 -1.553 2.512 1 95.44 150 PHE B C 1
ATOM 3062 O O . PHE B 1 150 ? -6.203 -0.842 2.65 1 95.44 150 PHE B O 1
ATOM 3069 N N . HIS B 1 151 ? -7.941 -1.591 1.411 1 95.81 151 HIS B N 1
ATOM 3070 C CA . HIS B 1 151 ? -7.508 -0.828 0.246 1 95.81 151 HIS B CA 1
ATOM 3071 C C . HIS B 1 151 ? -8.672 -0.048 -0.365 1 95.81 151 HIS B C 1
ATOM 3073 O O . HIS B 1 151 ? -9.812 -0.51 -0.347 1 95.81 151 HIS B O 1
ATOM 3079 N N . ALA B 1 152 ? -8.375 1.137 -0.915 1 93.5 152 ALA B N 1
ATOM 3080 C CA . ALA B 1 152 ? -9.266 1.754 -1.896 1 93.5 152 ALA B CA 1
ATOM 3081 C C . ALA B 1 152 ? -9.117 1.09 -3.262 1 93.5 152 ALA B C 1
ATOM 3083 O O . ALA B 1 152 ? -8.039 1.133 -3.869 1 93.5 152 ALA B O 1
ATOM 3084 N N . VAL B 1 153 ? -10.117 0.497 -3.75 1 93.56 153 VAL B N 1
ATOM 3085 C CA . VAL B 1 153 ? -10.016 -0.238 -5.008 1 93.56 153 VAL B CA 1
ATOM 3086 C C . VAL B 1 153 ? -9.977 0.741 -6.176 1 93.56 153 VAL B C 1
ATOM 3088 O O . VAL B 1 153 ? -10.664 1.765 -6.164 1 93.56 153 VAL B O 1
ATOM 3091 N N . LYS B 1 154 ? -9.188 0.385 -7.184 1 94.25 154 LYS B N 1
ATOM 3092 C CA . LYS B 1 154 ? -9.008 1.25 -8.344 1 94.25 154 LYS B CA 1
ATOM 3093 C C . LYS B 1 154 ? -9.492 0.566 -9.625 1 94.25 154 LYS B C 1
ATOM 3095 O O . LYS B 1 154 ? -9.109 -0.57 -9.906 1 94.25 154 LYS B O 1
ATOM 3100 N N . GLY B 1 155 ? -10.312 1.315 -10.398 1 93.94 155 GLY B N 1
ATOM 3101 C CA . GLY B 1 155 ? -10.758 0.828 -11.695 1 93.94 155 GLY B CA 1
ATOM 3102 C C . GLY B 1 155 ? -11.797 -0.272 -11.602 1 93.94 155 GLY B C 1
ATOM 3103 O O . GLY B 1 155 ? -12.18 -0.674 -10.5 1 93.94 155 GLY B O 1
ATOM 3104 N N . GLU B 1 156 ? -12.242 -0.729 -12.758 1 96.94 156 GLU B N 1
ATOM 3105 C CA . GLU B 1 156 ? -13.148 -1.873 -12.859 1 96.94 156 GLU B CA 1
ATOM 3106 C C . GLU B 1 156 ? -12.414 -3.18 -12.562 1 96.94 156 GLU B C 1
ATOM 3108 O O . GLU B 1 156 ? -11.188 -3.252 -12.688 1 96.94 156 GLU B O 1
ATOM 3113 N N . PRO B 1 157 ? -13.133 -4.18 -12.164 1 97.38 157 PRO B N 1
ATOM 3114 C CA . PRO B 1 157 ? -12.516 -5.414 -11.664 1 97.38 157 PRO B CA 1
ATOM 3115 C C . PRO B 1 157 ? -11.625 -6.09 -12.711 1 97.38 157 PRO B C 1
ATOM 3117 O O . PRO B 1 157 ? -10.711 -6.832 -12.359 1 97.38 157 PRO B O 1
ATOM 3120 N N . PHE B 1 158 ? -11.828 -5.812 -14.039 1 97.69 158 PHE B N 1
ATOM 3121 C CA . PHE B 1 158 ? -11.078 -6.473 -15.094 1 97.69 158 PHE B CA 1
ATOM 3122 C C . PHE B 1 158 ? -10.141 -5.488 -15.789 1 97.69 158 PHE B C 1
ATOM 3124 O O . PHE B 1 158 ? -9.555 -5.809 -16.828 1 97.69 158 PHE B O 1
ATOM 3131 N N . SER B 1 159 ? -9.922 -4.375 -15.234 1 98.12 159 SER B N 1
ATOM 3132 C CA . SER B 1 159 ? -9.266 -3.26 -15.914 1 98.12 159 SER B CA 1
ATOM 3133 C C . SER B 1 159 ? -7.762 -3.266 -15.656 1 98.12 159 SER B C 1
ATOM 3135 O O . SER B 1 159 ? -7.293 -3.895 -14.703 1 98.12 159 SER B O 1
ATOM 3137 N N . GLU B 1 160 ? -7.066 -2.586 -16.5 1 98.62 160 GLU B N 1
ATOM 3138 C CA . GLU B 1 160 ? -5.629 -2.375 -16.328 1 98.62 160 GLU B CA 1
ATOM 3139 C C . GLU B 1 160 ? -5.328 -1.624 -15.031 1 98.62 160 GLU B C 1
ATOM 3141 O O . GLU B 1 160 ? -4.332 -1.909 -14.367 1 98.62 160 GLU B O 1
ATOM 3146 N N . ASP B 1 161 ? -6.207 -0.649 -14.688 1 97.38 161 ASP B N 1
ATOM 3147 C CA . ASP B 1 161 ? -6.031 0.094 -13.445 1 97.38 161 ASP B CA 1
ATOM 3148 C C . ASP B 1 161 ? -6.055 -0.841 -12.234 1 97.38 161 ASP B C 1
ATOM 3150 O O . ASP B 1 161 ? -5.289 -0.659 -11.289 1 97.38 161 ASP B O 1
ATOM 3154 N N . HIS B 1 162 ? -6.91 -1.822 -12.258 1 97.88 162 HIS B N 1
ATOM 3155 C CA . HIS B 1 162 ? -6.984 -2.793 -11.172 1 97.88 162 HIS B CA 1
ATOM 3156 C C . HIS B 1 162 ? -5.727 -3.648 -11.109 1 97.88 162 HIS B C 1
ATOM 3158 O O . HIS B 1 162 ? -5.172 -3.873 -10.031 1 97.88 162 HIS B O 1
ATOM 3164 N N . ILE B 1 163 ? -5.285 -4.094 -12.273 1 98.75 163 ILE B N 1
ATOM 3165 C CA . ILE B 1 163 ? -4.07 -4.898 -12.336 1 98.75 163 ILE B CA 1
ATOM 3166 C C . ILE B 1 163 ? -2.881 -4.078 -11.844 1 98.75 163 ILE B C 1
ATOM 3168 O O . ILE B 1 163 ? -2.033 -4.586 -11.102 1 98.75 163 ILE B O 1
ATOM 3172 N N . ASP B 1 164 ? -2.834 -2.816 -12.242 1 98.38 164 ASP B N 1
ATOM 3173 C CA . ASP B 1 164 ? -1.784 -1.911 -11.789 1 98.38 164 ASP B CA 1
ATOM 3174 C C . ASP B 1 164 ? -1.811 -1.765 -10.266 1 98.38 164 ASP B C 1
ATOM 3176 O O . ASP B 1 164 ? -0.764 -1.803 -9.617 1 98.38 164 ASP B O 1
ATOM 3180 N N . GLU B 1 165 ? -2.986 -1.623 -9.68 1 97.44 165 GLU B N 1
ATOM 3181 C CA . GLU B 1 165 ? -3.127 -1.498 -8.234 1 97.44 165 GLU B CA 1
ATOM 3182 C C . GLU B 1 165 ? -2.588 -2.734 -7.52 1 97.44 165 GLU B C 1
ATOM 3184 O O . GLU B 1 165 ? -1.769 -2.619 -6.605 1 97.44 165 GLU B O 1
ATOM 3189 N N . GLY B 1 166 ? -3.068 -3.91 -7.953 1 98.38 166 GLY B N 1
ATOM 3190 C CA . GLY B 1 166 ? -2.621 -5.148 -7.332 1 98.38 166 GLY B CA 1
ATOM 3191 C C . GLY B 1 166 ? -1.126 -5.375 -7.461 1 98.38 166 GLY B C 1
ATOM 3192 O O . GLY B 1 166 ? -0.474 -5.809 -6.512 1 98.38 166 GLY B O 1
ATOM 3193 N N . SER B 1 167 ? -0.548 -5.047 -8.609 1 98.56 167 SER B N 1
ATOM 3194 C CA . SER B 1 167 ? 0.881 -5.215 -8.859 1 98.56 167 SER B CA 1
ATOM 3195 C C . SER B 1 167 ? 1.703 -4.23 -8.031 1 98.56 167 SER B C 1
ATOM 3197 O O . SER B 1 167 ? 2.764 -4.582 -7.512 1 98.56 167 SER B O 1
ATOM 3199 N N . THR B 1 168 ? 1.197 -3.033 -7.906 1 97.69 168 THR B N 1
ATOM 3200 C CA . THR B 1 168 ? 1.857 -2.027 -7.082 1 97.69 168 THR B CA 1
ATOM 3201 C C . THR B 1 168 ? 1.893 -2.465 -5.617 1 97.69 168 THR B C 1
ATOM 3203 O O . THR B 1 168 ? 2.908 -2.299 -4.941 1 97.69 168 THR B O 1
ATOM 3206 N N . TYR B 1 169 ? 0.793 -3.01 -5.137 1 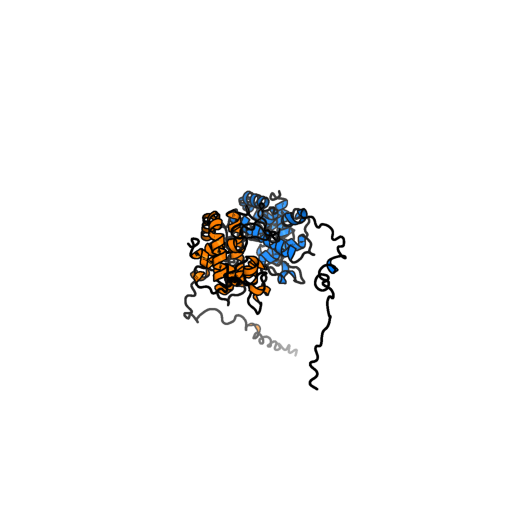98.19 169 TYR B N 1
ATOM 3207 C CA . TYR B 1 169 ? 0.76 -3.508 -3.766 1 98.19 169 TYR B CA 1
ATOM 3208 C C . TYR B 1 169 ? 1.746 -4.656 -3.58 1 98.19 169 TYR B C 1
ATOM 3210 O O . TYR B 1 169 ? 2.459 -4.711 -2.574 1 98.19 169 TYR B O 1
ATOM 3218 N N . LEU B 1 170 ? 1.793 -5.586 -4.555 1 98.56 170 LEU B N 1
ATOM 3219 C CA . LEU B 1 170 ? 2.744 -6.688 -4.484 1 98.56 170 LEU B CA 1
ATOM 3220 C C . LEU B 1 170 ? 4.176 -6.168 -4.398 1 98.56 170 LEU B C 1
ATOM 3222 O O . LEU B 1 170 ? 4.973 -6.664 -3.6 1 98.56 170 LEU B O 1
ATOM 3226 N N . ILE B 1 171 ? 4.543 -5.18 -5.191 1 98.19 171 ILE B N 1
ATOM 3227 C CA . ILE B 1 171 ? 5.875 -4.59 -5.156 1 98.19 171 ILE B CA 1
ATOM 3228 C C . ILE B 1 171 ? 6.141 -4 -3.771 1 98.19 171 ILE B C 1
ATOM 3230 O O . ILE B 1 171 ? 7.23 -4.164 -3.219 1 98.19 171 ILE B O 1
ATOM 3234 N N . HIS B 1 172 ? 5.117 -3.328 -3.203 1 97.81 172 HIS B N 1
ATOM 3235 C CA . HIS B 1 172 ? 5.266 -2.799 -1.852 1 97.81 172 HIS B CA 1
ATOM 3236 C C . HIS B 1 172 ? 5.59 -3.908 -0.856 1 97.81 172 HIS B C 1
ATOM 3238 O O . HIS B 1 172 ? 6.461 -3.742 0.002 1 97.81 172 HIS B O 1
ATOM 3244 N N . LEU B 1 173 ? 4.906 -5.027 -0.981 1 98.31 173 LEU B N 1
ATOM 3245 C CA . LEU B 1 173 ? 5.16 -6.16 -0.102 1 98.31 173 LEU B CA 1
ATOM 3246 C C . LEU B 1 173 ? 6.578 -6.691 -0.297 1 98.31 173 LEU B C 1
ATOM 3248 O O . LEU B 1 173 ? 7.285 -6.957 0.677 1 98.31 173 LEU B O 1
ATOM 3252 N N . ILE B 1 174 ? 7.016 -6.859 -1.518 1 98.19 174 ILE B N 1
ATOM 3253 C CA . ILE B 1 174 ? 8.344 -7.391 -1.817 1 98.19 174 ILE B CA 1
ATOM 3254 C C . ILE B 1 174 ? 9.406 -6.469 -1.236 1 98.19 174 ILE B C 1
ATOM 3256 O O . ILE B 1 174 ? 10.32 -6.922 -0.54 1 98.19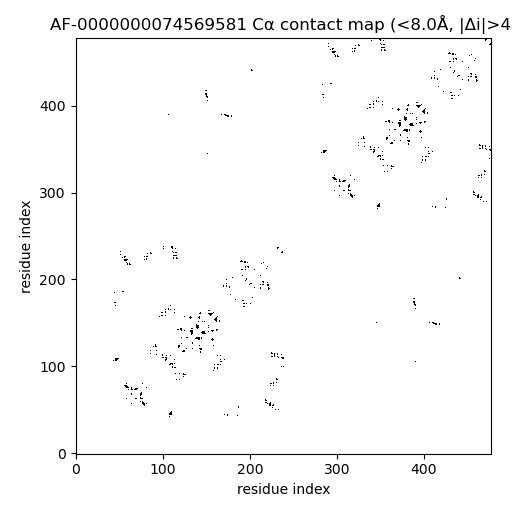 174 ILE B O 1
ATOM 3260 N N . LYS B 1 175 ? 9.281 -5.234 -1.464 1 97.31 175 LYS B N 1
ATOM 3261 C CA . LYS B 1 175 ? 10.273 -4.273 -0.99 1 97.31 175 LYS B CA 1
ATOM 3262 C C . LYS B 1 175 ? 10.289 -4.211 0.535 1 97.31 175 LYS B C 1
ATOM 3264 O O . LYS B 1 175 ? 11.352 -4.125 1.146 1 97.31 175 LYS B O 1
ATOM 3269 N N . THR B 1 176 ? 9.148 -4.25 1.158 1 97.31 176 THR B N 1
ATOM 3270 C CA . THR B 1 176 ? 9.07 -4.191 2.613 1 97.31 176 THR B CA 1
ATOM 3271 C C . THR B 1 176 ? 9.695 -5.438 3.238 1 97.31 176 THR B C 1
ATOM 3273 O O . THR B 1 176 ? 10.523 -5.332 4.148 1 97.31 176 THR B O 1
ATOM 3276 N N . VAL B 1 177 ? 9.375 -6.613 2.715 1 97.56 177 VAL B N 1
ATOM 3277 C CA . VAL B 1 177 ? 9.93 -7.867 3.213 1 97.56 177 VAL B CA 1
ATOM 3278 C C . VAL B 1 177 ? 11.445 -7.871 3.018 1 97.56 177 VAL B C 1
ATOM 3280 O O . VAL B 1 177 ? 12.188 -8.328 3.887 1 97.56 177 VAL B O 1
ATOM 3283 N N . THR B 1 178 ? 11.898 -7.371 1.9 1 96.94 178 THR B N 1
ATOM 3284 C CA . THR B 1 178 ? 13.328 -7.285 1.625 1 96.94 178 THR B CA 1
ATOM 3285 C C . THR B 1 178 ? 14.023 -6.41 2.664 1 96.94 178 THR B C 1
ATOM 3287 O O . THR B 1 178 ? 15.094 -6.766 3.164 1 96.94 178 THR B O 1
ATOM 3290 N N . ASN B 1 179 ? 13.414 -5.316 3.006 1 95.12 179 ASN B N 1
ATOM 3291 C CA . ASN B 1 179 ? 14.023 -4.414 3.982 1 95.12 179 ASN B CA 1
ATOM 3292 C C . ASN B 1 179 ? 13.969 -5.004 5.391 1 95.12 179 ASN B C 1
ATOM 3294 O O . ASN B 1 179 ? 14.883 -4.785 6.191 1 95.12 179 ASN B O 1
ATOM 3298 N N . TRP B 1 180 ? 12.914 -5.742 5.684 1 95.69 180 TRP B N 1
ATOM 3299 C CA . TRP B 1 180 ? 12.773 -6.359 6.996 1 95.69 180 TRP B CA 1
ATOM 3300 C C . TRP B 1 180 ? 13.734 -7.535 7.148 1 95.69 180 TRP B C 1
ATOM 3302 O O . TRP B 1 180 ? 14.164 -7.855 8.258 1 95.69 180 TRP B O 1
ATOM 3312 N N . ARG B 1 181 ? 13.992 -8.227 6.031 1 97 181 ARG B N 1
ATOM 3313 C CA . ARG B 1 181 ? 14.82 -9.43 6.031 1 97 181 ARG B CA 1
ATOM 3314 C C . ARG B 1 181 ? 15.961 -9.305 5.023 1 97 181 ARG B C 1
ATOM 3316 O O . ARG B 1 181 ? 16.016 -10.062 4.055 1 97 181 ARG B O 1
ATOM 3323 N N . PRO B 1 182 ? 16.969 -8.469 5.32 1 95.75 182 PRO B N 1
ATOM 3324 C CA . PRO B 1 182 ? 18.047 -8.242 4.359 1 95.75 182 PRO B CA 1
ATOM 3325 C C . PRO B 1 182 ? 18.938 -9.461 4.18 1 95.75 182 PRO B C 1
ATOM 3327 O O . PRO B 1 182 ? 19.688 -9.547 3.201 1 95.75 182 PRO B O 1
ATOM 3330 N N . ASP B 1 183 ? 18.797 -10.469 5.043 1 96.81 183 ASP B N 1
ATOM 3331 C CA . ASP B 1 183 ? 19.641 -11.656 5.012 1 96.81 183 ASP B CA 1
ATOM 3332 C C . ASP B 1 183 ? 19.016 -12.75 4.152 1 96.81 183 ASP B C 1
ATOM 3334 O O . ASP B 1 183 ? 19.641 -13.781 3.885 1 96.81 183 ASP B O 1
ATOM 3338 N N . TRP B 1 184 ? 17.828 -12.594 3.666 1 96.06 184 TRP B N 1
ATOM 3339 C CA . TRP B 1 184 ? 17.125 -13.594 2.867 1 96.06 184 TRP B CA 1
ATOM 3340 C C . TRP B 1 184 ? 17.547 -13.523 1.404 1 96.06 184 TRP B C 1
ATOM 3342 O O . TRP B 1 184 ? 18.031 -12.477 0.941 1 96.06 184 TRP B O 1
ATOM 3352 N N . SER B 1 185 ? 17.328 -14.695 0.749 1 95.25 185 SER B N 1
ATOM 3353 C CA . SER B 1 185 ? 17.5 -14.719 -0.7 1 95.25 185 SER B CA 1
ATOM 3354 C C . SER B 1 185 ? 16.344 -14.031 -1.409 1 95.25 185 SER B C 1
ATOM 3356 O O . SER B 1 185 ? 15.289 -13.805 -0.809 1 95.25 185 SER B O 1
ATOM 3358 N N . ARG B 1 186 ? 16.469 -13.766 -2.688 1 94.88 186 ARG B N 1
ATOM 3359 C CA . ARG B 1 186 ? 15.406 -13.188 -3.5 1 94.88 186 ARG B CA 1
ATOM 3360 C C . ARG B 1 186 ? 14.18 -14.094 -3.529 1 94.88 186 ARG B C 1
ATOM 3362 O O . ARG B 1 186 ? 13.047 -13.609 -3.523 1 94.88 186 ARG B O 1
ATOM 3369 N N . GLU B 1 187 ? 14.445 -15.328 -3.635 1 96.38 187 GLU B N 1
ATOM 3370 C CA . GLU B 1 187 ? 13.367 -16.312 -3.58 1 96.38 187 GLU B CA 1
ATOM 3371 C C . GLU B 1 187 ? 12.586 -16.203 -2.273 1 96.38 187 GLU B C 1
ATOM 3373 O O . GLU B 1 187 ? 11.352 -16.188 -2.279 1 96.38 187 GLU B O 1
ATOM 3378 N N . GLN B 1 188 ? 13.305 -16.109 -1.197 1 96.62 188 GLN B N 1
ATOM 3379 C CA . GLN B 1 188 ? 12.68 -15.992 0.112 1 96.62 188 GLN B CA 1
ATOM 3380 C C . GLN B 1 188 ? 11.914 -14.672 0.231 1 96.62 188 GLN B C 1
ATOM 3382 O O . GLN B 1 188 ? 10.836 -14.633 0.823 1 96.62 188 GLN B O 1
ATOM 3387 N N . HIS B 1 189 ? 12.453 -13.625 -0.321 1 97.31 189 HIS B N 1
ATOM 3388 C CA . HIS B 1 189 ? 11.773 -12.336 -0.328 1 97.31 189 HIS B CA 1
ATOM 3389 C C . HIS B 1 189 ? 10.438 -12.422 -1.067 1 97.31 189 HIS B C 1
ATOM 3391 O O . HIS B 1 189 ? 9.422 -11.945 -0.569 1 97.31 189 HIS B O 1
ATOM 3397 N N . LEU B 1 190 ? 10.438 -13.023 -2.242 1 98.31 190 LEU B N 1
ATOM 3398 C CA . LEU B 1 190 ? 9.211 -13.141 -3.02 1 98.31 190 LEU B CA 1
ATOM 3399 C C . LEU B 1 190 ? 8.195 -14.016 -2.297 1 98.31 190 LEU B C 1
ATOM 3401 O O . LEU B 1 190 ? 7.016 -13.656 -2.201 1 98.31 190 LEU B O 1
ATOM 3405 N N . LYS B 1 191 ? 8.641 -15.125 -1.768 1 98.44 191 LYS B N 1
ATOM 3406 C CA . LYS B 1 191 ? 7.727 -16.016 -1.062 1 98.44 191 LYS B CA 1
ATOM 3407 C C . LYS B 1 191 ? 7.129 -15.328 0.163 1 98.44 191 LYS B C 1
ATOM 3409 O O . LYS B 1 191 ? 5.93 -15.453 0.429 1 98.44 191 LYS B O 1
ATOM 3414 N N . GLY B 1 192 ? 7.988 -14.633 0.93 1 98.38 192 GLY B N 1
ATOM 3415 C CA . GLY B 1 192 ? 7.473 -13.867 2.055 1 98.38 192 GLY B CA 1
ATOM 3416 C C . GLY B 1 192 ? 6.43 -12.844 1.654 1 98.38 192 GLY B C 1
ATOM 3417 O O . GLY B 1 192 ? 5.395 -12.719 2.309 1 98.38 192 GLY B O 1
ATOM 3418 N N . ALA B 1 193 ? 6.68 -12.133 0.568 1 98.62 193 ALA B N 1
ATOM 3419 C CA . ALA B 1 193 ? 5.754 -11.109 0.076 1 98.62 193 ALA B CA 1
ATOM 3420 C C . ALA B 1 193 ? 4.43 -11.742 -0.352 1 98.62 193 ALA B C 1
ATOM 3422 O O . ALA B 1 193 ? 3.359 -11.203 -0.052 1 98.62 193 ALA B O 1
ATOM 3423 N N . LEU B 1 194 ? 4.504 -12.82 -1.027 1 98.75 194 LEU B N 1
ATOM 3424 C CA . LEU B 1 194 ? 3.307 -13.508 -1.497 1 98.75 194 LEU B CA 1
ATOM 3425 C C . LEU B 1 194 ? 2.471 -14.008 -0.324 1 98.75 194 LEU B C 1
ATOM 3427 O O . LEU B 1 194 ? 1.243 -13.906 -0.341 1 98.75 194 LEU B O 1
ATOM 3431 N N . VAL B 1 195 ? 3.125 -14.547 0.694 1 98.62 195 VAL B N 1
ATOM 3432 C CA . VAL B 1 195 ? 2.404 -14.961 1.893 1 98.62 195 VAL B CA 1
ATOM 3433 C C . VAL B 1 195 ? 1.756 -13.75 2.553 1 98.62 195 VAL B C 1
ATOM 3435 O O . VAL B 1 195 ? 0.583 -13.789 2.934 1 98.62 195 VAL B O 1
ATOM 3438 N N . CYS B 1 196 ? 2.449 -12.672 2.619 1 97.94 196 CYS B N 1
ATOM 3439 C CA . CYS B 1 196 ? 1.906 -11.461 3.213 1 97.94 196 CYS B CA 1
ATOM 3440 C C . CYS B 1 196 ? 0.74 -10.922 2.389 1 97.94 196 CYS B C 1
ATOM 3442 O O . CYS B 1 196 ? -0.204 -10.352 2.939 1 97.94 196 CYS B O 1
ATOM 3444 N N . TYR B 1 197 ? 0.775 -11.094 1.087 1 98.06 197 TYR B N 1
ATOM 3445 C CA . TYR B 1 197 ? -0.349 -10.719 0.238 1 98.06 197 TYR B CA 1
ATOM 3446 C C . TYR B 1 197 ? -1.631 -11.406 0.693 1 98.06 197 TYR B C 1
ATOM 3448 O O . TYR B 1 197 ? -2.709 -10.805 0.655 1 98.06 197 TYR B O 1
ATOM 3456 N N . MET B 1 198 ? -1.472 -12.57 1.184 1 96.56 198 MET B N 1
ATOM 3457 C CA . MET B 1 198 ? -2.629 -13.398 1.511 1 96.56 198 MET B CA 1
ATOM 3458 C C . MET B 1 198 ? -3.039 -13.211 2.967 1 96.56 198 MET B C 1
ATOM 3460 O O . MET B 1 198 ? -4.23 -13.203 3.287 1 96.56 198 MET B O 1
ATOM 3464 N N . VAL B 1 199 ? -2.094 -13.023 3.834 1 95.75 199 VAL B N 1
ATOM 3465 C CA . VAL B 1 199 ? -2.445 -13.125 5.246 1 95.75 199 VAL B CA 1
ATOM 3466 C C . VAL B 1 199 ? -2.244 -11.781 5.93 1 95.75 199 VAL B C 1
ATOM 3468 O O . VAL B 1 199 ? -2.539 -11.625 7.117 1 95.75 199 VAL B O 1
ATOM 3471 N N . GLY B 1 200 ? -1.664 -10.828 5.207 1 94.06 200 GLY B N 1
ATOM 3472 C CA . GLY B 1 200 ? -1.42 -9.516 5.773 1 94.06 200 GLY B CA 1
ATOM 3473 C C . GLY B 1 200 ? 0.051 -9.227 6.012 1 94.06 200 GLY B C 1
ATOM 3474 O O . GLY B 1 200 ? 0.819 -10.133 6.336 1 94.06 200 GLY B O 1
ATOM 3475 N N . LEU B 1 201 ? 0.443 -7.938 5.863 1 94.62 201 LEU B N 1
ATOM 3476 C CA . LEU B 1 201 ? 1.815 -7.477 6.047 1 94.62 201 LEU B CA 1
ATOM 3477 C C . LEU B 1 201 ? 2.113 -7.215 7.52 1 94.62 201 LEU B C 1
ATOM 3479 O O . LEU B 1 201 ? 1.925 -6.102 8.008 1 94.62 201 LEU B O 1
ATOM 3483 N N . GLU B 1 202 ? 2.572 -8.211 8.164 1 92.19 202 GLU B N 1
ATOM 3484 C CA . GLU B 1 202 ? 3.025 -8.156 9.547 1 92.19 202 GLU B CA 1
ATOM 3485 C C . GLU B 1 202 ? 4.387 -8.828 9.711 1 92.19 202 GLU B C 1
ATOM 3487 O O . GLU B 1 202 ? 4.578 -9.969 9.289 1 92.19 202 GLU B O 1
ATOM 3492 N N . LYS B 1 203 ? 5.254 -8.133 10.352 1 92.12 203 LYS B N 1
ATOM 3493 C CA . LYS B 1 203 ? 6.621 -8.617 10.492 1 92.12 203 LYS B CA 1
ATOM 3494 C C . LYS B 1 203 ? 6.648 -9.977 11.195 1 92.12 203 LYS B C 1
ATOM 3496 O O . LYS B 1 203 ? 7.477 -10.828 10.875 1 92.12 203 LYS B O 1
ATOM 3501 N N . GLU B 1 204 ? 5.758 -10.18 12.133 1 91.94 204 GLU B N 1
ATOM 3502 C CA . GLU B 1 204 ? 5.711 -11.406 12.922 1 91.94 204 GLU B CA 1
ATOM 3503 C C . GLU B 1 204 ? 5.434 -12.617 12.039 1 91.94 204 GLU B C 1
ATOM 3505 O O . GLU B 1 204 ? 5.84 -13.734 12.367 1 91.94 204 GLU B O 1
ATOM 3510 N N . LYS B 1 205 ? 4.762 -12.445 10.945 1 93.62 205 LYS B N 1
ATOM 3511 C CA . LYS B 1 205 ? 4.453 -13.547 10.039 1 93.62 205 LYS B CA 1
ATOM 3512 C C . LYS B 1 205 ? 5.723 -14.117 9.414 1 93.62 205 LYS B C 1
ATOM 3514 O O . LYS B 1 205 ? 5.762 -15.297 9.047 1 93.62 205 LYS B O 1
ATOM 3519 N N . LEU B 1 206 ? 6.762 -13.32 9.289 1 96.5 206 LEU B N 1
ATOM 3520 C CA . LEU B 1 206 ? 8 -13.742 8.648 1 96.5 206 LEU B CA 1
ATOM 3521 C C . LEU B 1 206 ? 8.883 -14.523 9.617 1 96.5 206 LEU B C 1
ATOM 3523 O O . LEU B 1 206 ? 9.859 -15.156 9.211 1 96.5 206 LEU B O 1
ATOM 3527 N N . ASN B 1 207 ? 8.508 -14.445 10.898 1 93.19 207 ASN B N 1
ATOM 3528 C CA . ASN B 1 207 ? 9.281 -15.156 11.922 1 93.19 207 ASN B CA 1
ATOM 3529 C C . ASN B 1 207 ? 8.734 -16.562 12.156 1 93.19 207 ASN B C 1
ATOM 3531 O O . ASN B 1 207 ? 9.156 -17.25 13.086 1 93.19 207 ASN B O 1
ATOM 3535 N N . TYR B 1 208 ? 8.016 -17.047 11.344 1 90.44 208 TYR B N 1
ATOM 3536 C CA . TYR B 1 208 ? 7.414 -18.375 11.438 1 90.44 208 TYR B CA 1
ATOM 3537 C C . TYR B 1 208 ? 8.469 -19.469 11.305 1 90.44 208 TYR B C 1
ATOM 3539 O O . TYR B 1 208 ? 9.32 -19.406 10.414 1 90.44 208 TYR B O 1
ATOM 3547 N N . ASP B 1 209 ? 8.523 -20.469 12.148 1 89.88 209 ASP B N 1
ATOM 3548 C CA . ASP B 1 209 ? 9.523 -21.531 12.188 1 89.88 209 ASP B CA 1
ATOM 3549 C C . ASP B 1 209 ? 9.344 -22.5 11.023 1 89.88 209 ASP B C 1
ATOM 3551 O O . ASP B 1 209 ? 10.305 -23.109 10.555 1 89.88 209 ASP B O 1
ATOM 3555 N N . GLY B 1 210 ? 8.195 -22.641 10.516 1 91.69 210 GLY B N 1
ATOM 3556 C CA . GLY B 1 210 ? 7.926 -23.547 9.414 1 91.69 210 GLY B CA 1
ATOM 3557 C C . GLY B 1 210 ? 7.883 -22.859 8.062 1 91.69 210 GLY B C 1
ATOM 3558 O O . GLY B 1 210 ? 8.445 -21.766 7.902 1 91.69 210 GLY B O 1
ATOM 3559 N N . GLU B 1 211 ? 7.453 -23.656 7.113 1 95.75 211 GLU B N 1
ATOM 3560 C CA . GLU B 1 211 ? 7.25 -23.047 5.797 1 95.75 211 GLU B CA 1
ATOM 3561 C C . GLU B 1 211 ? 6.207 -21.938 5.852 1 95.75 211 GLU B C 1
ATOM 3563 O O . GLU B 1 211 ? 5.105 -22.141 6.371 1 95.75 211 GLU B O 1
ATOM 3568 N N . LEU B 1 212 ? 6.531 -20.797 5.309 1 97.25 212 LEU B N 1
ATOM 3569 C CA . LEU B 1 212 ? 5.68 -19.609 5.418 1 97.25 212 LEU B CA 1
ATOM 3570 C C . LEU B 1 212 ? 4.281 -19.906 4.887 1 97.25 212 LEU B C 1
ATOM 3572 O O . LEU B 1 212 ? 3.289 -19.406 5.43 1 97.25 212 LEU B O 1
ATOM 3576 N N . ASP B 1 213 ? 4.219 -20.734 3.895 1 97.81 213 ASP B N 1
ATOM 3577 C CA . ASP B 1 213 ? 2.951 -21.016 3.227 1 97.81 213 ASP B CA 1
ATOM 3578 C C . ASP B 1 213 ? 1.977 -21.703 4.176 1 97.81 213 ASP B C 1
ATOM 3580 O O . ASP B 1 213 ? 0.768 -21.719 3.934 1 97.81 213 ASP B O 1
ATOM 3584 N N . GLN B 1 214 ? 2.436 -22.328 5.219 1 97.19 214 GLN B N 1
ATOM 3585 C CA . GLN B 1 214 ? 1.553 -23 6.176 1 97.19 214 GLN B CA 1
ATOM 3586 C C . GLN B 1 214 ? 0.573 -22 6.797 1 97.19 214 GLN B C 1
ATOM 3588 O O . GLN B 1 214 ? -0.48 -22.391 7.301 1 97.19 214 GLN B O 1
ATOM 3593 N N . GLN B 1 215 ? 0.901 -20.766 6.699 1 96.94 215 GLN B N 1
ATOM 3594 C CA . GLN B 1 215 ? 0.062 -19.719 7.293 1 96.94 215 GLN B CA 1
ATOM 3595 C C . GLN B 1 215 ? -1.083 -19.344 6.359 1 96.94 215 GLN B C 1
ATOM 3597 O O . GLN B 1 215 ? -2.004 -18.625 6.762 1 96.94 215 GLN B O 1
ATOM 3602 N N . THR B 1 216 ? -1 -19.719 5.074 1 97.06 216 THR B N 1
ATOM 3603 C CA . THR B 1 216 ? -2.043 -19.375 4.117 1 97.06 216 THR B CA 1
ATOM 3604 C C . THR B 1 216 ? -3.148 -20.422 4.117 1 97.06 216 THR B C 1
ATOM 3606 O O . THR B 1 216 ? -2.918 -21.578 4.5 1 97.06 216 THR B O 1
ATOM 3609 N N . PRO B 1 217 ? -4.363 -20.078 3.68 1 94.06 217 PRO B N 1
ATOM 3610 C CA . PRO B 1 217 ? -5.5 -21 3.756 1 94.06 217 PRO B CA 1
ATOM 3611 C C . PRO B 1 217 ? -5.262 -22.312 2.998 1 94.06 217 PRO B C 1
ATOM 3613 O O . PRO B 1 217 ? -5.691 -23.375 3.441 1 94.06 217 PRO B O 1
ATOM 3616 N N . THR B 1 218 ? -4.547 -22.219 1.892 1 96.94 218 THR B N 1
ATOM 3617 C CA . THR B 1 218 ? -4.348 -23.406 1.079 1 96.94 218 THR B CA 1
ATOM 3618 C C . THR B 1 218 ? -2.977 -24.016 1.344 1 96.94 218 THR B C 1
ATOM 3620 O O . THR B 1 218 ? -2.625 -25.047 0.759 1 96.94 218 THR B O 1
ATOM 3623 N N . ARG B 1 219 ? -2.205 -23.312 2.133 1 97.69 219 ARG B N 1
ATOM 3624 C CA . ARG B 1 219 ? -0.889 -23.766 2.57 1 97.69 219 ARG B CA 1
ATOM 3625 C C . ARG B 1 219 ? 0.079 -23.859 1.395 1 97.69 219 ARG B C 1
ATOM 3627 O O . ARG B 1 219 ? 1.061 -24.609 1.447 1 97.69 219 ARG B O 1
ATOM 3634 N N . ASP B 1 220 ? -0.238 -23.203 0.302 1 98.69 220 ASP B N 1
ATOM 3635 C CA . ASP B 1 220 ? 0.6 -23.344 -0.884 1 98.69 220 ASP B CA 1
ATOM 3636 C C . ASP B 1 220 ? 0.678 -22.031 -1.661 1 98.69 220 ASP B C 1
ATOM 3638 O O . ASP B 1 220 ? 1.187 -22 -2.783 1 98.69 220 ASP B O 1
ATOM 3642 N N . PHE B 1 221 ? 0.155 -20.969 -1.155 1 98.69 221 PHE B N 1
ATOM 3643 C CA . PHE B 1 221 ? -0.088 -19.781 -1.962 1 98.69 221 PHE B CA 1
ATOM 3644 C C . PHE B 1 221 ? 1.177 -19.359 -2.701 1 98.69 221 PHE B C 1
ATOM 3646 O O . PHE B 1 221 ? 1.178 -19.25 -3.93 1 98.69 221 PHE B O 1
ATOM 3653 N N . ALA B 1 222 ? 2.268 -19.109 -1.984 1 98.88 222 ALA B N 1
ATOM 3654 C CA . ALA B 1 222 ? 3.504 -18.625 -2.596 1 98.88 222 ALA B CA 1
ATOM 3655 C C . ALA B 1 222 ? 4.066 -19.656 -3.576 1 98.88 222 ALA B C 1
ATOM 3657 O O . ALA B 1 222 ? 4.426 -19.312 -4.703 1 98.88 222 ALA B O 1
ATOM 3658 N N . ASN B 1 223 ? 4.066 -20.891 -3.189 1 98.81 223 ASN B N 1
ATOM 3659 C CA . ASN B 1 223 ? 4.637 -21.938 -4.035 1 98.81 223 ASN B CA 1
ATOM 3660 C C . ASN B 1 223 ? 3.791 -22.156 -5.285 1 98.81 223 ASN B C 1
ATOM 3662 O O . ASN B 1 223 ? 4.328 -22.344 -6.379 1 98.81 223 ASN B O 1
ATOM 3666 N N . ASP B 1 224 ? 2.496 -22.156 -5.121 1 98.94 224 ASP B N 1
ATOM 3667 C CA . ASP B 1 224 ? 1.622 -22.297 -6.281 1 98.94 224 ASP B CA 1
ATOM 3668 C C . ASP B 1 224 ? 1.777 -21.125 -7.242 1 98.94 224 ASP B C 1
ATOM 3670 O O . ASP B 1 224 ? 1.876 -21.312 -8.453 1 98.94 224 ASP B O 1
ATOM 3674 N N . VAL B 1 225 ? 1.831 -19.906 -6.723 1 98.94 225 VAL B N 1
ATOM 3675 C CA . VAL B 1 225 ? 1.975 -18.734 -7.566 1 98.94 225 VAL B CA 1
ATOM 3676 C C . VAL B 1 225 ? 3.291 -18.797 -8.336 1 98.94 225 VAL B C 1
ATOM 3678 O O . VAL B 1 225 ? 3.33 -18.531 -9.539 1 98.94 225 VAL B O 1
ATOM 3681 N N . ILE B 1 226 ? 4.371 -19.141 -7.668 1 98.81 226 ILE B N 1
ATOM 3682 C CA . ILE B 1 226 ? 5.668 -19.203 -8.336 1 98.81 226 ILE B CA 1
ATOM 3683 C C . ILE B 1 226 ? 5.645 -20.266 -9.43 1 98.81 226 ILE B C 1
ATOM 3685 O O . ILE B 1 226 ? 6.133 -20.047 -10.531 1 98.81 226 ILE B O 1
ATOM 3689 N N . ALA B 1 227 ? 5.047 -21.438 -9.156 1 98.88 227 ALA B N 1
ATOM 3690 C CA . ALA B 1 227 ? 4.953 -22.484 -10.172 1 98.88 227 ALA B CA 1
ATOM 3691 C C . ALA B 1 227 ? 4.121 -22.016 -11.359 1 98.88 227 ALA B C 1
ATOM 3693 O O . ALA B 1 227 ? 4.484 -22.266 -12.516 1 98.88 227 ALA B O 1
ATOM 3694 N N . ARG B 1 228 ? 3 -21.375 -11.102 1 98.88 228 ARG B N 1
ATOM 3695 C CA . ARG B 1 228 ? 2.18 -20.828 -12.18 1 98.88 228 ARG B CA 1
ATOM 3696 C C . ARG B 1 228 ? 2.945 -19.781 -12.977 1 98.88 228 ARG B C 1
ATOM 3698 O O . ARG B 1 228 ? 2.814 -19.703 -14.203 1 98.88 228 ARG B O 1
ATOM 3705 N N . ALA B 1 229 ? 3.66 -18.953 -12.281 1 98.81 229 ALA B N 1
ATOM 3706 C CA . ALA B 1 229 ? 4.441 -17.922 -12.953 1 98.81 229 ALA B CA 1
ATOM 3707 C C . ALA B 1 229 ? 5.445 -18.531 -13.922 1 98.81 229 ALA B C 1
ATOM 3709 O O . ALA B 1 229 ? 5.645 -18.016 -15.023 1 98.81 229 ALA B O 1
ATOM 3710 N N . GLN B 1 230 ? 6.074 -19.578 -13.508 1 98.62 230 GLN B N 1
ATOM 3711 C CA . GLN B 1 230 ? 7.016 -20.266 -14.383 1 98.62 230 GLN B CA 1
ATOM 3712 C C . GLN B 1 230 ? 6.32 -20.797 -15.633 1 98.62 230 GLN B C 1
ATOM 3714 O O . GLN B 1 230 ? 6.852 -20.672 -16.734 1 98.62 230 GLN B O 1
ATOM 3719 N N . PHE B 1 231 ? 5.172 -21.375 -15.461 1 98.69 231 PHE B N 1
ATOM 3720 C CA . PHE B 1 231 ? 4.383 -21.812 -16.609 1 98.69 231 PHE B CA 1
ATOM 3721 C C . PHE B 1 231 ? 4.086 -20.641 -17.531 1 98.69 231 PHE B C 1
ATOM 3723 O O . PHE B 1 231 ? 4.281 -20.734 -18.75 1 98.69 231 PHE B O 1
ATOM 3730 N N . TYR B 1 232 ? 3.621 -19.484 -16.984 1 98.62 232 TYR B N 1
ATOM 3731 C CA . TYR B 1 232 ? 3.211 -18.344 -17.797 1 98.62 232 TYR B CA 1
ATOM 3732 C C . TYR B 1 232 ? 4.41 -17.703 -18.484 1 98.62 232 TYR B C 1
ATOM 3734 O O . TYR B 1 232 ? 4.297 -17.203 -19.609 1 98.62 232 TYR B O 1
ATOM 3742 N N . ALA B 1 233 ? 5.527 -17.734 -17.797 1 97.88 233 ALA B N 1
ATOM 3743 C CA . ALA B 1 233 ? 6.742 -17.234 -18.422 1 97.88 233 ALA B CA 1
ATOM 3744 C C . ALA B 1 233 ? 7.047 -17.984 -19.719 1 97.88 233 ALA B C 1
ATOM 3746 O O . ALA B 1 233 ? 7.539 -17.391 -20.688 1 97.88 233 ALA B O 1
ATOM 3747 N N . GLU B 1 234 ? 6.699 -19.203 -19.797 1 97.25 234 GLU B N 1
ATOM 3748 C CA . GLU B 1 234 ? 6.969 -20.031 -20.969 1 97.25 234 GLU B CA 1
ATOM 3749 C C . GLU B 1 234 ? 5.797 -20 -21.938 1 97.25 234 GLU B C 1
ATOM 3751 O O . GLU B 1 234 ? 5.875 -20.578 -23.031 1 97.25 234 GLU B O 1
ATOM 3756 N N . ASN B 1 235 ? 4.805 -19.391 -21.5 1 97.88 235 ASN B N 1
ATOM 3757 C CA . ASN B 1 235 ? 3.596 -19.453 -22.312 1 97.88 235 ASN B CA 1
ATOM 3758 C C . ASN B 1 235 ? 3.031 -18.047 -22.578 1 97.88 235 ASN B C 1
ATOM 3760 O O . ASN B 1 235 ? 1.837 -17.812 -22.391 1 97.88 235 ASN B O 1
ATOM 3764 N N . GLY B 1 236 ? 3.879 -17.078 -22.922 1 95.94 236 GLY B N 1
ATOM 3765 C CA . GLY B 1 236 ? 3.406 -15.859 -23.578 1 95.94 236 GLY B CA 1
ATOM 3766 C C . GLY B 1 236 ? 3.436 -14.656 -22.656 1 95.94 236 GLY B C 1
ATOM 3767 O O . GLY B 1 236 ? 3.014 -13.562 -23.047 1 95.94 236 GLY B O 1
ATOM 3768 N N . PHE B 1 237 ? 3.936 -14.805 -21.438 1 97.44 237 PHE B N 1
ATOM 3769 C CA . PHE B 1 237 ? 3.943 -13.68 -20.516 1 97.44 237 PHE B CA 1
ATOM 3770 C C . PHE B 1 237 ? 5.363 -13.352 -20.062 1 97.44 237 PHE B C 1
ATOM 3772 O O . PHE B 1 237 ? 5.621 -13.156 -18.875 1 97.44 237 PHE B O 1
ATOM 3779 N N . ARG B 1 238 ? 6.266 -13.336 -20.953 1 90 238 ARG B N 1
ATOM 3780 C CA . ARG B 1 238 ? 7.648 -12.938 -20.719 1 90 238 ARG B CA 1
ATOM 3781 C C . ARG B 1 238 ? 8.016 -11.734 -21.578 1 90 238 ARG B C 1
ATOM 3783 O O . ARG B 1 238 ? 7.465 -11.555 -22.672 1 90 238 ARG B O 1
ATOM 3790 N N . VAL B 1 239 ? 8.836 -10.875 -20.906 1 79.94 239 VAL B N 1
ATOM 3791 C CA . VAL B 1 239 ? 9.344 -9.758 -21.703 1 79.94 239 VAL B CA 1
ATOM 3792 C C . VAL B 1 239 ? 10.547 -10.211 -22.516 1 79.94 239 VAL B C 1
ATOM 3794 O O . VAL B 1 239 ? 11.305 -11.094 -22.094 1 79.94 239 VAL B O 1
#